Protein AF-A0A5Q3L413-F1 (afdb_monomer)

Nearest PDB structures (foldseek):
  3wkh-assembly1_A  TM=5.257E-01  e=2.176E-03  Rhodothermus marinus
  5zig-assembly3_C  TM=5.148E-01  e=3.058E-03  Spirochaeta thermophila DSM 6192
  8gaa-assembly1_K  TM=2.705E-01  e=1.818E-01  synthetic construct
  7kzv-assembly1_G  TM=2.400E-01  e=2.770E+00  Homo sapiens
  7kzv-assembly1_H  TM=2.045E-01  e=4.063E+00  Homo sapiens

Structure (mmCIF, N/CA/C/O backbone):
data_AF-A0A5Q3L413-F1
#
_entry.id   AF-A0A5Q3L413-F1
#
loop_
_atom_site.group_PDB
_atom_site.id
_atom_site.type_symbol
_atom_site.label_atom_id
_atom_site.label_alt_id
_atom_site.label_comp_id
_atom_site.label_asym_id
_atom_site.label_entity_id
_atom_site.label_seq_id
_atom_site.pdbx_PDB_ins_code
_atom_site.Cartn_x
_atom_site.Cartn_y
_atom_site.Cartn_z
_atom_site.occupancy
_atom_site.B_iso_or_equiv
_atom_site.auth_seq_id
_atom_site.auth_comp_id
_atom_site.auth_asym_id
_atom_site.auth_atom_id
_atom_site.pdbx_PDB_model_num
ATOM 1 N N . MET A 1 1 ? -37.726 24.535 -28.058 1.00 36.91 1 MET A N 1
ATOM 2 C CA . MET A 1 1 ? -38.047 23.137 -28.418 1.00 36.91 1 MET A CA 1
ATOM 3 C C . MET A 1 1 ? -36.815 22.294 -28.132 1.00 36.91 1 MET A C 1
ATOM 5 O O . MET A 1 1 ? -35.758 22.598 -28.663 1.00 36.91 1 MET A O 1
ATOM 9 N N . LYS A 1 2 ? -36.923 21.343 -27.199 1.00 27.05 2 LYS A N 1
ATOM 10 C CA . LYS A 1 2 ? -35.846 20.424 -26.794 1.00 27.05 2 LYS A CA 1
ATOM 11 C C . LYS A 1 2 ? -35.882 19.188 -27.702 1.00 27.05 2 LYS A C 1
ATOM 13 O O . LYS A 1 2 ? -36.988 18.687 -27.900 1.00 27.05 2 LYS A O 1
ATOM 18 N N . PRO A 1 3 ? -34.752 18.653 -28.193 1.00 37.41 3 PRO A N 1
ATOM 19 C CA . PRO A 1 3 ? -34.723 17.297 -28.705 1.00 37.41 3 PRO A CA 1
ATOM 20 C C . PRO A 1 3 ? -34.337 16.322 -27.587 1.00 37.41 3 PRO A C 1
ATOM 22 O O . PRO A 1 3 ? -33.332 16.477 -26.894 1.00 37.41 3 PRO A O 1
ATOM 25 N N . THR A 1 4 ? -35.197 15.330 -27.415 1.00 36.59 4 THR A N 1
ATOM 26 C CA . THR A 1 4 ? -35.059 14.159 -26.553 1.00 36.59 4 THR A CA 1
ATOM 27 C C . THR A 1 4 ? -34.124 13.163 -27.243 1.00 36.59 4 THR A C 1
ATOM 29 O O . THR A 1 4 ? -34.443 12.705 -28.337 1.00 36.59 4 THR A O 1
ATOM 32 N N . ILE A 1 5 ? -32.984 12.816 -26.637 1.00 39.38 5 ILE A N 1
ATOM 33 C CA . ILE A 1 5 ? -32.147 11.698 -27.104 1.00 39.38 5 ILE A CA 1
ATOM 34 C C . ILE A 1 5 ? -32.465 10.485 -26.237 1.00 39.38 5 ILE A C 1
ATOM 36 O O . ILE A 1 5 ? -32.221 10.469 -25.032 1.00 39.38 5 ILE A O 1
ATOM 40 N N . ALA A 1 6 ? -33.073 9.501 -26.888 1.00 33.66 6 ALA A N 1
ATOM 41 C CA . ALA A 1 6 ? -33.419 8.205 -26.348 1.00 33.66 6 ALA A CA 1
ATOM 42 C C . ALA A 1 6 ? -32.203 7.259 -26.357 1.00 33.66 6 ALA A C 1
ATOM 44 O O . ALA A 1 6 ? -31.480 7.167 -27.343 1.00 33.66 6 ALA A O 1
ATOM 45 N N . SER A 1 7 ? -32.039 6.557 -25.236 1.00 32.97 7 SER A N 1
ATOM 46 C CA . SER A 1 7 ? -31.717 5.131 -25.104 1.00 32.97 7 SER A CA 1
ATOM 47 C C . SER A 1 7 ? -30.744 4.478 -26.099 1.00 32.97 7 SER A C 1
ATOM 49 O O . SER A 1 7 ? -31.133 4.065 -27.187 1.00 32.97 7 SER A O 1
ATOM 51 N N . LEU A 1 8 ? -29.529 4.189 -25.624 1.00 29.80 8 LEU A N 1
ATOM 52 C CA . LEU A 1 8 ? -28.678 3.109 -26.140 1.00 29.80 8 LEU A CA 1
ATOM 53 C C . LEU A 1 8 ? -28.092 2.324 -24.953 1.00 29.80 8 LEU A C 1
ATOM 55 O O . LEU A 1 8 ? -26.978 2.549 -24.492 1.00 29.80 8 LEU A O 1
ATOM 59 N N . LEU A 1 9 ? -28.921 1.423 -24.420 1.00 32.25 9 LEU A N 1
ATOM 60 C CA . LEU A 1 9 ? -28.550 0.366 -23.480 1.00 32.25 9 LEU A CA 1
ATOM 61 C C . LEU A 1 9 ? -28.015 -0.814 -24.302 1.00 32.25 9 LEU A C 1
ATOM 63 O O . LEU A 1 9 ? -28.786 -1.622 -24.814 1.00 32.25 9 LEU A O 1
ATOM 67 N N . LEU A 1 10 ? -26.694 -0.901 -24.454 1.00 31.11 10 LEU A N 1
ATOM 68 C CA . LEU A 1 10 ? -26.030 -2.090 -24.986 1.00 31.11 10 LEU A CA 1
ATOM 69 C C . LEU A 1 10 ? -25.735 -3.051 -23.830 1.00 31.11 10 LEU A C 1
ATOM 71 O O . LEU A 1 10 ? -24.814 -2.859 -23.038 1.00 31.11 10 LEU A O 1
ATOM 75 N N . LEU A 1 11 ? -26.574 -4.082 -23.748 1.00 32.03 11 LEU A N 1
ATOM 76 C CA . LEU A 1 11 ? -26.388 -5.293 -22.958 1.00 32.03 11 LEU A CA 1
ATOM 77 C C . LEU A 1 11 ? -25.150 -6.054 -23.455 1.00 32.03 11 LEU A C 1
ATOM 79 O O . LEU A 1 11 ? -25.199 -6.708 -24.493 1.00 32.03 11 LEU A O 1
ATOM 83 N N . SER A 1 12 ? -24.063 -6.034 -22.688 1.00 30.75 12 SER A N 1
ATOM 84 C CA . SER A 1 12 ? -22.992 -7.031 -22.781 1.00 30.75 12 SER A CA 1
ATOM 85 C C . SER A 1 12 ? -23.221 -8.124 -21.733 1.00 30.75 12 SER A C 1
ATOM 87 O O . SER A 1 12 ? -22.588 -8.177 -20.681 1.00 30.75 12 SER A O 1
ATOM 89 N N . VAL A 1 13 ? -24.163 -9.024 -22.023 1.00 34.75 13 VAL A N 1
ATOM 90 C CA . VAL A 1 13 ? -24.269 -10.314 -21.326 1.00 34.75 13 VAL A CA 1
ATOM 91 C C . VAL A 1 13 ? -23.187 -11.223 -21.909 1.00 34.75 13 VAL A C 1
ATOM 93 O O . VAL A 1 13 ? -23.394 -11.924 -22.895 1.00 34.75 13 VAL A O 1
ATOM 96 N N . GLY A 1 14 ? -21.987 -11.133 -21.337 1.00 33.28 14 GLY A N 1
ATOM 97 C CA . GLY A 1 14 ? -20.874 -12.027 -21.633 1.00 33.28 14 GLY A CA 1
ATOM 98 C C . GLY A 1 14 ? -21.068 -13.378 -20.946 1.00 33.28 14 GLY A C 1
ATOM 99 O O . GLY A 1 14 ? -21.185 -13.454 -19.724 1.00 33.28 14 GLY A O 1
ATOM 100 N N . PHE A 1 15 ? -21.108 -14.426 -21.762 1.00 35.09 15 PHE A N 1
ATOM 101 C CA . PHE A 1 15 ? -21.127 -15.843 -21.418 1.00 35.09 15 PHE A CA 1
ATOM 102 C C . PHE A 1 15 ? -20.131 -16.216 -20.297 1.00 35.09 15 PHE A C 1
ATOM 104 O O . PHE A 1 15 ? -18.923 -16.205 -20.506 1.00 35.09 15 PHE A O 1
ATOM 111 N N . PHE A 1 16 ? -20.640 -16.657 -19.143 1.00 38.53 16 PHE A N 1
ATOM 112 C CA . PHE A 1 16 ? -19.920 -17.522 -18.196 1.00 38.53 16 PHE A CA 1
ATOM 113 C C . PHE A 1 16 ? -20.631 -18.882 -18.149 1.00 38.53 16 PHE A C 1
ATOM 115 O O . PHE A 1 16 ? -21.295 -19.231 -17.176 1.00 38.53 16 PHE A O 1
ATOM 122 N N . SER A 1 17 ? -20.537 -19.653 -19.231 1.00 38.06 17 SER A N 1
ATOM 123 C CA . SER A 1 17 ? -21.002 -21.044 -19.281 1.00 38.06 17 SER A CA 1
ATOM 124 C C . SER A 1 17 ? -19.813 -21.946 -19.592 1.00 38.06 17 SER A C 1
ATOM 126 O O . SER A 1 17 ? -19.481 -22.169 -20.753 1.00 38.06 17 SER A O 1
ATOM 128 N N . GLY A 1 18 ? -19.133 -22.420 -18.548 1.00 41.44 18 GLY A N 1
ATOM 129 C CA . GLY A 1 18 ? -17.987 -23.310 -18.727 1.00 41.44 18 GLY A CA 1
ATOM 130 C C . GLY A 1 18 ? -17.118 -23.494 -17.490 1.00 41.44 18 GLY A C 1
ATOM 131 O O . GLY A 1 18 ? -15.906 -23.366 -17.585 1.00 41.44 18 GLY A O 1
ATOM 132 N N . LEU A 1 19 ? -17.698 -23.784 -16.322 1.00 38.06 19 LEU A N 1
ATOM 133 C CA . LEU A 1 19 ? -16.926 -24.325 -15.199 1.00 38.06 19 LEU A CA 1
ATOM 134 C C . LEU A 1 19 ? -17.667 -25.532 -14.628 1.00 38.06 19 LEU A C 1
ATOM 136 O O . LEU A 1 19 ? -18.773 -25.401 -14.106 1.00 38.06 19 LEU A O 1
ATOM 140 N N . SER A 1 20 ? -17.051 -26.704 -14.777 1.00 40.62 20 SER A N 1
ATOM 141 C CA . SER A 1 20 ? -17.576 -27.990 -14.327 1.00 40.62 20 SER A CA 1
ATOM 142 C C . SER A 1 20 ? -17.831 -28.009 -12.806 1.00 40.62 20 SER A C 1
ATOM 144 O O . SER A 1 20 ? -17.069 -27.390 -12.051 1.00 40.62 20 SER A O 1
ATOM 146 N N . PRO A 1 21 ? -18.867 -28.723 -12.318 1.00 44.06 21 PRO A N 1
ATOM 147 C CA . PRO A 1 21 ? -19.195 -28.811 -10.889 1.00 44.06 21 PRO A CA 1
ATOM 148 C C . PRO A 1 21 ? -18.262 -29.730 -10.080 1.00 44.06 21 PRO A C 1
ATOM 150 O O . PRO A 1 21 ? -18.447 -29.893 -8.878 1.00 44.06 21 PRO A O 1
ATOM 153 N N . GLU A 1 22 ? -17.250 -30.337 -10.699 1.00 42.22 22 GLU A N 1
ATOM 154 C CA . GLU A 1 22 ? -16.439 -31.401 -10.090 1.00 42.22 22 GLU A CA 1
ATOM 155 C C . GLU A 1 22 ? -15.237 -30.890 -9.283 1.00 42.22 22 GLU A C 1
ATOM 157 O O . GLU A 1 22 ? -14.183 -31.517 -9.225 1.00 42.22 22 GLU A O 1
ATOM 162 N N . PHE A 1 23 ? -15.383 -29.756 -8.594 1.00 43.56 23 PHE A N 1
ATOM 163 C CA . PHE A 1 23 ? -14.503 -29.458 -7.463 1.00 43.56 23 PHE A CA 1
ATOM 164 C C . PHE A 1 23 ? -15.098 -30.133 -6.223 1.00 43.56 23 PHE A C 1
ATOM 166 O O . PHE A 1 23 ? -15.801 -29.532 -5.416 1.00 43.56 23 PHE A O 1
ATOM 173 N N . THR A 1 24 ? -14.881 -31.446 -6.147 1.00 44.38 24 THR A N 1
ATOM 174 C CA . THR A 1 24 ? -15.431 -32.361 -5.143 1.00 44.38 24 THR A CA 1
ATOM 175 C C . THR A 1 24 ? -15.193 -31.896 -3.703 1.00 44.38 24 THR A C 1
ATOM 177 O O . THR A 1 24 ? -14.063 -31.613 -3.296 1.00 44.38 24 THR A O 1
ATOM 180 N N . PHE A 1 25 ? -16.269 -31.940 -2.909 1.00 41.94 25 PHE A N 1
ATOM 181 C CA . PHE A 1 25 ? -16.368 -31.712 -1.457 1.00 41.94 25 PHE A CA 1
ATOM 182 C C . PHE A 1 25 ? -15.240 -32.340 -0.606 1.00 41.94 25 PHE A C 1
ATOM 184 O O . PHE A 1 25 ? -14.957 -31.865 0.492 1.00 41.94 25 PHE A O 1
ATOM 191 N N . ALA A 1 26 ? -14.565 -33.384 -1.096 1.00 42.62 26 ALA A N 1
ATOM 192 C CA . ALA A 1 26 ? -13.470 -34.056 -0.398 1.00 42.62 26 ALA A CA 1
ATOM 193 C C . ALA A 1 26 ? -12.226 -33.165 -0.192 1.00 42.62 26 ALA A C 1
ATOM 195 O O . ALA A 1 26 ? -11.569 -33.276 0.841 1.00 42.62 26 ALA A O 1
ATOM 196 N N . GLN A 1 27 ? -11.937 -32.221 -1.097 1.00 45.34 27 GLN A N 1
ATOM 197 C CA . GLN A 1 27 ? -10.838 -31.265 -0.895 1.00 45.34 27 GLN A CA 1
ATOM 198 C C . GLN A 1 27 ? -11.188 -30.124 0.073 1.00 45.34 27 GLN A C 1
ATOM 200 O O . GLN A 1 27 ? -10.285 -29.427 0.527 1.00 45.34 27 GLN A O 1
ATOM 205 N N . ALA A 1 28 ? -12.463 -29.926 0.425 1.00 48.91 28 ALA A N 1
ATOM 206 C CA . ALA A 1 28 ? -12.862 -28.888 1.377 1.00 48.91 28 ALA A CA 1
ATOM 207 C C . ALA A 1 28 ? -12.452 -29.221 2.827 1.00 48.91 28 ALA A C 1
ATOM 209 O O . ALA A 1 28 ? -12.282 -28.314 3.633 1.00 48.91 28 ALA A O 1
ATOM 210 N N . LYS A 1 29 ? -12.239 -30.504 3.159 1.00 43.94 29 LYS A N 1
ATOM 211 C CA . LYS A 1 29 ? -11.882 -30.955 4.520 1.00 43.94 29 LYS A CA 1
ATOM 212 C C . LYS A 1 29 ? -10.408 -30.771 4.904 1.00 43.94 29 LYS A C 1
ATOM 214 O O . LYS A 1 29 ? -10.096 -30.859 6.084 1.00 43.94 29 LYS A O 1
ATOM 219 N N . LEU A 1 30 ? -9.519 -30.528 3.939 1.00 48.03 30 LEU A N 1
ATOM 220 C CA . LEU A 1 30 ? -8.072 -30.369 4.167 1.00 48.03 30 LEU A CA 1
ATOM 221 C C . LEU A 1 30 ? -7.567 -28.948 3.887 1.00 48.03 30 LEU A C 1
ATOM 223 O O . LEU A 1 30 ? -6.372 -28.689 4.003 1.00 48.03 30 LEU A O 1
ATOM 227 N N . ARG A 1 31 ? -8.455 -28.023 3.507 1.00 57.28 31 ARG A N 1
ATOM 228 C CA . ARG A 1 31 ? -8.068 -26.629 3.292 1.00 57.28 31 ARG A CA 1
ATOM 229 C C . ARG A 1 31 ? -7.921 -25.942 4.644 1.00 57.28 31 ARG A C 1
ATOM 231 O O . ARG A 1 31 ? -8.873 -25.982 5.428 1.00 57.28 31 ARG A O 1
ATOM 238 N N . PRO A 1 32 ? -6.770 -25.307 4.925 1.00 60.72 32 PRO A N 1
ATOM 239 C CA . PRO A 1 32 ? -6.703 -24.352 6.014 1.00 60.72 32 PRO A CA 1
ATOM 240 C C . PRO A 1 32 ? -7.826 -23.336 5.803 1.00 60.72 32 PRO A C 1
ATOM 242 O O . PRO A 1 32 ? -7.956 -22.776 4.718 1.00 60.72 32 PRO A O 1
ATOM 245 N N . GLN A 1 33 ? -8.672 -23.151 6.812 1.00 82.56 33 GLN A N 1
ATOM 246 C CA . GLN A 1 33 ? -9.689 -22.105 6.791 1.00 82.56 33 GLN A CA 1
ATOM 247 C C . GLN A 1 33 ? -8.955 -20.784 7.016 1.00 82.56 33 GLN A C 1
ATOM 249 O O . GLN A 1 33 ? -8.754 -20.376 8.16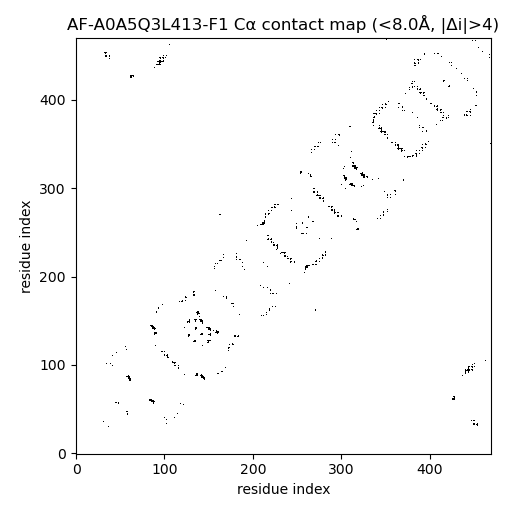0 1.00 82.56 33 GLN A O 1
ATOM 254 N N . TYR A 1 34 ? -8.470 -20.147 5.950 1.00 88.00 34 TYR A N 1
ATOM 255 C CA . TYR A 1 34 ? -7.580 -18.992 6.078 1.00 88.00 34 TYR A CA 1
ATOM 256 C C . TYR A 1 34 ? -8.293 -17.800 6.736 1.00 88.00 34 TYR A C 1
ATOM 258 O O . TYR A 1 34 ? -7.672 -17.081 7.520 1.00 88.00 34 TYR A O 1
ATOM 266 N N . LEU A 1 35 ? -9.615 -17.660 6.544 1.00 87.94 35 LEU A N 1
ATOM 267 C CA . LEU A 1 35 ? -10.441 -16.723 7.321 1.00 87.94 35 LEU A CA 1
ATOM 268 C C . LEU A 1 35 ? -10.415 -17.023 8.822 1.00 87.94 35 LEU A C 1
ATOM 270 O O . LEU A 1 35 ? -10.375 -16.094 9.625 1.00 87.94 35 LEU A O 1
ATOM 274 N N . LYS A 1 36 ? -10.425 -18.303 9.215 1.00 88.62 36 LYS A N 1
ATOM 275 C CA . LYS A 1 36 ? -10.335 -18.703 10.626 1.00 88.62 36 LYS A CA 1
ATOM 276 C C . LYS A 1 36 ? -8.977 -18.328 11.205 1.00 88.62 36 LYS A C 1
ATOM 278 O O . LYS A 1 36 ? -8.946 -17.763 12.287 1.00 88.62 36 LYS A O 1
ATOM 283 N N . VAL A 1 37 ? -7.886 -18.567 10.473 1.00 88.50 37 VAL A N 1
ATOM 284 C CA . VAL A 1 37 ? -6.527 -18.181 10.899 1.00 88.50 37 VAL A CA 1
ATOM 285 C C . VAL A 1 37 ? -6.428 -16.666 11.101 1.00 88.50 37 VAL A C 1
ATOM 287 O O . VAL A 1 37 ? -5.934 -16.214 12.132 1.00 88.50 37 VAL A O 1
ATOM 290 N N . ALA A 1 38 ? -6.944 -15.873 10.157 1.00 89.81 38 ALA A N 1
ATOM 291 C CA . ALA A 1 38 ? -6.972 -14.419 10.301 1.00 89.81 38 ALA A CA 1
ATOM 292 C C . ALA A 1 38 ? -7.853 -13.971 11.483 1.00 89.81 38 ALA A C 1
ATOM 294 O O . ALA A 1 38 ? -7.454 -13.104 12.258 1.00 89.81 38 ALA A O 1
ATOM 295 N N . GLY A 1 39 ? -9.022 -14.593 11.662 1.00 89.81 39 GLY A N 1
ATOM 296 C CA . GLY A 1 39 ? -9.913 -14.339 12.794 1.00 89.81 39 GLY A CA 1
ATOM 297 C C . GLY A 1 39 ? -9.273 -14.662 14.144 1.00 89.81 39 GLY A C 1
ATOM 298 O O . GLY A 1 39 ? -9.310 -13.825 15.036 1.00 89.81 39 GLY A O 1
ATOM 299 N N . GLU A 1 40 ? -8.619 -15.818 14.276 1.00 89.31 40 GLU A N 1
ATOM 300 C CA . GLU A 1 40 ? -7.884 -16.221 15.483 1.00 89.31 40 GLU A CA 1
ATOM 301 C C . GLU A 1 40 ? -6.752 -15.241 15.809 1.00 89.31 40 GLU A C 1
ATOM 303 O O . GLU A 1 40 ? -6.561 -14.894 16.975 1.00 89.31 40 GLU A O 1
ATOM 308 N N . TYR A 1 41 ? -6.040 -14.744 14.791 1.00 88.31 41 TYR A N 1
ATOM 309 C CA . TYR A 1 41 ? -5.029 -13.706 14.977 1.00 88.31 41 TYR A CA 1
ATOM 310 C C . TYR A 1 41 ? -5.646 -12.417 15.535 1.00 88.31 41 TYR A C 1
ATOM 312 O O . TYR A 1 41 ? -5.155 -11.879 16.527 1.00 88.31 41 TYR A O 1
ATOM 320 N N . TYR A 1 42 ? -6.735 -11.920 14.941 1.00 89.00 42 TYR A N 1
ATOM 321 C CA . TYR A 1 42 ? -7.382 -10.696 15.421 1.00 89.00 42 TYR A CA 1
ATOM 322 C C . TYR A 1 42 ? -8.047 -10.867 16.786 1.00 89.00 42 TYR A C 1
ATOM 324 O O . TYR A 1 42 ? -7.970 -9.954 17.604 1.00 89.00 42 TYR A O 1
ATOM 332 N N . ASP A 1 43 ? -8.653 -12.021 17.064 1.00 88.19 43 ASP A N 1
ATOM 333 C CA . ASP A 1 43 ? -9.212 -12.354 18.375 1.00 88.19 43 ASP A CA 1
ATOM 334 C C . ASP A 1 43 ? -8.105 -12.377 19.438 1.00 88.19 43 ASP A C 1
ATOM 336 O O . ASP A 1 43 ? -8.257 -11.776 20.505 1.00 88.19 43 ASP A O 1
ATOM 340 N N . HIS A 1 44 ? -6.955 -12.990 19.130 1.00 83.94 44 HIS A N 1
ATOM 341 C CA . HIS A 1 44 ? -5.784 -12.950 20.000 1.00 83.94 44 HIS A CA 1
ATOM 342 C C . HIS A 1 44 ? -5.320 -11.510 20.234 1.00 83.94 44 HIS A C 1
ATOM 344 O O . HIS A 1 44 ? -5.207 -11.089 21.387 1.00 83.94 44 HIS A O 1
ATOM 350 N N . LEU A 1 45 ? -5.131 -10.734 19.165 1.00 81.31 45 LEU A N 1
ATOM 351 C CA . LEU A 1 45 ? -4.696 -9.342 19.245 1.00 81.31 45 LEU A CA 1
ATOM 352 C C . LEU A 1 45 ? -5.662 -8.499 20.104 1.00 81.31 45 LEU A C 1
ATOM 354 O O . LEU A 1 45 ? -5.219 -7.756 20.977 1.00 81.31 45 LEU A O 1
ATOM 358 N N . LEU A 1 46 ? -6.979 -8.665 19.928 1.00 82.69 46 LEU A N 1
ATOM 359 C CA . LEU A 1 46 ? -8.010 -8.005 20.737 1.00 82.69 46 LEU A CA 1
ATOM 360 C C . LEU A 1 46 ? -7.980 -8.440 22.204 1.00 82.69 46 LEU A C 1
ATOM 362 O O . LEU A 1 46 ? -8.127 -7.596 23.089 1.00 82.69 46 LEU A O 1
ATOM 366 N N . SER A 1 47 ? -7.779 -9.727 22.486 1.00 80.62 47 SER A N 1
ATOM 367 C CA . SER A 1 47 ? -7.747 -10.242 23.861 1.00 80.62 47 SER A CA 1
ATOM 368 C C . SER A 1 47 ? -6.598 -9.651 24.689 1.00 80.62 47 SER A C 1
ATOM 370 O O . SER A 1 47 ? -6.776 -9.368 25.873 1.00 80.62 47 SER A O 1
ATOM 372 N N . GLN A 1 48 ? -5.455 -9.361 24.053 1.00 73.56 48 GLN A N 1
ATOM 373 C CA . GLN A 1 48 ? -4.321 -8.692 24.701 1.00 73.56 48 GLN A CA 1
ATOM 374 C C . GLN A 1 48 ? -4.638 -7.239 25.087 1.00 73.56 48 GLN A C 1
ATOM 376 O O . GLN A 1 48 ? -4.076 -6.714 26.048 1.00 73.56 48 GLN A O 1
ATOM 381 N N . THR A 1 49 ? -5.562 -6.588 24.372 1.00 66.06 49 THR A N 1
ATOM 382 C CA . THR A 1 49 ? -5.942 -5.194 24.649 1.00 66.06 49 THR A CA 1
ATOM 383 C C . THR A 1 49 ? -6.873 -5.060 25.856 1.00 66.06 49 THR A C 1
ATOM 385 O O . THR A 1 49 ? -6.811 -4.060 26.566 1.00 66.06 49 THR A O 1
ATOM 388 N N . GLN A 1 50 ? -7.706 -6.071 26.131 1.00 62.31 50 GLN A N 1
ATOM 389 C CA . GLN A 1 50 ? -8.721 -6.029 27.195 1.00 62.31 50 GLN A CA 1
ATOM 390 C C . GLN A 1 50 ? -8.151 -6.251 28.603 1.00 62.31 50 GLN A C 1
ATOM 392 O O . GLN A 1 50 ? -8.780 -5.872 29.587 1.00 62.31 50 GLN A O 1
ATOM 397 N N . SER A 1 51 ? -6.966 -6.856 28.715 1.00 52.50 51 SER A N 1
ATOM 398 C CA . SER A 1 51 ? -6.331 -7.182 30.000 1.00 52.50 51 SER A CA 1
ATOM 399 C C . SER A 1 51 ? -5.730 -5.973 30.726 1.00 52.50 51 SER A C 1
ATOM 401 O O . SER A 1 51 ? -5.343 -6.081 31.888 1.00 52.50 51 SER A O 1
ATOM 403 N N . HIS A 1 52 ? -5.663 -4.814 30.069 1.00 54.44 52 HIS A N 1
ATOM 404 C CA . HIS A 1 52 ? -5.105 -3.593 30.633 1.00 54.44 52 HIS A CA 1
ATOM 405 C C . HIS A 1 52 ? -6.239 -2.621 30.984 1.00 54.44 52 HIS A C 1
ATOM 407 O O . HIS A 1 52 ? -7.033 -2.243 30.131 1.00 54.44 52 HIS A O 1
ATOM 413 N N . SER A 1 53 ? -6.309 -2.195 32.248 1.00 44.91 53 SER A N 1
ATOM 414 C CA . SER A 1 53 ? -7.384 -1.358 32.818 1.00 44.91 53 SER A CA 1
ATOM 415 C C . SER A 1 53 ? -7.520 0.050 32.214 1.00 44.91 53 SER A C 1
ATOM 417 O O . SER A 1 53 ? -8.438 0.790 32.566 1.00 44.91 53 SER A O 1
ATOM 419 N N . SER A 1 54 ? -6.631 0.440 31.302 1.00 52.12 54 SER A N 1
ATOM 420 C CA . SER A 1 54 ? -6.741 1.664 30.516 1.00 52.12 54 SER A CA 1
ATOM 421 C C . SER A 1 54 ? -7.656 1.436 29.312 1.00 52.12 54 SER A C 1
ATOM 423 O O . SER A 1 54 ? -7.364 0.589 28.476 1.00 52.12 54 SER A O 1
ATOM 425 N N . ALA A 1 55 ? -8.707 2.248 29.163 1.00 53.38 55 ALA A N 1
ATOM 426 C CA . ALA A 1 55 ? -9.655 2.254 28.036 1.00 53.38 55 ALA A CA 1
ATOM 427 C C . ALA A 1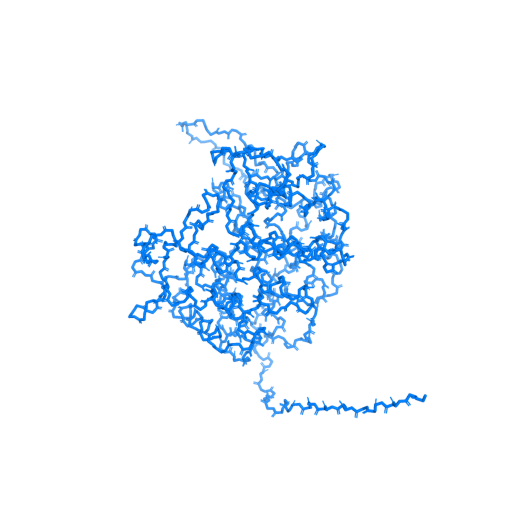 55 ? -9.038 2.593 26.652 1.00 53.38 55 ALA A C 1
ATOM 429 O O . ALA A 1 55 ? -9.748 2.989 25.727 1.00 53.38 55 ALA A O 1
ATOM 430 N N . ILE A 1 56 ? -7.719 2.478 26.512 1.00 54.94 56 ILE A N 1
ATOM 431 C CA . ILE A 1 56 ? -6.960 2.787 25.310 1.00 54.94 56 ILE A CA 1
ATOM 432 C C . ILE A 1 56 ? -6.831 1.493 24.494 1.00 54.94 56 ILE A C 1
ATOM 434 O O . ILE A 1 56 ? -6.223 0.535 24.976 1.00 54.94 56 ILE A O 1
ATOM 438 N N . PRO A 1 57 ? -7.383 1.425 23.269 1.00 56.12 57 PRO A N 1
ATOM 439 C CA . PRO A 1 57 ? -7.132 0.301 22.382 1.00 56.12 57 PRO A CA 1
ATOM 440 C C . PRO A 1 57 ? -5.649 0.339 22.001 1.00 56.12 57 PRO A C 1
ATOM 442 O O . PRO A 1 57 ? -5.220 1.205 21.246 1.00 56.12 57 PRO A O 1
ATOM 445 N N . TRP A 1 58 ? -4.842 -0.554 22.563 1.00 61.31 58 TRP A N 1
ATOM 446 C CA . TRP A 1 58 ? -3.418 -0.652 22.252 1.00 61.31 58 TRP A CA 1
ATOM 447 C C . TRP A 1 58 ? -3.022 -2.094 21.977 1.00 61.31 58 TRP A C 1
ATOM 449 O O . TRP A 1 58 ? -3.240 -2.988 22.786 1.00 61.31 58 TRP A O 1
ATOM 459 N N . TRP A 1 59 ? -2.413 -2.306 20.820 1.00 61.59 59 TRP A N 1
ATOM 460 C CA . TRP A 1 59 ? -1.907 -3.603 20.366 1.00 61.59 59 TRP A CA 1
ATOM 461 C C . TRP A 1 59 ? -0.377 -3.568 20.214 1.00 61.59 59 TRP A C 1
ATOM 463 O O . TRP A 1 59 ? 0.254 -4.596 20.000 1.00 61.59 59 TRP A O 1
ATOM 473 N N . GLY A 1 60 ? 0.231 -2.383 20.373 1.00 46.56 60 GLY A N 1
ATOM 474 C CA . GLY A 1 60 ? 1.666 -2.127 20.220 1.00 46.56 60 GLY A CA 1
ATOM 475 C C . GLY A 1 60 ? 2.547 -2.628 21.369 1.00 46.56 60 GLY A C 1
ATOM 476 O O . GLY A 1 60 ? 3.755 -2.382 21.376 1.00 46.56 60 GLY A O 1
ATOM 477 N N . VAL A 1 61 ? 1.988 -3.347 22.343 1.00 41.66 61 VAL A N 1
ATOM 478 C CA . VAL A 1 61 ? 2.780 -3.948 23.416 1.00 41.66 61 VAL A CA 1
ATOM 479 C C . VAL A 1 61 ? 3.581 -5.105 22.819 1.00 41.66 61 VAL A C 1
ATOM 481 O O . VAL A 1 61 ? 3.008 -6.069 22.320 1.00 41.66 61 VAL A O 1
ATOM 484 N N . LYS A 1 62 ? 4.920 -5.014 22.877 1.00 46.47 62 LYS A N 1
ATOM 485 C CA . LYS A 1 62 ? 5.778 -6.206 22.919 1.00 46.47 62 LYS A CA 1
ATOM 486 C C . LYS A 1 62 ? 5.187 -7.096 24.008 1.00 46.47 62 LYS A C 1
ATOM 488 O O . LYS A 1 62 ? 5.333 -6.779 25.184 1.00 46.47 62 LYS A O 1
ATOM 493 N N . SER A 1 63 ? 4.444 -8.129 23.630 1.00 35.00 63 SER A N 1
ATOM 494 C CA . SER A 1 63 ? 3.926 -9.091 24.589 1.00 35.00 63 SER A CA 1
ATOM 495 C C . SER A 1 63 ? 5.123 -9.654 25.345 1.00 35.00 63 SER A C 1
ATOM 497 O O . SER A 1 63 ? 6.018 -10.227 24.720 1.00 35.00 63 SER A O 1
ATOM 499 N N . ASP A 1 64 ? 5.164 -9.445 26.659 1.00 36.19 64 ASP A N 1
ATOM 500 C CA . ASP A 1 64 ? 6.128 -10.067 27.561 1.00 36.19 64 ASP A CA 1
ATOM 501 C C . ASP A 1 64 ? 5.912 -11.587 27.535 1.00 36.19 64 ASP A C 1
ATOM 503 O O . ASP A 1 64 ? 5.253 -12.161 28.393 1.00 36.19 64 ASP A O 1
ATOM 507 N N . PHE A 1 65 ? 6.465 -12.262 26.529 1.00 33.06 65 PHE A N 1
ATOM 508 C CA . PHE A 1 65 ? 6.512 -13.724 26.467 1.00 33.06 65 PHE A CA 1
ATOM 509 C C . PHE A 1 65 ? 7.694 -14.306 27.267 1.00 33.06 65 PHE A C 1
ATOM 511 O O . PHE A 1 65 ? 7.939 -15.505 27.199 1.00 33.06 65 PHE A O 1
ATOM 518 N N . LEU A 1 66 ? 8.426 -13.487 28.038 1.00 29.67 66 LEU A N 1
ATOM 519 C CA . LEU A 1 66 ? 9.643 -13.907 28.754 1.00 29.67 66 LEU A CA 1
ATOM 520 C C . LEU A 1 66 ? 9.665 -13.627 30.266 1.00 29.67 66 LEU A C 1
ATOM 522 O O . LEU A 1 66 ? 10.696 -13.835 30.901 1.00 29.67 66 LEU A O 1
ATOM 526 N N . THR A 1 67 ? 8.557 -13.243 30.904 1.00 32.66 67 THR A N 1
ATOM 527 C CA . THR A 1 67 ? 8.539 -13.076 32.376 1.00 32.66 67 THR A CA 1
ATOM 528 C C . THR A 1 67 ? 8.320 -14.372 33.162 1.00 32.66 67 THR A C 1
ATOM 530 O O . THR A 1 67 ? 8.096 -14.331 34.369 1.00 32.66 67 THR A O 1
ATOM 533 N N . THR A 1 68 ? 8.496 -15.538 32.537 1.00 30.80 68 THR A N 1
ATOM 534 C CA . THR A 1 68 ? 8.762 -16.787 33.266 1.00 30.80 68 THR A CA 1
ATOM 535 C C . THR A 1 68 ? 10.192 -17.268 33.006 1.00 30.80 68 THR A C 1
ATOM 537 O O . THR A 1 68 ? 10.478 -18.043 32.103 1.00 30.80 68 THR A O 1
ATOM 540 N N . THR A 1 69 ? 11.079 -16.803 33.892 1.00 31.05 69 THR A N 1
ATOM 541 C CA . THR A 1 69 ? 12.253 -17.543 34.381 1.00 31.05 69 THR A CA 1
ATOM 542 C C . THR A 1 69 ? 13.466 -17.662 33.449 1.00 31.05 69 THR A C 1
ATOM 544 O O . THR A 1 69 ? 13.787 -18.747 32.981 1.00 31.05 69 THR A O 1
ATOM 547 N N . ILE A 1 70 ? 14.263 -16.594 33.320 1.00 25.84 70 ILE A N 1
ATOM 548 C CA . ILE A 1 70 ? 15.724 -16.740 33.158 1.00 25.84 70 ILE A CA 1
ATOM 549 C C . ILE A 1 70 ? 16.419 -15.757 34.105 1.00 25.84 70 ILE A C 1
ATOM 551 O O . ILE A 1 70 ? 16.585 -14.574 33.813 1.00 25.84 70 ILE A O 1
ATOM 555 N N . GLN A 1 71 ? 16.805 -16.256 35.280 1.00 28.30 71 GLN A N 1
ATOM 556 C CA . GLN A 1 71 ? 17.760 -15.575 36.148 1.00 28.30 71 GLN A CA 1
ATOM 557 C C . GLN A 1 71 ? 19.166 -15.669 35.535 1.00 28.30 71 GLN A C 1
ATOM 559 O O . GLN A 1 71 ? 19.675 -16.759 35.303 1.00 28.30 71 GLN A O 1
ATOM 564 N N . ALA A 1 72 ? 19.751 -14.493 35.304 1.00 31.11 72 ALA A N 1
ATOM 565 C CA . ALA A 1 72 ? 21.167 -14.122 35.370 1.00 31.11 72 ALA A CA 1
ATOM 566 C C . ALA A 1 72 ? 22.262 -15.165 35.047 1.00 31.11 72 ALA A C 1
ATOM 568 O O . ALA A 1 72 ? 22.473 -16.114 35.796 1.00 31.11 72 ALA A O 1
ATOM 569 N N . LYS A 1 73 ? 23.135 -14.811 34.090 1.00 26.97 73 LYS A N 1
ATOM 570 C CA . LYS A 1 73 ? 24.569 -14.517 34.334 1.00 26.97 73 LYS A CA 1
ATOM 571 C C . LYS A 1 73 ? 25.286 -14.182 33.020 1.00 26.97 73 LYS A C 1
ATOM 573 O O . LYS A 1 73 ? 25.478 -15.065 32.202 1.00 26.97 73 LYS A O 1
ATOM 578 N N . SER A 1 74 ? 25.744 -12.940 32.872 1.00 27.83 74 SER A N 1
ATOM 579 C CA . SER A 1 74 ? 27.174 -12.598 32.744 1.00 27.83 74 SER A CA 1
ATOM 580 C C . SER A 1 74 ? 27.347 -11.189 32.179 1.00 27.83 74 SER A C 1
ATOM 582 O O . SER A 1 74 ? 26.772 -10.824 31.159 1.00 27.83 74 SER A O 1
ATOM 584 N N . SER A 1 75 ? 28.170 -10.429 32.885 1.00 37.62 75 SER A N 1
ATOM 585 C CA . SER A 1 75 ? 28.680 -9.094 32.611 1.00 37.62 75 SER A CA 1
ATOM 586 C C . SER A 1 75 ? 29.453 -8.983 31.296 1.00 37.62 75 SER A C 1
ATOM 588 O O . SER A 1 75 ? 30.389 -9.754 31.095 1.00 37.62 75 SER A O 1
ATOM 590 N N . LEU A 1 76 ? 29.110 -7.976 30.487 1.00 28.56 76 LEU A N 1
ATOM 591 C CA . LEU A 1 76 ? 29.971 -7.014 29.773 1.00 28.56 76 LEU A CA 1
ATOM 592 C C . LEU A 1 76 ? 29.079 -6.323 28.722 1.00 28.56 76 LEU A C 1
ATOM 594 O O . LEU A 1 76 ? 28.418 -7.016 27.960 1.00 28.56 76 LEU A O 1
ATOM 598 N N . TRP A 1 77 ? 29.092 -4.984 28.698 1.00 25.20 77 TRP A N 1
ATOM 599 C CA . TRP A 1 77 ? 28.209 -4.032 27.983 1.00 25.20 77 TRP A CA 1
ATOM 600 C C . TRP A 1 77 ? 26.969 -3.560 28.767 1.00 25.20 77 TRP A C 1
ATOM 602 O O . TRP A 1 77 ? 26.155 -4.383 29.188 1.00 25.20 77 TRP A O 1
ATOM 612 N N . PRO A 1 78 ? 26.780 -2.237 28.966 1.00 26.94 78 PRO A N 1
ATOM 613 C CA . PRO A 1 78 ? 25.528 -1.720 29.489 1.00 26.94 78 PRO A CA 1
ATOM 614 C C . PRO A 1 78 ? 24.470 -1.854 28.389 1.00 26.94 78 PRO A C 1
ATOM 616 O O . PRO A 1 78 ? 24.378 -1.024 27.488 1.00 26.94 78 PRO A O 1
ATOM 619 N N . LEU A 1 79 ? 23.670 -2.918 28.444 1.00 28.66 79 LEU A N 1
ATOM 620 C CA . LEU A 1 79 ? 22.374 -2.919 27.774 1.00 28.66 79 LEU A CA 1
ATOM 621 C C . LEU A 1 79 ? 21.564 -1.754 28.362 1.00 28.66 79 LEU A C 1
ATOM 623 O O . LEU A 1 79 ? 21.482 -1.653 29.592 1.00 28.66 79 LEU A O 1
ATOM 627 N N . PRO A 1 80 ? 20.962 -0.872 27.544 1.00 31.55 80 PRO A N 1
ATOM 628 C CA . PRO A 1 80 ? 20.010 0.080 28.080 1.00 31.55 80 PRO A CA 1
ATOM 629 C C . PRO A 1 80 ? 18.897 -0.731 28.744 1.00 31.55 80 PRO A C 1
ATOM 631 O O . PRO A 1 80 ? 18.341 -1.652 28.144 1.00 31.55 80 PRO A O 1
ATOM 634 N N . THR A 1 81 ? 18.589 -0.397 29.994 1.00 29.97 81 THR A N 1
ATOM 635 C CA . THR A 1 81 ? 17.559 -0.982 30.873 1.00 29.97 81 THR A CA 1
ATOM 636 C C . THR A 1 81 ? 16.128 -0.734 30.372 1.00 29.97 81 THR A C 1
ATOM 638 O O . THR A 1 81 ? 15.182 -0.609 31.147 1.00 29.97 81 THR A O 1
ATOM 641 N N . ASN A 1 82 ? 15.955 -0.661 29.054 1.00 38.78 82 ASN A N 1
ATOM 642 C CA . ASN A 1 82 ? 14.704 -0.407 28.379 1.00 38.78 82 ASN A CA 1
ATOM 643 C C . ASN A 1 82 ? 13.786 -1.609 28.581 1.00 38.78 82 ASN A C 1
ATOM 645 O O . ASN A 1 82 ? 13.838 -2.589 27.834 1.00 38.78 82 ASN A O 1
ATOM 649 N N . ALA A 1 83 ? 12.878 -1.477 29.549 1.00 39.88 83 ALA A N 1
ATOM 650 C CA . ALA A 1 83 ? 11.581 -2.121 29.459 1.00 39.88 83 ALA A CA 1
ATOM 651 C C . ALA A 1 83 ? 11.077 -1.994 28.008 1.00 39.88 83 ALA A C 1
ATOM 653 O O . ALA A 1 83 ? 11.316 -0.955 27.375 1.00 39.88 83 ALA A O 1
ATOM 654 N N . PRO A 1 84 ? 10.424 -3.025 27.453 1.00 50.81 84 PRO A N 1
ATOM 655 C CA . PRO A 1 84 ? 9.820 -2.928 26.136 1.00 50.81 84 PRO A CA 1
ATOM 656 C C . PRO A 1 84 ? 8.986 -1.642 26.047 1.00 50.81 84 PRO A C 1
ATOM 658 O O . PRO A 1 84 ? 7.935 -1.542 26.678 1.00 50.81 84 PRO A O 1
ATOM 661 N N . GLN A 1 85 ? 9.473 -0.629 25.319 1.00 55.31 85 GLN A N 1
ATOM 662 C CA . GLN A 1 85 ? 8.725 0.614 25.172 1.00 55.31 85 GLN A CA 1
ATOM 663 C C . GLN A 1 85 ? 7.407 0.257 24.485 1.00 55.31 85 GLN A C 1
ATOM 665 O O . GLN A 1 85 ? 7.395 -0.342 23.407 1.00 55.31 85 GLN A O 1
ATOM 670 N N . LYS A 1 86 ? 6.296 0.558 25.160 1.00 71.50 86 LYS A N 1
ATOM 671 C CA . LYS A 1 86 ? 4.943 0.339 24.653 1.00 71.50 86 LYS A CA 1
ATOM 672 C C . LYS A 1 86 ? 4.675 1.419 23.608 1.00 71.50 86 LYS A C 1
ATOM 674 O O . LYS A 1 86 ? 4.131 2.467 23.932 1.00 71.50 86 LYS A O 1
ATOM 679 N N . GLN A 1 87 ? 5.140 1.188 22.386 1.00 79.56 87 GLN A N 1
ATOM 680 C CA . GLN A 1 87 ? 5.012 2.119 21.269 1.00 79.56 87 GLN A CA 1
ATOM 681 C C . GLN A 1 87 ? 3.940 1.620 20.297 1.00 79.56 87 GLN A C 1
ATOM 683 O O . GLN A 1 87 ? 3.925 0.438 19.945 1.00 79.56 87 GLN A O 1
ATOM 688 N N . ALA A 1 88 ? 3.074 2.519 19.839 1.00 83.94 88 ALA A N 1
ATOM 689 C CA . ALA A 1 88 ? 2.256 2.306 18.648 1.00 83.94 88 ALA A CA 1
ATOM 690 C C . ALA A 1 88 ? 2.738 3.200 17.522 1.00 83.94 88 ALA A C 1
ATOM 692 O O . ALA A 1 88 ? 3.151 4.332 17.757 1.00 83.94 88 ALA A O 1
ATOM 693 N N . ASN A 1 89 ? 2.632 2.708 16.299 1.00 86.25 89 ASN A N 1
ATOM 694 C CA . ASN A 1 89 ? 2.988 3.486 15.131 1.00 86.25 89 ASN A CA 1
ATOM 695 C C . ASN A 1 89 ? 2.001 3.184 14.021 1.00 86.25 89 ASN A C 1
ATOM 697 O O . ASN A 1 89 ? 2.083 2.144 13.362 1.00 86.25 89 ASN A O 1
ATOM 701 N N . LEU A 1 90 ? 1.083 4.130 13.822 1.00 88.81 90 LEU A N 1
ATOM 702 C CA . LEU A 1 90 ? -0.046 3.938 12.930 1.00 88.81 90 LEU A CA 1
ATOM 703 C C . LEU A 1 90 ? 0.400 3.536 11.522 1.00 88.81 90 LEU A C 1
ATOM 705 O O . LEU A 1 90 ? -0.217 2.652 10.943 1.00 88.81 90 LEU A O 1
ATOM 709 N N . ALA A 1 91 ? 1.494 4.101 10.999 1.00 84.94 91 ALA A N 1
ATOM 710 C CA . ALA A 1 91 ? 1.987 3.789 9.656 1.00 84.94 91 ALA A CA 1
ATOM 711 C C . ALA A 1 91 ? 2.278 2.288 9.453 1.00 84.94 91 ALA A C 1
ATOM 713 O O . ALA A 1 91 ? 2.061 1.769 8.360 1.00 84.94 91 ALA A O 1
ATOM 714 N N . TYR A 1 92 ? 2.706 1.577 10.503 1.00 83.12 92 TYR A N 1
ATOM 715 C CA . TYR A 1 92 ? 2.963 0.133 10.453 1.00 83.12 92 TYR A CA 1
ATOM 716 C C . TYR A 1 92 ? 1.722 -0.729 10.707 1.00 83.12 92 TYR A C 1
ATOM 718 O O . TYR A 1 92 ? 1.764 -1.941 10.529 1.00 83.12 92 TYR A O 1
ATOM 726 N N . GLU A 1 93 ? 0.618 -0.130 11.140 1.00 88.00 93 GLU A N 1
ATOM 727 C CA . GLU A 1 93 ? -0.569 -0.847 11.612 1.00 88.00 93 GLU A CA 1
ATOM 728 C C . GLU A 1 93 ? -1.755 -0.708 10.648 1.00 88.00 93 GLU A C 1
ATOM 730 O O . GLU A 1 93 ? -2.735 -1.441 10.776 1.00 88.00 93 GLU A O 1
ATOM 735 N N . LEU A 1 94 ? -1.679 0.183 9.651 1.00 89.69 94 LEU A N 1
ATOM 736 C CA . LEU A 1 94 ? -2.769 0.432 8.697 1.00 89.69 94 LEU A CA 1
ATOM 737 C C . LEU A 1 94 ? -3.227 -0.836 7.965 1.00 89.69 94 LEU A C 1
ATOM 739 O O . LEU A 1 94 ? -4.432 -1.037 7.834 1.00 89.69 94 LEU A O 1
ATOM 743 N N . SER A 1 95 ? -2.312 -1.715 7.545 1.00 88.38 95 SER A N 1
ATOM 744 C CA . SER A 1 95 ? -2.656 -2.978 6.871 1.00 88.38 95 SER A CA 1
ATOM 745 C C . SER A 1 95 ? -3.390 -3.954 7.803 1.00 88.38 95 SER A C 1
ATOM 747 O O . SER A 1 95 ? -4.368 -4.587 7.406 1.00 88.38 95 SER A O 1
ATOM 749 N N . ILE A 1 96 ? -3.001 -4.019 9.082 1.00 90.50 96 ILE A N 1
ATOM 750 C CA . ILE A 1 96 ? -3.689 -4.817 10.112 1.00 90.50 96 ILE A CA 1
ATOM 751 C C . ILE A 1 96 ? -5.117 -4.293 10.315 1.00 90.50 96 ILE A C 1
ATOM 753 O O . ILE A 1 96 ? -6.075 -5.071 10.309 1.00 90.50 96 ILE A O 1
ATOM 757 N N . LEU A 1 97 ? -5.266 -2.974 10.469 1.00 92.19 97 LEU A N 1
ATOM 758 C CA . LEU A 1 97 ? -6.555 -2.301 10.673 1.00 92.19 97 LEU A CA 1
ATOM 759 C C . LEU A 1 97 ? -7.472 -2.428 9.454 1.00 92.19 97 LEU A C 1
ATOM 761 O O . LEU A 1 97 ? -8.693 -2.552 9.610 1.00 92.19 97 LEU A O 1
ATOM 765 N N . HIS A 1 98 ? -6.887 -2.425 8.257 1.00 92.06 98 HIS A N 1
ATOM 766 C CA . HIS A 1 98 ? -7.585 -2.677 7.009 1.00 92.06 98 HIS A CA 1
ATOM 767 C C . HIS A 1 98 ? -8.092 -4.122 6.954 1.00 92.06 98 HIS A C 1
ATOM 769 O O . HIS A 1 98 ? -9.289 -4.335 6.758 1.00 92.06 98 HIS A O 1
ATOM 775 N N . GLY A 1 99 ? -7.244 -5.112 7.245 1.00 91.75 99 GLY A N 1
ATOM 776 C CA . GLY A 1 99 ? -7.659 -6.515 7.276 1.00 91.75 99 GLY A CA 1
ATOM 777 C C . GLY A 1 99 ? -8.770 -6.809 8.291 1.00 91.75 99 GLY A C 1
ATOM 778 O O . GLY A 1 99 ? -9.685 -7.569 7.981 1.00 91.75 99 GLY A O 1
ATOM 779 N N . MET A 1 100 ? -8.802 -6.119 9.438 1.00 92.69 100 MET A N 1
ATOM 780 C CA . MET A 1 100 ? -9.942 -6.178 10.368 1.00 92.69 100 MET A CA 1
ATOM 781 C C . MET A 1 100 ? -11.251 -5.687 9.744 1.00 92.69 100 MET A C 1
ATOM 783 O O . MET A 1 100 ? -12.302 -6.301 9.943 1.00 92.69 100 MET A O 1
ATOM 787 N N . ARG A 1 101 ? -11.213 -4.571 9.004 1.00 92.56 101 ARG A N 1
ATOM 788 C CA . ARG A 1 101 ? -12.396 -4.021 8.323 1.00 92.56 101 ARG A CA 1
ATOM 789 C C . ARG A 1 101 ? -12.901 -4.973 7.241 1.00 92.56 101 ARG A C 1
ATOM 791 O O . ARG A 1 101 ? -14.107 -5.219 7.186 1.00 92.56 101 ARG A O 1
ATOM 798 N N . VAL A 1 102 ? -11.990 -5.537 6.448 1.00 91.44 102 VAL A N 1
ATOM 799 C CA . VAL A 1 102 ? -12.312 -6.515 5.399 1.00 91.44 102 VAL A CA 1
ATOM 800 C C . VAL A 1 102 ? -12.890 -7.791 6.006 1.00 91.44 102 VAL A C 1
ATOM 802 O O . VAL A 1 102 ? -13.942 -8.260 5.578 1.00 91.44 102 VAL A O 1
ATOM 805 N N . LEU A 1 103 ? -12.265 -8.331 7.055 1.00 91.06 103 LEU A N 1
ATOM 806 C CA . LEU A 1 103 ? -12.775 -9.520 7.731 1.00 91.06 103 LEU A CA 1
ATOM 807 C C . LEU A 1 103 ? -14.169 -9.280 8.322 1.00 91.06 103 LEU A C 1
ATOM 809 O O . LEU A 1 103 ? -15.039 -10.142 8.197 1.00 91.06 103 LEU A O 1
ATOM 813 N N . ALA A 1 104 ? -14.405 -8.113 8.931 1.00 92.25 104 ALA A N 1
ATOM 814 C CA . ALA A 1 104 ? -15.723 -7.739 9.443 1.00 92.25 104 ALA A CA 1
ATOM 815 C C . ALA A 1 104 ? -16.789 -7.724 8.340 1.00 92.25 104 ALA A C 1
ATOM 817 O O . ALA A 1 104 ? -17.899 -8.192 8.562 1.00 92.25 104 ALA A O 1
ATOM 818 N N . GLU A 1 105 ? -16.454 -7.191 7.161 1.00 89.25 105 GLU A N 1
ATOM 819 C CA . GLU A 1 105 ? -17.356 -7.155 6.006 1.00 89.25 105 GLU A CA 1
ATOM 820 C C . GLU A 1 105 ? -17.684 -8.556 5.477 1.00 89.25 105 GLU A C 1
ATOM 822 O O . GLU A 1 105 ? -18.825 -8.825 5.113 1.00 89.25 105 GLU A O 1
ATOM 827 N N . LEU A 1 106 ? -16.707 -9.466 5.479 1.00 88.06 106 LEU A N 1
ATOM 828 C CA . LEU A 1 106 ? -16.879 -10.826 4.966 1.00 88.06 106 LEU A CA 1
ATOM 829 C C . LEU A 1 106 ? -17.562 -11.790 5.939 1.00 88.06 106 LEU A C 1
ATOM 831 O O . LEU A 1 106 ? -18.158 -12.770 5.499 1.00 88.06 106 LEU A O 1
ATOM 835 N N . THR A 1 107 ? -17.449 -11.551 7.246 1.00 86.31 107 THR A N 1
ATOM 836 C CA . THR A 1 107 ? -17.924 -12.483 8.287 1.00 86.31 107 THR A CA 1
ATOM 837 C C . THR A 1 107 ? -19.103 -11.956 9.102 1.00 86.31 107 THR A C 1
ATOM 839 O O . THR A 1 107 ? -19.543 -12.641 10.022 1.00 86.31 107 THR A O 1
ATOM 842 N N . ASP A 1 108 ? -19.583 -10.744 8.806 1.00 83.06 108 ASP A N 1
ATOM 843 C CA . ASP A 1 108 ? -20.587 -10.005 9.592 1.00 83.06 108 ASP A CA 1
ATOM 844 C C . ASP A 1 108 ? -20.195 -9.816 11.077 1.00 83.06 108 ASP A C 1
ATOM 846 O O . ASP A 1 108 ? -21.005 -9.534 11.961 1.00 83.06 108 ASP A O 1
ATOM 850 N N . ARG A 1 109 ? -18.897 -9.947 11.386 1.00 86.88 109 ARG A N 1
ATOM 851 C CA . ARG A 1 109 ? -18.339 -9.707 12.721 1.00 86.88 109 ARG A CA 1
ATOM 852 C C . ARG A 1 109 ? -18.016 -8.227 12.889 1.00 86.88 109 ARG A C 1
ATOM 854 O O . ARG A 1 109 ? -16.866 -7.799 12.772 1.00 86.88 109 ARG A O 1
ATOM 861 N N . GLY A 1 110 ? -19.039 -7.433 13.204 1.00 90.25 110 GLY A N 1
ATOM 862 C CA . GLY A 1 110 ? -18.914 -5.981 13.396 1.00 90.25 110 GLY A CA 1
ATOM 863 C C . GLY A 1 110 ? -17.899 -5.543 14.469 1.00 90.25 110 GLY A C 1
ATOM 864 O O . GLY A 1 110 ? -17.427 -4.405 14.435 1.00 90.25 110 GLY A O 1
ATOM 865 N N . SER A 1 111 ? -17.506 -6.435 15.386 1.00 90.94 111 SER A N 1
ATOM 866 C CA . SER A 1 111 ? -16.515 -6.168 16.438 1.00 90.94 111 SER A CA 1
ATOM 867 C C . SER A 1 111 ? -15.137 -5.774 15.894 1.00 90.94 111 SER A C 1
ATOM 869 O O . SER A 1 111 ? -14.533 -4.845 16.430 1.00 90.94 111 SER A O 1
ATOM 871 N N . TYR A 1 112 ? -14.651 -6.400 14.813 1.00 91.00 112 TYR A N 1
ATOM 872 C CA . TYR A 1 112 ? -13.344 -6.056 14.231 1.00 91.00 112 TYR A CA 1
ATOM 873 C C . TYR A 1 112 ? -13.349 -4.650 13.621 1.00 91.00 112 TYR A C 1
ATOM 875 O O . TYR A 1 112 ? -12.427 -3.865 13.845 1.00 91.00 112 TYR A O 1
ATOM 883 N N . ARG A 1 113 ? -14.430 -4.282 12.919 1.00 91.94 113 ARG A N 1
ATOM 884 C CA . ARG A 1 113 ? -14.618 -2.923 12.383 1.00 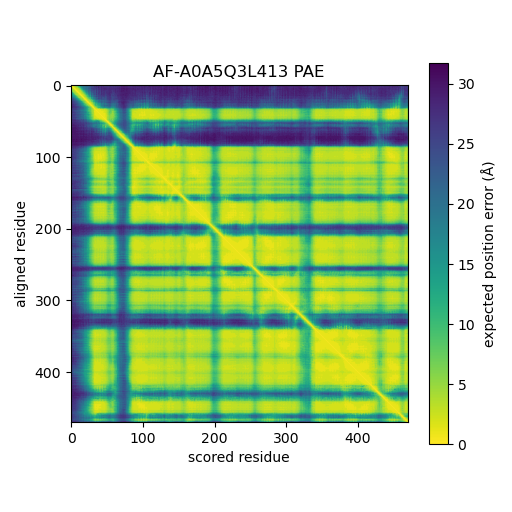91.94 113 ARG A CA 1
ATOM 885 C C . ARG A 1 113 ? -14.676 -1.889 13.505 1.00 91.94 113 ARG A C 1
ATOM 887 O O . ARG A 1 113 ? -14.041 -0.842 13.403 1.00 91.94 113 ARG A O 1
ATOM 894 N N . LEU A 1 114 ? -15.406 -2.188 14.582 1.00 89.50 114 LEU A N 1
ATOM 895 C CA . LEU A 1 114 ? -15.493 -1.315 15.751 1.00 89.50 114 LEU A CA 1
ATOM 896 C C . LEU A 1 114 ? -14.121 -1.109 16.407 1.00 89.50 114 LEU A C 1
ATOM 898 O O . LEU A 1 114 ? -13.777 0.022 16.744 1.00 89.50 114 LEU A O 1
ATOM 902 N N . ALA A 1 115 ? -13.333 -2.172 16.572 1.00 89.38 115 ALA A N 1
ATOM 903 C CA . ALA A 1 115 ? -11.999 -2.081 17.153 1.00 89.38 115 ALA A CA 1
ATOM 904 C C . ALA A 1 115 ? -11.033 -1.269 16.277 1.00 89.38 115 ALA A C 1
ATOM 906 O O . ALA A 1 115 ? -10.353 -0.380 16.787 1.00 89.38 115 ALA A O 1
ATOM 907 N N . SER A 1 116 ? -11.043 -1.511 14.962 1.00 91.75 116 SER A N 1
ATOM 908 C CA . SER A 1 116 ? -10.271 -0.736 13.984 1.00 91.75 116 SER A CA 1
ATOM 909 C C . SER A 1 116 ? -10.614 0.760 14.056 1.00 91.75 116 SER A C 1
ATOM 911 O O . SER A 1 116 ? -9.734 1.596 14.260 1.00 91.75 116 SER A O 1
ATOM 913 N N . ASN A 1 117 ? -11.906 1.110 14.033 1.00 91.69 117 ASN A N 1
ATOM 914 C CA . ASN A 1 117 ? -12.354 2.502 14.134 1.00 91.69 117 ASN A CA 1
ATOM 915 C C . ASN A 1 117 ? -11.987 3.151 15.481 1.00 91.69 117 ASN A C 1
ATOM 917 O O . ASN A 1 117 ? -11.582 4.311 15.507 1.00 91.69 117 ASN A O 1
ATOM 921 N N . ARG A 1 118 ? -12.102 2.423 16.602 1.00 90.31 118 ARG A N 1
ATOM 922 C CA . ARG A 1 118 ? -11.696 2.928 17.927 1.00 90.31 118 ARG A CA 1
ATOM 923 C C . ARG A 1 118 ? -10.203 3.223 17.982 1.00 90.31 118 ARG A C 1
ATOM 925 O O . ARG A 1 118 ? -9.815 4.254 18.524 1.00 90.31 118 ARG A O 1
ATOM 932 N N . TYR A 1 119 ? -9.387 2.344 17.407 1.00 91.06 119 TYR A N 1
ATOM 933 C CA . TYR A 1 119 ? -7.947 2.537 17.345 1.00 91.06 119 TYR A CA 1
ATOM 934 C C . TYR A 1 119 ? -7.566 3.773 16.533 1.00 91.06 119 TYR A C 1
ATOM 936 O O . TYR A 1 119 ? -6.859 4.650 17.024 1.00 91.06 119 TYR A O 1
ATOM 944 N N . LEU A 1 120 ? -8.104 3.878 15.317 1.00 93.00 120 LEU A N 1
ATOM 945 C CA . LEU A 1 120 ? -7.891 5.033 14.449 1.00 93.00 120 LEU A CA 1
ATOM 946 C C . LEU A 1 120 ? -8.364 6.328 15.105 1.00 93.00 120 LEU A C 1
ATOM 948 O O . LEU A 1 120 ? -7.647 7.322 15.078 1.00 93.00 120 LEU A O 1
ATOM 952 N N . SER A 1 121 ? -9.535 6.310 15.746 1.00 92.81 121 SER A N 1
ATOM 953 C CA . SER A 1 121 ? -10.074 7.477 16.444 1.00 92.81 121 SER A CA 1
ATOM 954 C C . SER A 1 121 ? -9.161 7.908 17.585 1.00 92.81 121 SER A C 1
ATOM 956 O O . SER A 1 121 ? -8.902 9.098 17.729 1.00 92.81 121 SER A O 1
ATOM 958 N N . PHE A 1 122 ? -8.661 6.963 18.386 1.00 91.88 122 PHE A N 1
ATOM 959 C CA . PHE A 1 122 ? -7.701 7.259 19.445 1.00 91.88 122 PHE A CA 1
ATOM 960 C C . PHE A 1 122 ? -6.431 7.891 18.865 1.00 91.88 122 PHE A C 1
ATOM 962 O O . PHE A 1 122 ? -6.035 8.978 19.287 1.00 91.88 122 PHE A O 1
ATOM 969 N N . TYR A 1 123 ? -5.828 7.254 17.859 1.00 92.00 123 TYR A N 1
ATOM 970 C CA . TYR A 1 123 ? -4.558 7.700 17.292 1.00 92.00 123 TYR A CA 1
ATOM 971 C C . TYR A 1 123 ? -4.681 9.066 16.603 1.00 92.00 123 TYR A C 1
ATOM 973 O O . TYR A 1 123 ? -3.835 9.932 16.791 1.00 92.00 123 TYR A O 1
ATOM 981 N N . LEU A 1 124 ? -5.767 9.319 15.868 1.00 93.88 124 LEU A N 1
ATOM 982 C CA . LEU A 1 124 ? -6.026 10.619 15.239 1.00 93.88 124 LEU A CA 1
ATOM 983 C C . LEU A 1 124 ? -6.377 11.722 16.254 1.00 93.88 124 LEU A C 1
ATOM 985 O O . LEU A 1 124 ? -6.267 12.904 15.941 1.00 93.88 124 LEU A O 1
ATOM 989 N N . GLN A 1 125 ? -6.800 11.377 17.470 1.00 92.62 125 GLN A N 1
ATOM 990 C CA . GLN A 1 125 ? -7.065 12.363 18.521 1.00 92.62 125 GLN A CA 1
ATOM 991 C C . GLN A 1 125 ? -5.828 12.664 19.370 1.00 92.62 125 GLN A C 1
ATOM 993 O O . GLN A 1 125 ? -5.602 13.823 19.709 1.00 92.62 125 GLN A O 1
ATOM 998 N N . GLN A 1 126 ? -5.046 11.638 19.712 1.00 93.00 126 GLN A N 1
ATOM 999 C CA . GLN A 1 126 ? -3.942 11.727 20.676 1.00 93.00 126 GLN A CA 1
ATOM 1000 C C . GLN A 1 126 ? -2.556 11.722 20.018 1.00 93.00 126 GLN A C 1
ATOM 1002 O O . GLN A 1 126 ? -1.576 12.131 20.633 1.00 93.00 126 GLN A O 1
ATOM 1007 N N . GLY A 1 127 ? -2.456 11.292 18.761 1.00 92.88 127 GLY A N 1
ATOM 1008 C CA . GLY A 1 127 ? -1.197 11.141 18.032 1.00 92.88 127 GLY A CA 1
ATOM 1009 C C . GLY A 1 127 ? -0.558 12.448 17.563 1.00 92.88 127 GLY A C 1
ATOM 1010 O O . GLY A 1 127 ? 0.507 12.400 16.961 1.00 92.88 127 GLY A O 1
ATOM 1011 N N . PHE A 1 128 ? -1.172 13.604 17.814 1.00 92.62 128 PHE A N 1
ATOM 1012 C CA . PHE A 1 128 ? -0.623 14.911 17.445 1.00 92.62 128 PHE A CA 1
ATOM 1013 C C . PHE A 1 128 ? 0.039 15.568 18.663 1.00 92.62 128 PHE A C 1
ATOM 1015 O O . PHE A 1 128 ? -0.654 15.818 19.657 1.00 92.62 128 PHE A O 1
ATOM 1022 N N . PRO A 1 129 ? 1.348 15.888 18.628 1.00 90.94 129 PRO A N 1
ATOM 1023 C CA . PRO A 1 129 ? 1.973 16.688 19.673 1.00 90.94 129 PRO A CA 1
ATOM 1024 C C . PRO A 1 129 ? 1.256 18.024 19.854 1.00 90.94 129 PRO A C 1
ATOM 1026 O O . PRO A 1 129 ? 0.758 18.623 18.900 1.00 90.94 129 PRO A O 1
ATOM 1029 N N . LYS A 1 130 ? 1.213 18.517 21.094 1.00 89.31 130 LYS A N 1
ATOM 1030 C CA . LYS A 1 130 ? 0.541 19.780 21.414 1.00 89.31 130 LYS A CA 1
ATOM 1031 C C . LYS A 1 130 ? 1.125 20.921 20.572 1.00 89.31 130 LYS A C 1
ATOM 1033 O O . LYS A 1 130 ? 2.319 21.188 20.639 1.00 89.31 130 LYS A O 1
ATOM 1038 N N . GLY A 1 131 ? 0.263 21.610 19.823 1.00 85.62 131 GLY A N 1
ATOM 1039 C CA . GLY A 1 131 ? 0.659 22.725 18.953 1.00 85.62 131 GLY A CA 1
ATOM 1040 C C . GLY A 1 131 ? 1.255 22.309 17.605 1.00 85.62 131 GLY A C 1
ATOM 1041 O O . GLY A 1 131 ? 1.711 23.176 16.869 1.00 85.62 131 GLY A O 1
ATOM 1042 N N . SER A 1 132 ? 1.240 21.016 17.270 1.00 85.62 132 SER A N 1
ATOM 1043 C CA . SER A 1 132 ? 1.714 20.493 15.991 1.00 85.62 132 SER A CA 1
ATOM 1044 C C . SER A 1 132 ? 0.568 19.897 15.174 1.00 85.62 132 SER A C 1
ATOM 1046 O O . SER A 1 132 ? -0.323 19.245 15.718 1.00 85.62 132 SER A O 1
ATOM 1048 N N . ASN A 1 133 ? 0.626 20.078 13.853 1.00 84.44 133 ASN A N 1
ATOM 1049 C CA . ASN A 1 133 ? -0.229 19.367 12.895 1.00 84.44 133 ASN A CA 1
ATOM 1050 C C . ASN A 1 133 ? 0.408 18.054 12.413 1.00 84.44 133 ASN A C 1
ATOM 1052 O O . ASN A 1 133 ? -0.189 17.350 11.605 1.00 84.44 133 ASN A O 1
ATOM 1056 N N . ARG A 1 134 ? 1.597 17.702 12.915 1.00 88.25 134 ARG A N 1
ATOM 1057 C CA . ARG A 1 134 ? 2.293 16.467 12.557 1.00 88.25 134 ARG A CA 1
ATOM 1058 C C . ARG A 1 134 ? 1.760 15.302 13.372 1.00 88.25 134 ARG A C 1
ATOM 1060 O O . ARG A 1 134 ? 1.862 15.299 14.598 1.00 88.25 134 ARG A O 1
ATOM 1067 N N . LEU A 1 135 ? 1.239 14.293 12.687 1.00 91.19 135 LEU A N 1
ATOM 1068 C CA . LEU A 1 135 ? 0.898 13.026 13.318 1.00 91.19 135 LEU A CA 1
ATOM 1069 C C . LEU A 1 135 ? 2.183 12.269 13.676 1.00 91.19 135 LEU A C 1
ATOM 1071 O O . LEU A 1 135 ? 3.097 12.173 12.858 1.00 91.19 135 LEU A O 1
ATOM 1075 N N . ALA A 1 136 ? 2.251 11.700 14.876 1.00 90.44 136 ALA A N 1
ATOM 1076 C CA . ALA A 1 136 ? 3.366 10.873 15.316 1.00 90.44 136 ALA A CA 1
ATOM 1077 C C . ALA A 1 136 ? 3.317 9.487 14.659 1.00 90.44 136 ALA A C 1
ATOM 1079 O O . ALA A 1 136 ? 2.929 8.506 15.284 1.00 90.44 136 ALA A O 1
ATOM 1080 N N . TRP A 1 137 ? 3.654 9.415 13.375 1.00 88.12 137 TRP A N 1
ATOM 1081 C CA . TRP A 1 137 ? 3.728 8.191 12.573 1.00 88.12 137 TRP A CA 1
ATOM 1082 C C . TRP A 1 137 ? 4.923 8.215 11.598 1.00 88.12 137 TRP A C 1
ATOM 1084 O O . TRP A 1 137 ? 5.507 9.273 11.339 1.00 88.12 137 TRP A O 1
ATOM 1094 N N . GLY A 1 138 ? 5.278 7.061 11.032 1.00 82.56 138 GLY A N 1
ATOM 1095 C CA . GLY A 1 138 ? 6.419 6.923 10.112 1.00 82.56 138 GLY A CA 1
ATOM 1096 C C . GLY A 1 138 ? 7.655 6.335 10.795 1.00 82.56 138 GLY A C 1
ATOM 1097 O O . GLY A 1 138 ? 7.559 5.823 11.902 1.00 82.56 138 GLY A O 1
ATOM 1098 N N . LYS A 1 139 ? 8.825 6.362 10.157 1.00 75.75 139 LYS A N 1
ATOM 1099 C CA . LYS A 1 139 ? 10.011 5.600 10.595 1.00 75.75 139 LYS A CA 1
ATOM 1100 C C . LYS A 1 139 ? 10.514 5.996 11.990 1.00 75.75 139 LYS A C 1
ATOM 1102 O O . LYS A 1 139 ? 10.923 5.115 12.738 1.00 75.75 139 LYS A O 1
ATOM 1107 N N . ALA A 1 140 ? 10.450 7.282 12.343 1.00 79.12 140 ALA A N 1
ATOM 1108 C CA . ALA A 1 140 ? 10.960 7.801 13.620 1.00 79.12 140 ALA A CA 1
ATOM 1109 C C . ALA A 1 140 ? 9.900 8.415 14.548 1.00 79.12 140 ALA A C 1
ATOM 1111 O O . ALA A 1 140 ? 10.235 8.852 15.647 1.00 79.12 140 ALA A O 1
ATOM 1112 N N . ASN A 1 141 ? 8.622 8.437 14.154 1.00 85.62 141 ASN A N 1
ATOM 1113 C CA . ASN A 1 141 ? 7.560 9.019 14.979 1.00 85.62 141 ASN A CA 1
ATOM 1114 C C . ASN A 1 141 ? 6.541 7.954 15.388 1.00 85.62 141 ASN A C 1
ATOM 1116 O O . ASN A 1 141 ? 6.141 7.118 14.578 1.00 85.62 141 ASN A O 1
ATOM 1120 N N . TYR A 1 142 ? 6.110 7.993 16.644 1.00 87.56 142 TYR A N 1
ATOM 1121 C CA . TYR A 1 142 ? 5.243 6.979 17.243 1.00 87.56 142 TYR A CA 1
ATOM 1122 C C . TYR A 1 142 ? 4.493 7.543 18.455 1.00 87.56 142 TYR A C 1
ATOM 1124 O O . TYR A 1 142 ? 4.861 8.575 19.011 1.00 87.56 142 TYR A O 1
ATOM 1132 N N . PHE A 1 143 ? 3.450 6.859 18.913 1.00 87.69 143 PHE A N 1
ATOM 1133 C CA . PHE A 1 143 ? 2.801 7.146 20.189 1.00 87.69 143 PHE A CA 1
ATOM 1134 C C . PHE A 1 143 ? 3.427 6.302 21.308 1.00 87.69 143 PHE A C 1
ATOM 1136 O O . PHE A 1 143 ? 3.420 5.072 21.240 1.00 87.69 143 PHE A O 1
ATOM 1143 N N . ASP A 1 144 ? 3.970 6.947 22.341 1.00 87.06 144 ASP A N 1
ATOM 1144 C CA . ASP A 1 144 ? 4.506 6.292 23.537 1.00 87.06 144 ASP A CA 1
ATOM 1145 C C . ASP A 1 144 ? 3.381 6.128 24.564 1.00 87.06 144 ASP A C 1
ATOM 1147 O O . ASP A 1 144 ? 2.973 7.084 25.227 1.00 87.06 144 ASP A O 1
ATOM 1151 N N . PHE A 1 145 ? 2.869 4.909 24.721 1.00 79.56 145 PHE A N 1
ATOM 1152 C CA . PHE A 1 145 ? 1.796 4.643 25.675 1.00 79.56 145 PHE A CA 1
ATOM 1153 C C . PHE A 1 145 ? 2.257 4.649 27.131 1.00 79.56 145 PHE A C 1
ATOM 1155 O O . PHE A 1 145 ? 1.432 4.859 28.015 1.00 79.56 145 PHE A O 1
ATOM 1162 N N . ALA A 1 146 ? 3.544 4.418 27.409 1.00 80.31 146 ALA A N 1
ATOM 1163 C CA . ALA A 1 146 ? 4.046 4.492 28.779 1.00 80.31 146 ALA A CA 1
ATOM 1164 C C . ALA A 1 146 ? 4.028 5.942 29.280 1.00 80.31 146 ALA A C 1
ATOM 1166 O O . ALA A 1 146 ? 3.714 6.195 30.441 1.00 80.31 146 ALA A O 1
ATOM 1167 N N . LYS A 1 147 ? 4.319 6.891 28.386 1.00 84.06 147 LYS A N 1
ATOM 1168 C CA . LYS A 1 147 ? 4.240 8.334 28.660 1.00 84.06 147 LYS A CA 1
ATOM 1169 C C . LYS A 1 147 ? 2.883 8.946 28.313 1.00 84.06 147 LYS A C 1
ATOM 1171 O O . LYS A 1 147 ? 2.640 10.102 28.651 1.00 84.06 147 LYS A O 1
ATOM 1176 N N . ASN A 1 148 ? 2.020 8.179 27.648 1.00 86.00 148 ASN A N 1
ATOM 1177 C CA . ASN A 1 148 ? 0.755 8.626 27.076 1.00 86.00 148 ASN A CA 1
ATOM 1178 C C . ASN A 1 148 ? 0.920 9.908 26.240 1.00 86.00 148 ASN A C 1
ATOM 1180 O O . ASN A 1 148 ? 0.190 10.885 26.423 1.00 86.00 148 ASN A O 1
ATOM 1184 N N . CYS A 1 149 ? 1.923 9.931 25.360 1.00 91.25 149 CYS A N 1
ATOM 1185 C CA . CYS A 1 149 ? 2.196 11.088 24.520 1.00 91.25 149 CYS A CA 1
ATOM 1186 C C . CYS A 1 149 ? 2.731 10.703 23.132 1.00 91.25 149 CYS A C 1
ATOM 1188 O O . CYS A 1 149 ? 3.400 9.679 22.971 1.00 91.25 149 CYS A O 1
ATOM 1190 N N . PRO A 1 150 ? 2.460 11.531 22.114 1.00 91.44 150 PRO A N 1
ATOM 1191 C CA . PRO A 1 150 ? 3.089 11.396 20.811 1.00 91.44 150 PRO A CA 1
ATOM 1192 C C . PRO A 1 150 ? 4.565 11.805 20.879 1.00 91.44 150 PRO A C 1
ATOM 1194 O O . PRO A 1 150 ? 4.915 12.838 21.454 1.00 91.44 150 PRO A O 1
ATOM 1197 N N . VAL A 1 151 ? 5.420 11.004 20.253 1.00 89.06 151 VAL A N 1
ATOM 1198 C CA . VAL A 1 151 ? 6.848 11.259 20.072 1.00 89.06 151 VAL A CA 1
ATOM 1199 C C . VAL A 1 151 ? 7.079 11.563 18.598 1.00 89.06 151 VAL A C 1
ATOM 1201 O O . VAL A 1 151 ? 6.879 10.701 17.742 1.00 89.06 151 VAL A O 1
ATOM 1204 N N . CYS A 1 152 ? 7.490 12.797 18.315 1.00 84.88 152 CYS A N 1
ATOM 1205 C CA . CYS A 1 152 ? 7.918 13.216 16.987 1.00 84.88 152 CYS A CA 1
ATOM 1206 C C . CYS A 1 152 ? 9.360 13.699 17.059 1.00 84.88 152 CYS A C 1
ATOM 1208 O O . CYS A 1 152 ? 9.656 14.616 17.829 1.00 84.88 152 CYS A O 1
ATOM 1210 N N . ASP A 1 153 ? 10.231 13.116 16.245 1.00 78.06 153 ASP A N 1
ATOM 1211 C CA . ASP A 1 153 ? 11.561 13.664 16.033 1.00 78.06 153 ASP A CA 1
ATOM 1212 C C . ASP A 1 153 ? 11.445 14.856 15.073 1.00 78.06 153 ASP A C 1
ATOM 1214 O O . ASP A 1 153 ? 10.948 14.740 13.950 1.00 78.06 153 ASP A O 1
ATOM 1218 N N . SER A 1 154 ? 11.845 16.041 15.532 1.00 65.56 154 SER A N 1
ATOM 1219 C CA . SER A 1 154 ? 11.831 17.249 14.706 1.00 65.56 154 SER A CA 1
ATOM 1220 C C . SER A 1 154 ? 12.960 17.275 13.674 1.00 65.56 154 SER A C 1
ATOM 1222 O O . SER A 1 154 ? 12.879 18.058 12.731 1.00 65.56 154 SER A O 1
ATOM 1224 N N . SER A 1 155 ? 14.012 16.472 13.871 1.00 63.12 155 SER A N 1
ATOM 1225 C CA . SER A 1 155 ? 15.201 16.437 13.012 1.00 63.12 155 SER A CA 1
ATOM 1226 C C . SER A 1 155 ? 15.029 15.545 11.782 1.00 63.12 155 SER A C 1
ATOM 1228 O O . SER A 1 155 ? 15.635 15.814 10.745 1.00 63.12 155 SER A O 1
ATOM 1230 N N . GLU A 1 156 ? 14.150 14.544 11.846 1.00 60.38 156 GLU A N 1
ATOM 1231 C CA . GLU A 1 156 ? 13.784 13.750 10.679 1.00 60.38 156 GLU A CA 1
ATOM 1232 C C . GLU A 1 156 ? 12.622 14.411 9.923 1.00 60.38 156 GLU A C 1
ATOM 1234 O O . GLU A 1 156 ? 11.462 14.403 10.347 1.00 60.38 156 GLU A O 1
ATOM 1239 N N . SER A 1 157 ? 12.930 14.996 8.762 1.00 54.50 157 SER A N 1
ATOM 1240 C CA . SER A 1 157 ? 11.924 15.387 7.773 1.00 54.50 157 SER A CA 1
ATOM 1241 C C . SER A 1 157 ? 11.128 14.154 7.345 1.00 54.50 157 SER A C 1
ATOM 1243 O O . SER A 1 157 ? 11.732 13.170 6.927 1.00 54.50 157 SER A O 1
ATOM 1245 N N . LEU A 1 158 ? 9.797 14.218 7.461 1.00 55.12 158 LEU A N 1
ATOM 1246 C CA . LEU A 1 158 ? 8.810 13.222 7.042 1.00 55.12 158 LEU A CA 1
ATOM 1247 C C . LEU A 1 158 ? 9.362 11.833 6.679 1.00 55.12 158 LEU A C 1
ATOM 1249 O O . LEU A 1 158 ? 9.310 11.443 5.519 1.00 55.12 158 LEU A O 1
ATOM 1253 N N . SER A 1 159 ? 9.803 11.006 7.620 1.00 56.81 159 SER A N 1
ATOM 1254 C CA . SER A 1 159 ? 10.040 9.597 7.293 1.00 56.81 159 SER A CA 1
ATOM 1255 C C . SER A 1 159 ? 8.704 8.842 7.172 1.00 56.81 159 SER A C 1
ATOM 1257 O O . SER A 1 159 ? 8.498 7.805 7.800 1.00 56.81 159 SER A O 1
ATOM 1259 N N . ILE A 1 160 ? 7.749 9.371 6.385 1.00 60.41 160 ILE A N 1
ATOM 1260 C CA . ILE A 1 160 ? 6.600 8.589 5.945 1.00 60.41 160 ILE A CA 1
ATOM 1261 C C . ILE A 1 160 ? 7.162 7.374 5.244 1.00 60.41 160 ILE A C 1
ATOM 1263 O O . ILE A 1 160 ? 8.029 7.453 4.375 1.00 60.41 160 ILE A O 1
ATOM 1267 N N . PHE A 1 161 ? 6.688 6.243 5.732 1.00 65.81 161 PHE A N 1
ATOM 1268 C CA . PHE A 1 161 ? 7.070 4.952 5.237 1.00 65.81 161 PHE A CA 1
ATOM 1269 C C . PHE A 1 161 ? 6.790 4.897 3.730 1.00 65.81 161 PHE A C 1
ATOM 1271 O O . PHE A 1 161 ? 5.789 5.463 3.298 1.00 65.81 161 PHE A O 1
ATOM 1278 N N . ASN A 1 162 ? 7.655 4.244 2.946 1.00 70.81 162 ASN A N 1
ATOM 1279 C CA . ASN A 1 162 ? 7.539 4.133 1.483 1.00 70.81 162 ASN A CA 1
ATOM 1280 C C . ASN A 1 162 ? 6.355 3.235 1.081 1.00 70.81 162 ASN A C 1
ATOM 1282 O O . ASN A 1 162 ? 6.517 2.223 0.408 1.00 70.81 162 ASN A O 1
ATOM 1286 N N . ARG A 1 163 ? 5.157 3.558 1.569 1.00 75.94 163 ARG A N 1
ATOM 1287 C CA . ARG A 1 163 ? 3.928 2.826 1.346 1.00 75.94 163 ARG A CA 1
ATOM 1288 C C . ARG A 1 163 ? 2.753 3.769 1.153 1.00 75.94 163 ARG A C 1
ATOM 1290 O O . ARG A 1 163 ? 2.635 4.770 1.861 1.00 75.94 163 ARG A O 1
ATOM 1297 N N . PRO A 1 164 ? 1.846 3.412 0.243 1.00 77.75 164 PRO A N 1
ATOM 1298 C CA . PRO A 1 164 ? 0.589 4.114 0.083 1.00 77.75 164 PRO A CA 1
ATOM 1299 C C . PRO A 1 164 ? -0.247 4.083 1.361 1.00 77.75 164 PRO A C 1
ATOM 1301 O O . PRO A 1 164 ? -0.279 3.087 2.085 1.00 77.75 164 PRO A O 1
ATOM 1304 N N . VAL A 1 165 ? -0.972 5.169 1.607 1.00 87.38 165 VAL A N 1
ATOM 1305 C CA . VAL A 1 165 ? -1.848 5.304 2.773 1.00 87.38 165 VAL A CA 1
ATOM 1306 C C . VAL A 1 165 ? -3.300 5.071 2.331 1.00 87.38 165 VAL A C 1
ATOM 1308 O O . VAL A 1 165 ? -3.738 5.689 1.356 1.00 87.38 165 VAL A O 1
ATOM 1311 N N . PRO A 1 166 ? -4.082 4.221 3.025 1.00 90.19 166 PRO A N 1
ATOM 1312 C CA . PRO A 1 166 ? -5.523 4.092 2.806 1.00 90.19 166 PRO A CA 1
ATOM 1313 C C . PRO A 1 166 ? -6.264 5.315 3.376 1.00 90.19 166 PRO A C 1
ATOM 1315 O O . PRO A 1 166 ? -6.850 5.259 4.460 1.00 90.19 166 PRO A O 1
ATOM 1318 N N . TRP A 1 167 ? -6.210 6.445 2.666 1.00 93.44 167 TRP A N 1
ATOM 1319 C CA . TRP A 1 167 ? -6.757 7.730 3.118 1.00 93.44 167 TRP A CA 1
ATOM 1320 C C . TRP A 1 167 ? -8.253 7.675 3.446 1.00 93.44 167 TRP A C 1
ATOM 1322 O O . TRP A 1 167 ? -8.668 8.267 4.442 1.00 93.44 167 TRP A O 1
ATOM 1332 N N . GLU A 1 168 ? -9.050 6.907 2.695 1.00 93.81 168 GLU A N 1
ATOM 1333 C CA . GLU A 1 168 ? -10.465 6.645 2.988 1.00 93.81 168 GLU A CA 1
ATOM 1334 C C . GLU A 1 168 ? -10.662 6.118 4.408 1.00 93.81 168 GLU A C 1
ATOM 1336 O O . GLU A 1 168 ? -11.557 6.566 5.118 1.00 93.81 168 GLU A O 1
ATOM 1341 N N . MET A 1 169 ? -9.799 5.200 4.850 1.00 92.94 169 MET A N 1
ATOM 1342 C CA . MET A 1 169 ? -9.923 4.577 6.163 1.00 92.94 169 MET A CA 1
ATOM 1343 C C . MET A 1 169 ? -9.723 5.588 7.297 1.00 92.94 169 MET A C 1
ATOM 1345 O O . MET A 1 169 ? -10.432 5.523 8.302 1.00 92.94 169 MET A O 1
ATOM 1349 N N . LEU A 1 170 ? -8.783 6.525 7.137 1.00 95.12 170 LEU A N 1
ATOM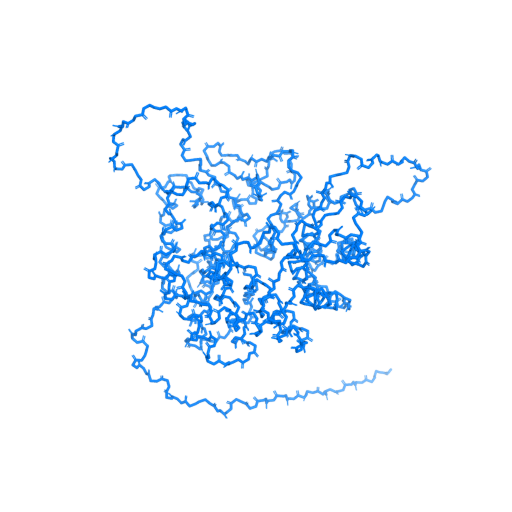 1350 C CA . LEU A 1 170 ? -8.568 7.618 8.089 1.00 95.12 170 LEU A CA 1
ATOM 1351 C C . LEU A 1 170 ? -9.726 8.624 8.038 1.00 95.12 170 LEU A C 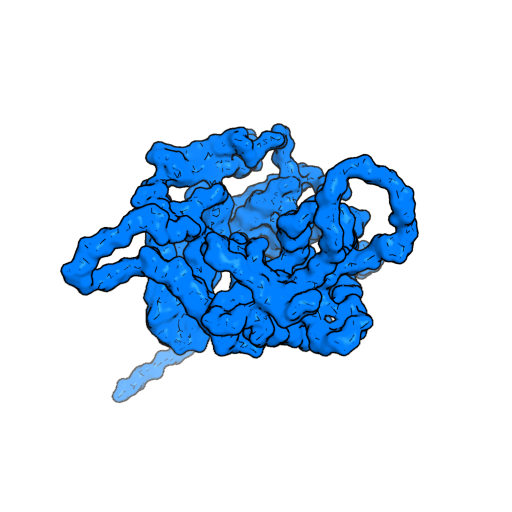1
ATOM 1353 O O . LEU A 1 170 ? -10.254 9.033 9.076 1.00 95.12 170 LEU A O 1
ATOM 1357 N N . TRP A 1 171 ? -10.157 8.973 6.824 1.00 97.12 171 TRP A N 1
ATOM 1358 C CA . TRP A 1 171 ? -11.213 9.948 6.574 1.00 97.12 171 TRP A CA 1
ATOM 1359 C C . TRP A 1 171 ? -12.569 9.512 7.122 1.00 97.12 171 TRP A C 1
ATOM 1361 O O . TRP A 1 171 ? -13.252 10.322 7.735 1.00 97.12 171 TRP A O 1
ATOM 1371 N N . ASP A 1 172 ? -12.938 8.239 6.975 1.00 95.31 172 ASP A N 1
ATOM 1372 C CA . ASP A 1 172 ? -14.183 7.686 7.525 1.00 95.31 172 ASP A CA 1
ATOM 1373 C C . ASP A 1 172 ? -14.286 7.850 9.050 1.00 95.31 172 ASP A C 1
ATOM 1375 O O . ASP A 1 172 ? -15.385 7.855 9.604 1.00 95.31 172 ASP A O 1
ATOM 1379 N N . VAL A 1 173 ? -13.144 7.921 9.742 1.00 96.56 173 VAL A N 1
ATOM 1380 C CA . VAL A 1 173 ? -13.077 8.017 11.205 1.00 96.56 173 VAL A CA 1
ATOM 1381 C C . VAL A 1 173 ? -13.002 9.469 11.665 1.00 96.56 173 VAL A C 1
ATOM 1383 O O . VAL A 1 173 ? -13.706 9.851 12.597 1.00 96.56 173 VAL A O 1
ATOM 1386 N N . SER A 1 174 ? -12.148 10.281 11.041 1.00 97.31 174 SER A N 1
ATOM 1387 C CA . SER A 1 174 ? -12.103 11.722 11.297 1.00 97.31 174 SER A CA 1
ATOM 1388 C C . SER A 1 174 ? -11.609 12.480 10.061 1.00 97.31 174 SER A C 1
ATOM 1390 O O . SER A 1 174 ? -10.392 12.578 9.843 1.00 97.31 174 SER A O 1
ATOM 1392 N N . PRO A 1 175 ? -12.528 13.063 9.272 1.00 97.62 175 PRO A N 1
ATOM 1393 C CA . PRO A 1 175 ? -12.187 13.917 8.138 1.00 97.62 175 PRO A CA 1
ATOM 1394 C C . PRO A 1 175 ? -11.291 15.094 8.534 1.00 97.62 175 PRO A C 1
ATOM 1396 O O . PRO A 1 175 ? -10.304 15.394 7.863 1.00 97.62 175 PRO A O 1
ATOM 1399 N N . GLU A 1 176 ? -11.588 15.738 9.665 1.00 96.94 176 GLU A N 1
ATOM 1400 C CA . GLU A 1 176 ? -10.890 16.933 10.139 1.00 96.94 176 GLU A CA 1
ATOM 1401 C C . GLU A 1 176 ? -9.438 16.617 10.498 1.00 96.94 176 GLU A C 1
ATOM 1403 O O . GLU A 1 176 ? -8.525 17.328 10.078 1.00 96.94 176 GLU A O 1
ATOM 1408 N N . ARG A 1 177 ? -9.203 15.525 11.238 1.00 96.44 177 ARG A N 1
ATOM 1409 C CA . ARG A 1 177 ? -7.845 15.104 11.611 1.00 96.44 177 ARG A CA 1
ATOM 1410 C C . ARG A 1 177 ? -7.072 14.580 10.413 1.00 96.44 177 ARG A C 1
ATOM 1412 O O . ARG A 1 177 ? -5.899 14.905 10.281 1.00 96.44 177 ARG A O 1
ATOM 1419 N N . THR A 1 178 ? -7.725 13.848 9.513 1.00 96.62 178 THR A N 1
ATOM 1420 C CA . THR A 1 178 ? -7.105 13.391 8.260 1.00 96.62 178 THR A CA 1
ATOM 1421 C C . THR A 1 178 ? -6.652 14.579 7.414 1.00 96.62 178 THR A C 1
ATOM 1423 O O . THR A 1 178 ? -5.518 14.599 6.945 1.00 96.62 178 THR A O 1
ATOM 1426 N N . LYS A 1 179 ? -7.477 15.628 7.299 1.00 97.00 179 LYS A N 1
ATOM 1427 C CA . LYS A 1 179 ? -7.096 16.874 6.623 1.00 97.00 179 LYS A CA 1
ATOM 1428 C C . LYS A 1 179 ? -5.861 17.528 7.256 1.00 97.00 179 LYS A C 1
ATOM 1430 O O . LYS A 1 179 ? -5.015 18.017 6.516 1.00 97.00 179 LYS A O 1
ATOM 1435 N N . LEU A 1 180 ? -5.722 17.518 8.587 1.00 94.94 180 LEU A N 1
ATOM 1436 C CA . LEU A 1 180 ? -4.516 18.036 9.256 1.00 94.94 180 LEU A CA 1
ATOM 1437 C C . LEU A 1 180 ? -3.256 17.243 8.890 1.00 94.94 180 LEU A C 1
ATOM 1439 O O . LEU A 1 180 ? -2.223 17.860 8.650 1.00 94.94 180 LEU A O 1
ATOM 1443 N N . VAL A 1 181 ? -3.347 15.912 8.781 1.00 93.19 181 VAL A N 1
ATOM 1444 C CA . VAL A 1 181 ? -2.224 15.083 8.302 1.00 93.19 181 VAL A CA 1
ATOM 1445 C C . VAL A 1 181 ? -1.819 15.495 6.886 1.00 93.19 181 VAL A C 1
ATOM 1447 O O . VAL A 1 181 ? -0.639 15.666 6.610 1.00 93.19 181 VAL A O 1
ATOM 1450 N N . ILE A 1 182 ? -2.787 15.709 5.992 1.00 94.75 182 ILE A N 1
ATOM 1451 C CA . ILE A 1 182 ? -2.517 16.110 4.602 1.00 94.75 182 ILE A CA 1
ATOM 1452 C C . ILE A 1 182 ? -1.937 17.535 4.530 1.00 94.75 182 ILE A C 1
ATOM 1454 O O . ILE A 1 182 ? -1.043 17.797 3.728 1.00 94.75 182 ILE A O 1
ATOM 1458 N N . LEU A 1 183 ? -2.380 18.448 5.399 1.00 93.31 183 LEU A N 1
ATOM 1459 C CA . LEU A 1 183 ? -1.798 19.790 5.528 1.00 93.31 183 LEU A CA 1
ATOM 1460 C C . LEU A 1 183 ? -0.342 19.747 6.019 1.00 93.31 183 LEU A C 1
ATOM 1462 O O . LEU A 1 183 ? 0.483 20.529 5.549 1.00 93.31 183 LEU A O 1
ATOM 1466 N N . ASP A 1 184 ? -0.005 18.828 6.928 1.00 90.19 184 ASP A N 1
ATOM 1467 C CA . ASP A 1 184 ? 1.384 18.598 7.340 1.00 90.19 184 ASP A CA 1
ATOM 1468 C C . ASP A 1 184 ? 2.251 18.164 6.143 1.00 90.19 184 ASP A C 1
ATOM 1470 O O . ASP A 1 184 ? 3.350 18.700 5.977 1.00 90.19 184 ASP A O 1
ATOM 1474 N N . LEU A 1 185 ? 1.744 17.302 5.247 1.00 90.50 185 LEU A N 1
ATOM 1475 C CA . LEU A 1 185 ? 2.437 16.950 3.992 1.00 90.50 185 LEU A CA 1
ATOM 1476 C C . LEU A 1 185 ? 2.679 18.175 3.107 1.00 90.50 185 LEU A C 1
ATOM 1478 O O . LEU A 1 185 ? 3.790 18.380 2.622 1.00 90.50 185 LEU A O 1
ATOM 1482 N N . GLU A 1 186 ? 1.656 19.014 2.918 1.00 91.62 186 GLU A N 1
ATOM 1483 C CA . GLU A 1 186 ? 1.783 20.244 2.126 1.00 91.62 186 GLU A CA 1
ATOM 1484 C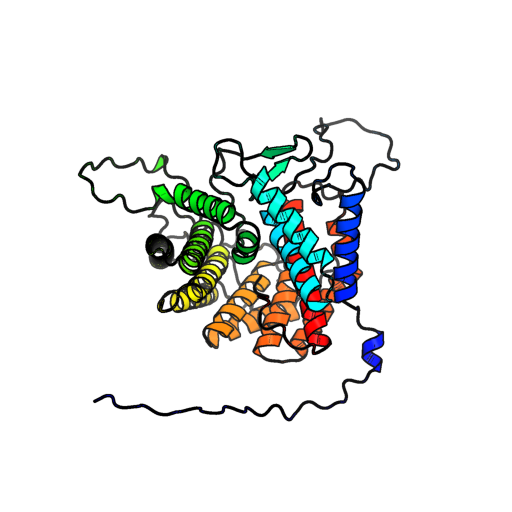 C . GLU A 1 186 ? 2.857 21.175 2.694 1.00 91.62 186 GLU A C 1
ATOM 1486 O O . GLU A 1 186 ? 3.672 21.701 1.932 1.00 91.62 186 GLU A O 1
ATOM 1491 N N . SER A 1 187 ? 2.886 21.353 4.020 1.00 87.75 187 SER A N 1
ATOM 1492 C CA . SER A 1 187 ? 3.876 22.206 4.685 1.00 87.75 187 SER A CA 1
ATOM 1493 C C . SER A 1 187 ? 5.312 21.717 4.475 1.00 87.75 187 SER A C 1
ATOM 1495 O O . SER A 1 187 ? 6.227 22.520 4.319 1.00 87.75 187 SER A O 1
ATOM 1497 N N . GLN A 1 188 ? 5.514 20.401 4.392 1.00 83.12 188 GLN A N 1
ATOM 1498 C CA . GLN A 1 188 ? 6.836 19.798 4.210 1.00 83.12 188 GLN A CA 1
ATOM 1499 C C . GLN A 1 188 ? 7.330 19.877 2.771 1.00 83.12 188 GLN A C 1
ATOM 1501 O O . GLN A 1 188 ? 8.530 19.995 2.539 1.00 83.12 188 GLN A O 1
ATOM 1506 N N . LEU A 1 189 ? 6.410 19.886 1.809 1.00 85.62 189 LEU A N 1
ATOM 1507 C CA . LEU A 1 189 ? 6.717 20.140 0.405 1.00 85.62 189 LEU A CA 1
ATOM 1508 C C . LEU A 1 189 ? 6.773 21.635 0.067 1.00 85.62 189 LEU A C 1
ATOM 1510 O O . LEU A 1 189 ? 7.093 21.982 -1.069 1.00 85.62 189 LEU A O 1
ATOM 1514 N N . GLN A 1 190 ? 6.509 22.527 1.032 1.00 84.75 190 GLN A N 1
ATOM 1515 C CA . GLN A 1 190 ? 6.509 23.973 0.807 1.00 84.75 190 GLN A CA 1
ATOM 1516 C C . GLN A 1 190 ? 7.762 24.516 0.107 1.00 84.75 190 GLN A C 1
ATOM 1518 O O . GLN A 1 190 ? 7.602 25.310 -0.824 1.00 84.75 190 GLN A O 1
ATOM 1523 N N . PRO A 1 191 ? 8.980 24.068 0.465 1.00 81.62 191 PRO A N 1
ATOM 1524 C CA . PRO A 1 191 ? 10.203 24.495 -0.212 1.00 81.62 191 PRO A CA 1
ATOM 1525 C C . PRO A 1 191 ? 10.283 24.116 -1.701 1.00 81.62 191 PRO A C 1
ATOM 1527 O O . PRO A 1 191 ? 11.087 24.694 -2.426 1.00 81.62 191 PRO A O 1
ATOM 1530 N N . LEU A 1 192 ? 9.481 23.149 -2.164 1.00 76.81 192 LEU A N 1
ATOM 1531 C CA . LEU A 1 192 ? 9.452 22.687 -3.558 1.00 76.81 192 LEU A CA 1
ATOM 1532 C C . LEU A 1 192 ? 8.380 23.383 -4.407 1.00 76.81 192 LEU A C 1
ATOM 1534 O O . LEU A 1 192 ? 8.318 23.170 -5.624 1.00 76.81 192 LEU A O 1
ATOM 1538 N N . TRP A 1 193 ? 7.512 24.194 -3.796 1.00 80.44 193 TRP A N 1
ATOM 1539 C CA . TRP A 1 193 ? 6.535 24.962 -4.554 1.00 80.44 193 TRP A CA 1
ATOM 1540 C C . TRP A 1 193 ? 7.232 26.129 -5.258 1.00 80.44 193 TRP A C 1
ATOM 1542 O O . TRP A 1 193 ? 8.078 26.790 -4.654 1.00 80.44 193 TRP A O 1
ATOM 1552 N N . PRO A 1 194 ? 6.879 26.427 -6.519 1.00 67.50 194 PRO A N 1
ATOM 1553 C CA . PRO A 1 194 ? 7.402 27.590 -7.205 1.00 67.50 194 PRO A CA 1
ATOM 1554 C C . PRO A 1 194 ? 7.021 28.808 -6.372 1.00 67.50 194 PRO A C 1
ATOM 1556 O O . PRO A 1 194 ? 5.837 29.075 -6.154 1.00 67.50 194 PRO A O 1
ATOM 1559 N N . VAL A 1 195 ? 8.032 29.519 -5.872 1.00 60.06 195 VAL A N 1
ATOM 1560 C CA . VAL A 1 195 ? 7.837 30.822 -5.245 1.00 60.06 195 VAL A CA 1
ATOM 1561 C C . VAL A 1 195 ? 7.145 31.665 -6.306 1.00 60.06 195 VAL A C 1
ATOM 1563 O O . VAL A 1 195 ? 7.736 31.938 -7.353 1.00 60.06 195 VAL A O 1
ATOM 1566 N N . GLN A 1 196 ? 5.868 32.007 -6.095 1.00 49.47 196 GLN A N 1
ATOM 1567 C CA . GLN A 1 196 ? 5.205 32.988 -6.947 1.00 49.47 196 GLN A CA 1
ATOM 1568 C C . GLN A 1 196 ? 6.133 34.193 -6.988 1.00 49.47 196 GLN A C 1
ATOM 1570 O O . GLN A 1 196 ? 6.542 34.673 -5.934 1.00 49.47 196 GLN A O 1
ATOM 1575 N N . ALA A 1 197 ? 6.544 34.593 -8.188 1.00 37.59 197 ALA A N 1
ATOM 1576 C CA . ALA A 1 197 ? 7.557 35.609 -8.411 1.00 37.59 197 ALA A CA 1
ATOM 1577 C C . ALA A 1 197 ? 7.110 36.969 -7.842 1.00 37.59 197 ALA A C 1
ATOM 1579 O O . ALA A 1 197 ? 6.667 37.842 -8.577 1.00 37.59 197 ALA A O 1
ATOM 1580 N N . SER A 1 198 ? 7.218 37.164 -6.529 1.00 39.75 198 SER A N 1
ATOM 1581 C CA . SER A 1 198 ? 7.106 38.458 -5.873 1.00 39.75 198 SER A CA 1
ATOM 1582 C C . SER A 1 198 ? 8.519 39.007 -5.711 1.00 39.75 198 SER A C 1
ATOM 1584 O O . SER A 1 198 ? 9.143 38.775 -4.680 1.00 39.75 198 SER A O 1
ATOM 1586 N N . GLU A 1 199 ? 9.027 39.626 -6.784 1.00 39.59 199 GLU A N 1
ATOM 1587 C CA . GLU A 1 199 ? 10.070 40.677 -6.914 1.00 39.59 199 GLU A CA 1
ATOM 1588 C C . GLU A 1 199 ? 11.347 40.671 -6.042 1.00 39.59 199 GLU A C 1
ATOM 1590 O O . GLU A 1 199 ? 12.243 41.484 -6.246 1.00 39.59 199 GLU A O 1
ATOM 1595 N N . SER A 1 200 ? 11.528 39.725 -5.137 1.00 42.00 200 SER A N 1
ATOM 1596 C CA . SER A 1 200 ? 12.695 39.584 -4.286 1.00 42.00 200 SER A CA 1
ATOM 1597 C C . SER A 1 200 ? 13.338 38.248 -4.620 1.00 42.00 200 SER A C 1
ATOM 1599 O O . SER A 1 200 ? 12.992 37.198 -4.088 1.00 42.00 200 SER A O 1
ATOM 1601 N N . LYS A 1 201 ? 14.290 38.297 -5.557 1.00 41.69 201 LYS A N 1
ATOM 1602 C CA . LYS A 1 201 ? 15.259 37.228 -5.828 1.00 41.69 201 LYS A CA 1
ATOM 1603 C C . LYS A 1 201 ? 16.158 37.011 -4.602 1.00 41.69 201 LYS A C 1
ATOM 1605 O O . LYS A 1 201 ? 17.358 37.256 -4.658 1.00 41.69 201 LYS A O 1
ATOM 1610 N N . LYS A 1 202 ? 15.599 36.608 -3.463 1.00 48.72 202 LYS A N 1
ATOM 1611 C CA . LYS A 1 202 ? 16.399 35.952 -2.436 1.00 48.72 202 LYS A CA 1
ATOM 1612 C C . LYS A 1 202 ? 16.476 34.494 -2.846 1.00 48.72 202 LYS A C 1
ATOM 1614 O O . LYS A 1 202 ? 15.532 33.739 -2.645 1.00 48.72 202 LYS A O 1
ATOM 1619 N N . GLU A 1 203 ? 17.581 34.147 -3.495 1.00 48.44 203 GLU A N 1
ATOM 1620 C CA . GLU A 1 203 ? 18.002 32.758 -3.631 1.00 48.44 203 GLU A CA 1
ATOM 1621 C C . GLU A 1 203 ? 17.992 32.150 -2.226 1.00 48.44 203 GLU A C 1
ATOM 1623 O O . GLU A 1 203 ? 18.730 32.589 -1.344 1.00 48.44 203 GLU A O 1
ATOM 1628 N N . ILE A 1 204 ? 17.082 31.207 -1.985 1.00 49.19 204 ILE A N 1
ATOM 1629 C CA . ILE A 1 204 ? 17.152 30.367 -0.793 1.00 49.19 204 ILE A CA 1
ATOM 1630 C C . ILE A 1 204 ? 18.436 29.544 -0.969 1.00 49.19 204 ILE A C 1
ATOM 1632 O O . ILE A 1 204 ? 18.567 28.892 -2.011 1.00 49.19 204 ILE A O 1
ATOM 1636 N N . PRO A 1 205 ? 19.397 29.586 -0.029 1.00 47.38 205 PRO A N 1
ATOM 1637 C CA . PRO A 1 205 ? 20.602 28.774 -0.124 1.00 47.38 205 PRO A CA 1
ATOM 1638 C C . PRO A 1 205 ? 20.224 27.304 -0.331 1.00 47.38 205 PRO A C 1
ATOM 1640 O O . PRO A 1 205 ? 19.418 26.751 0.416 1.00 47.38 205 PRO A O 1
ATOM 1643 N N . SER A 1 206 ? 20.802 26.655 -1.343 1.00 52.12 206 SER A N 1
ATOM 1644 C CA . SER A 1 206 ? 20.499 25.254 -1.679 1.00 52.12 206 SER A CA 1
ATOM 1645 C C . SER A 1 206 ? 20.793 24.273 -0.537 1.00 52.12 206 SER A C 1
ATOM 1647 O O . SER A 1 206 ? 20.230 23.185 -0.517 1.00 52.12 206 SER A O 1
ATOM 1649 N N . ALA A 1 207 ? 21.640 24.660 0.423 1.00 51.84 207 ALA A N 1
ATOM 1650 C CA . ALA A 1 207 ? 22.001 23.860 1.591 1.00 51.84 207 ALA A CA 1
ATOM 1651 C C . ALA A 1 207 ? 20.883 23.736 2.649 1.00 51.84 207 ALA A C 1
ATOM 1653 O O . ALA A 1 207 ? 20.960 22.838 3.483 1.00 51.84 207 ALA A O 1
ATOM 1654 N N . ASP A 1 208 ? 19.854 24.591 2.606 1.00 54.66 208 ASP A N 1
ATOM 1655 C CA . ASP A 1 208 ? 18.803 24.652 3.637 1.00 54.66 208 ASP A CA 1
ATOM 1656 C C . ASP A 1 208 ? 17.500 23.942 3.233 1.00 54.66 208 ASP A C 1
ATOM 1658 O O . ASP A 1 208 ? 16.540 23.903 4.007 1.00 54.66 208 ASP A O 1
ATOM 1662 N N . ILE A 1 209 ? 17.427 23.381 2.020 1.00 58.25 209 ILE A N 1
ATOM 1663 C CA . ILE A 1 209 ? 16.220 22.696 1.551 1.00 58.25 209 ILE A CA 1
ATOM 1664 C C . ILE A 1 209 ? 16.306 21.210 1.939 1.00 58.25 209 ILE A C 1
ATOM 1666 O O . ILE A 1 209 ? 17.260 20.530 1.553 1.00 58.25 209 ILE A O 1
ATOM 1670 N N . PRO A 1 210 ? 15.328 20.673 2.694 1.00 63.84 210 PRO A N 1
ATOM 1671 C CA . PRO A 1 210 ? 15.342 19.272 3.090 1.00 63.84 210 PRO A CA 1
ATOM 1672 C C . PRO A 1 210 ? 15.316 18.357 1.862 1.00 63.84 210 PRO A C 1
ATOM 1674 O O . PRO A 1 210 ? 14.584 18.595 0.899 1.00 63.84 210 PRO A O 1
ATOM 1677 N N . LYS A 1 211 ? 16.108 17.282 1.922 1.00 72.00 211 LYS A N 1
ATOM 1678 C CA . LYS A 1 211 ? 16.082 16.207 0.928 1.00 72.00 211 LYS A CA 1
ATOM 1679 C C . LYS A 1 211 ? 14.742 15.488 1.021 1.00 72.00 211 LYS A C 1
ATOM 1681 O O . LYS A 1 211 ? 14.444 14.870 2.041 1.00 72.00 211 LYS A O 1
ATOM 1686 N N . ILE A 1 212 ? 13.953 15.568 -0.042 1.00 78.56 212 ILE A N 1
ATOM 1687 C CA . ILE A 1 212 ? 12.638 14.936 -0.144 1.00 78.56 212 ILE A CA 1
ATOM 1688 C C . ILE A 1 212 ? 12.749 13.798 -1.160 1.00 78.56 212 ILE A C 1
ATOM 1690 O O . ILE A 1 212 ? 13.235 13.984 -2.279 1.00 78.56 212 ILE A O 1
ATOM 1694 N N . SER A 1 213 ? 12.326 12.596 -0.776 1.00 83.88 213 SER A N 1
ATOM 1695 C CA . SER A 1 213 ? 12.351 11.439 -1.669 1.00 83.88 213 SER A CA 1
ATOM 1696 C C . SER A 1 213 ? 11.226 11.514 -2.702 1.00 83.88 213 SER A C 1
ATOM 1698 O O . SER A 1 213 ? 10.145 12.053 -2.446 1.00 83.88 213 SER A O 1
ATOM 1700 N N . ALA A 1 214 ? 11.442 10.924 -3.878 1.00 86.31 214 ALA A N 1
ATOM 1701 C CA . ALA A 1 214 ? 10.397 10.824 -4.897 1.00 86.31 214 ALA A CA 1
ATOM 1702 C C . ALA A 1 214 ? 9.147 10.086 -4.379 1.00 86.31 214 ALA A C 1
ATOM 1704 O O . ALA A 1 214 ? 8.020 10.483 -4.676 1.00 86.31 214 ALA A O 1
ATOM 1705 N N . VAL A 1 215 ? 9.324 9.072 -3.526 1.00 86.81 215 VAL A N 1
ATOM 1706 C CA . VAL A 1 215 ? 8.209 8.348 -2.898 1.00 86.81 215 VAL A CA 1
ATOM 1707 C C . VAL A 1 215 ? 7.377 9.260 -1.995 1.00 86.81 215 VAL A C 1
ATOM 1709 O O . VAL A 1 215 ? 6.150 9.228 -2.078 1.00 86.81 215 VAL A O 1
ATOM 1712 N N . GLN A 1 216 ? 8.001 10.126 -1.188 1.00 87.94 216 GLN A N 1
ATOM 1713 C CA . GLN A 1 216 ? 7.272 11.097 -0.359 1.00 87.94 216 GLN A CA 1
ATOM 1714 C C . GLN A 1 216 ? 6.430 12.056 -1.212 1.00 87.94 216 GLN A C 1
ATOM 1716 O O . GLN A 1 216 ? 5.286 12.356 -0.856 1.00 87.94 216 GLN A O 1
ATOM 1721 N N . ILE A 1 217 ? 6.956 12.507 -2.357 1.00 91.19 217 ILE A N 1
ATOM 1722 C CA . ILE A 1 217 ? 6.186 13.325 -3.306 1.00 91.19 217 ILE A CA 1
ATOM 1723 C C . ILE A 1 217 ? 5.029 12.520 -3.904 1.00 91.19 217 ILE A C 1
ATOM 1725 O O . ILE A 1 217 ? 3.918 13.039 -3.986 1.00 91.19 217 ILE A O 1
ATOM 1729 N N . GLY A 1 218 ? 5.251 11.252 -4.262 1.00 93.00 218 GLY A N 1
ATOM 1730 C CA . GLY A 1 218 ? 4.203 10.349 -4.747 1.00 93.00 218 GLY A CA 1
ATOM 1731 C C . GLY A 1 218 ? 3.073 10.155 -3.732 1.00 93.00 218 GLY A C 1
ATOM 1732 O O . GLY A 1 218 ? 1.900 10.327 -4.066 1.00 93.00 218 GLY A O 1
ATOM 1733 N N . ILE A 1 219 ? 3.406 9.886 -2.469 1.00 92.31 219 ILE A N 1
ATOM 1734 C CA . ILE A 1 219 ? 2.417 9.731 -1.391 1.00 92.31 219 ILE A CA 1
ATOM 1735 C C . ILE A 1 219 ? 1.656 11.043 -1.159 1.00 92.31 219 ILE A C 1
ATOM 1737 O O . ILE A 1 219 ? 0.437 11.034 -0.980 1.00 92.31 219 ILE A O 1
ATOM 1741 N N . SER A 1 220 ? 2.346 12.183 -1.224 1.00 93.88 220 SER A N 1
ATOM 1742 C CA . SER A 1 220 ? 1.713 13.501 -1.099 1.00 93.88 220 SER A CA 1
ATOM 1743 C C . SER A 1 220 ? 0.789 13.810 -2.278 1.00 93.88 220 SER A C 1
ATOM 1745 O O . SER A 1 220 ? -0.313 14.310 -2.077 1.00 93.88 220 SER A O 1
ATOM 1747 N N . MET A 1 221 ? 1.183 13.452 -3.505 1.00 95.69 221 MET A N 1
ATOM 1748 C CA . MET A 1 221 ? 0.324 13.538 -4.690 1.00 95.69 221 MET A CA 1
ATOM 1749 C C . MET A 1 221 ? -0.978 12.760 -4.480 1.00 95.69 221 MET A C 1
ATOM 1751 O O . MET A 1 221 ? -2.055 13.314 -4.700 1.00 95.69 221 MET A O 1
ATOM 1755 N N . GLN A 1 222 ? -0.882 11.519 -3.990 1.00 95.81 222 GLN A N 1
ATOM 1756 C CA . GLN A 1 222 ? -2.045 10.691 -3.669 1.00 95.81 222 GLN A CA 1
ATOM 1757 C C . GLN A 1 222 ? -2.931 11.357 -2.610 1.00 95.81 222 GLN A C 1
ATOM 1759 O O . GLN A 1 222 ? -4.149 11.407 -2.773 1.00 95.81 222 GLN A O 1
ATOM 1764 N N . ALA A 1 223 ? -2.330 11.897 -1.548 1.00 96.06 223 ALA A N 1
ATOM 1765 C CA . ALA A 1 223 ? -3.046 12.579 -0.475 1.00 96.06 223 ALA A CA 1
ATOM 1766 C C . ALA A 1 223 ? -3.814 13.815 -0.975 1.00 96.06 223 ALA A C 1
ATOM 1768 O O . ALA A 1 223 ? -4.978 14.014 -0.626 1.00 96.06 223 ALA A O 1
ATOM 1769 N N . PHE A 1 224 ? -3.192 14.636 -1.825 1.00 97.69 224 PHE A N 1
ATOM 1770 C CA . PHE A 1 224 ? -3.826 15.828 -2.389 1.00 97.69 224 PHE A CA 1
ATOM 1771 C C . PHE A 1 224 ? -4.919 15.476 -3.402 1.00 97.69 224 PHE A C 1
ATOM 1773 O O . PHE A 1 224 ? -5.988 16.084 -3.378 1.00 97.69 224 PHE A O 1
ATOM 1780 N N . ALA A 1 225 ? -4.701 14.464 -4.246 1.00 97.81 225 ALA A N 1
ATOM 1781 C CA . ALA A 1 225 ? -5.718 13.959 -5.167 1.00 97.81 225 ALA A CA 1
ATOM 1782 C C . ALA A 1 225 ? -6.951 13.437 -4.408 1.00 97.81 225 ALA A C 1
ATOM 1784 O O . ALA A 1 225 ? -8.082 13.795 -4.740 1.00 97.81 225 ALA A O 1
ATOM 1785 N N . PHE A 1 226 ? -6.727 12.674 -3.336 1.00 97.44 226 PHE A N 1
ATOM 1786 C CA . PHE A 1 226 ? -7.775 12.223 -2.426 1.00 97.44 226 PHE A CA 1
ATOM 1787 C C . PHE A 1 226 ? -8.524 13.400 -1.778 1.00 97.44 226 PHE A C 1
ATOM 1789 O O . PHE A 1 226 ? -9.755 13.440 -1.771 1.00 97.44 226 PHE A O 1
ATOM 1796 N N . LEU A 1 227 ? -7.804 14.399 -1.256 1.00 97.50 227 LEU A N 1
ATOM 1797 C CA . LEU A 1 227 ? -8.438 15.542 -0.599 1.00 97.50 227 LEU A CA 1
ATOM 1798 C C . LEU A 1 227 ? -9.246 16.394 -1.588 1.00 97.50 227 LEU A C 1
ATOM 1800 O O . LEU A 1 227 ? -10.332 16.862 -1.237 1.00 97.50 227 LEU A O 1
ATOM 1804 N N . TYR A 1 228 ? -8.780 16.538 -2.832 1.00 97.94 228 TYR A N 1
ATOM 1805 C CA . TYR A 1 228 ? -9.570 17.114 -3.921 1.00 97.94 228 TYR A CA 1
ATOM 1806 C C . TYR A 1 228 ? -10.843 16.303 -4.174 1.00 97.94 228 TYR A C 1
ATOM 1808 O O . TYR A 1 228 ? -11.926 16.882 -4.190 1.00 97.94 228 TYR A O 1
ATOM 1816 N N . HIS A 1 229 ? -10.742 14.977 -4.296 1.00 97.19 229 HIS A N 1
ATOM 1817 C CA . HIS A 1 229 ? -11.901 14.108 -4.503 1.00 97.19 229 HIS A CA 1
ATOM 1818 C C . HIS A 1 229 ? -12.965 14.283 -3.405 1.00 97.19 229 HIS A C 1
ATOM 1820 O O . HIS A 1 229 ? -14.159 14.346 -3.698 1.00 97.19 229 HIS A O 1
ATOM 1826 N N . LYS A 1 230 ? -12.547 14.424 -2.139 1.00 97.44 230 LYS A N 1
ATOM 1827 C CA . LYS A 1 230 ? -13.470 14.620 -1.007 1.00 97.44 230 LYS A CA 1
ATOM 1828 C C . LYS A 1 230 ? -14.047 16.031 -0.893 1.00 97.44 230 LYS A C 1
ATOM 1830 O O . LYS A 1 230 ? -15.154 16.174 -0.383 1.00 97.44 230 LYS A O 1
ATOM 1835 N N . SER A 1 231 ? -13.307 17.063 -1.299 1.00 96.81 231 SER A N 1
ATOM 1836 C CA . SER A 1 231 ? -13.672 18.466 -1.031 1.00 96.81 231 SER A CA 1
ATOM 1837 C C . SER A 1 231 ? -14.121 19.265 -2.256 1.00 96.81 231 SER A C 1
ATOM 1839 O O . SER A 1 231 ? -14.800 20.276 -2.099 1.00 96.81 231 SER A O 1
ATOM 1841 N N . GLY A 1 232 ? -13.732 18.854 -3.464 1.00 96.50 232 GLY A N 1
ATOM 1842 C CA . GLY A 1 232 ? -13.892 19.626 -4.699 1.00 96.50 232 GLY A CA 1
ATOM 1843 C C . GLY A 1 232 ? -12.994 20.869 -4.801 1.00 96.50 232 GLY A C 1
ATOM 1844 O O . GLY A 1 232 ? -13.094 21.606 -5.781 1.00 96.50 232 GLY A O 1
ATOM 1845 N N . ASP A 1 233 ? -12.121 21.120 -3.821 1.00 97.25 233 ASP A N 1
ATOM 1846 C CA . ASP A 1 233 ? -11.289 22.323 -3.764 1.00 97.25 233 ASP A CA 1
ATOM 1847 C C . ASP A 1 233 ? -10.092 22.227 -4.727 1.00 97.25 233 ASP A C 1
ATOM 1849 O O . ASP A 1 233 ? -9.1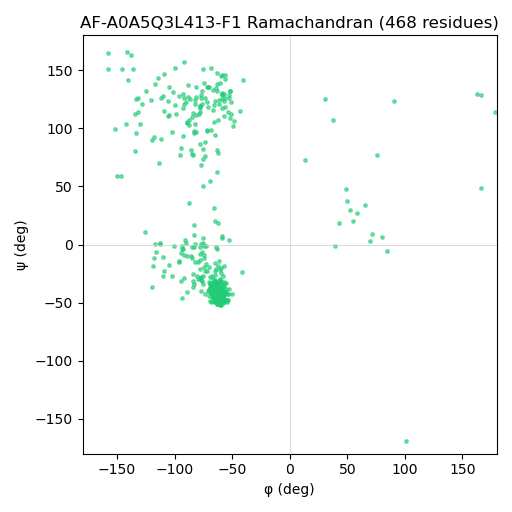84 21.405 -4.568 1.00 97.25 233 ASP A O 1
ATOM 1853 N N . LEU A 1 234 ? -10.105 23.100 -5.741 1.00 96.75 234 LEU A N 1
ATOM 1854 C CA . LEU A 1 234 ? -9.124 23.141 -6.826 1.00 96.75 234 LEU A CA 1
ATOM 1855 C C . LEU A 1 234 ? -7.689 23.384 -6.348 1.00 96.75 234 LEU A C 1
ATOM 1857 O O . LEU A 1 234 ? -6.765 23.002 -7.068 1.00 96.75 234 LEU A O 1
ATOM 1861 N N . HIS A 1 235 ? -7.487 23.960 -5.158 1.00 95.38 235 HIS A N 1
ATOM 1862 C CA . HIS A 1 235 ? -6.162 24.078 -4.543 1.00 95.38 235 HIS A CA 1
ATOM 1863 C C . HIS A 1 235 ? -5.474 22.712 -4.453 1.00 95.38 235 HIS A C 1
ATOM 1865 O O . HIS A 1 235 ? -4.343 22.542 -4.907 1.00 95.38 235 HIS A O 1
ATOM 1871 N N . TRP A 1 236 ? -6.184 21.693 -3.965 1.00 96.62 236 TRP A N 1
ATOM 1872 C CA . TRP A 1 236 ? -5.628 20.347 -3.805 1.00 96.62 236 TRP A CA 1
ATOM 1873 C C . TRP A 1 236 ? -5.346 19.665 -5.136 1.00 96.62 236 TRP A C 1
ATOM 1875 O O . TRP A 1 236 ? -4.332 18.981 -5.275 1.00 96.62 236 TRP A O 1
ATOM 1885 N N . LEU A 1 237 ? -6.180 19.909 -6.148 1.00 96.31 237 LEU A N 1
ATOM 1886 C CA . LEU A 1 237 ? -5.910 19.426 -7.500 1.00 96.31 237 LEU A CA 1
ATOM 1887 C C . LEU A 1 237 ? -4.630 20.052 -8.071 1.00 96.31 237 LEU A C 1
ATOM 1889 O O . LEU A 1 237 ? -3.820 19.352 -8.677 1.00 96.31 237 LEU A O 1
ATOM 1893 N N . GLN A 1 238 ? -4.426 21.355 -7.864 1.00 94.81 238 GLN A N 1
ATOM 1894 C CA . GLN A 1 238 ? -3.204 22.043 -8.287 1.00 94.81 238 GLN A CA 1
ATOM 1895 C C . GLN A 1 238 ? -1.972 21.485 -7.566 1.00 94.81 238 GLN A C 1
ATOM 1897 O O . GLN A 1 238 ? -0.962 21.223 -8.217 1.00 94.81 238 GLN A O 1
ATOM 1902 N N . ARG A 1 239 ? -2.061 21.226 -6.253 1.00 94.81 239 ARG A N 1
ATOM 1903 C CA . ARG A 1 239 ? -0.978 20.585 -5.487 1.00 94.81 239 ARG A CA 1
ATOM 1904 C C . ARG A 1 239 ? -0.657 19.181 -5.988 1.00 94.81 239 ARG A C 1
ATOM 1906 O O . ARG A 1 239 ? 0.512 18.876 -6.207 1.00 94.81 239 ARG A O 1
ATOM 1913 N N . ALA A 1 240 ? -1.673 18.352 -6.225 1.00 96.25 240 ALA A N 1
ATOM 1914 C CA . ALA A 1 240 ? -1.488 17.008 -6.769 1.00 96.25 240 ALA A CA 1
ATOM 1915 C C . ALA A 1 240 ? -0.805 17.045 -8.148 1.00 96.25 240 ALA A C 1
ATOM 1917 O O . ALA A 1 240 ? 0.168 16.330 -8.379 1.00 96.25 240 ALA A O 1
ATOM 1918 N N . ARG A 1 241 ? -1.258 17.930 -9.047 1.00 95.00 241 ARG A N 1
ATOM 1919 C CA . ARG A 1 241 ? -0.649 18.126 -10.375 1.00 95.00 241 ARG A CA 1
ATOM 1920 C C . ARG A 1 241 ? 0.791 18.589 -10.298 1.00 95.00 241 ARG A C 1
ATOM 1922 O O . ARG A 1 241 ? 1.626 18.007 -10.980 1.00 95.00 241 ARG A O 1
ATOM 1929 N N . HIS A 1 242 ? 1.097 19.539 -9.420 1.00 92.81 242 HIS A N 1
ATOM 1930 C CA . HIS A 1 242 ? 2.473 19.985 -9.226 1.00 92.81 242 HIS A CA 1
ATOM 1931 C C . HIS A 1 242 ? 3.386 18.843 -8.769 1.00 92.81 242 HIS A C 1
ATOM 1933 O O . HIS A 1 242 ? 4.476 18.684 -9.312 1.00 92.81 242 HIS A O 1
ATOM 1939 N N . CYS A 1 243 ? 2.943 18.007 -7.824 1.00 93.50 243 CYS A N 1
ATOM 1940 C CA . CYS A 1 243 ? 3.696 16.811 -7.439 1.00 93.50 243 CYS A CA 1
ATOM 1941 C C . CYS A 1 243 ? 3.925 15.870 -8.633 1.00 93.50 243 CYS A C 1
ATOM 1943 O O . CYS A 1 243 ? 5.049 15.419 -8.849 1.00 93.50 243 CYS A O 1
ATOM 1945 N N . GLY A 1 244 ? 2.888 15.606 -9.433 1.00 93.38 244 GLY A N 1
ATOM 1946 C CA . GLY A 1 244 ? 3.004 14.787 -10.641 1.00 93.38 244 GLY A CA 1
ATOM 1947 C C . GLY A 1 244 ? 3.981 15.370 -11.669 1.00 93.38 244 GLY A C 1
ATOM 1948 O O . GLY A 1 244 ? 4.773 14.636 -12.259 1.00 93.38 244 GLY A O 1
ATOM 1949 N N . ASP A 1 245 ? 3.984 16.690 -11.850 1.00 90.88 245 ASP A N 1
ATOM 1950 C CA . ASP A 1 245 ? 4.910 17.380 -12.747 1.00 90.88 245 ASP A CA 1
ATOM 1951 C C . ASP A 1 245 ? 6.355 17.299 -12.248 1.00 90.88 245 ASP A C 1
ATOM 1953 O O . ASP A 1 245 ? 7.249 17.027 -13.050 1.00 90.88 245 ASP A O 1
ATOM 1957 N N . LEU A 1 246 ? 6.594 17.468 -10.940 1.00 88.38 246 LEU A N 1
ATOM 1958 C CA . LEU A 1 246 ? 7.918 17.283 -10.332 1.00 88.38 246 LEU A CA 1
ATOM 1959 C C . LEU A 1 246 ? 8.451 15.864 -10.573 1.00 88.38 246 LEU A C 1
ATOM 1961 O O . LEU A 1 246 ? 9.595 15.700 -10.995 1.00 88.38 246 LEU A O 1
ATOM 1965 N N . LEU A 1 247 ? 7.613 14.846 -10.362 1.00 89.81 247 LEU A N 1
ATOM 1966 C CA . LEU A 1 247 ? 7.975 13.440 -10.565 1.00 89.81 247 LEU A CA 1
ATOM 1967 C C . LEU A 1 247 ? 8.249 13.110 -12.040 1.00 89.81 247 LEU A C 1
ATOM 1969 O O . LEU A 1 247 ? 9.215 12.422 -12.360 1.00 89.81 247 LEU A O 1
ATOM 1973 N N . ASN A 1 248 ? 7.439 13.633 -12.962 1.00 88.12 248 ASN A N 1
ATOM 1974 C CA . ASN A 1 248 ? 7.666 13.451 -14.398 1.00 88.12 248 ASN A CA 1
ATOM 1975 C C . ASN A 1 248 ? 8.940 14.173 -14.876 1.00 88.12 248 ASN A C 1
ATOM 1977 O O . ASN A 1 248 ? 9.651 13.678 -15.752 1.00 88.12 248 ASN A O 1
ATOM 1981 N N . GLN A 1 249 ? 9.227 15.364 -14.340 1.00 84.44 249 GLN A N 1
ATOM 1982 C CA . GLN A 1 249 ? 10.438 16.116 -14.675 1.00 84.44 249 GLN A CA 1
ATOM 1983 C C . GLN A 1 249 ? 11.696 15.414 -14.172 1.00 84.44 249 GLN A C 1
ATOM 1985 O O . GLN A 1 249 ? 12.681 15.352 -14.911 1.00 84.44 249 GLN A O 1
ATOM 1990 N N . SER A 1 250 ? 11.664 14.876 -12.951 1.00 78.00 250 SER A N 1
ATOM 1991 C CA . SER A 1 250 ? 12.809 14.169 -12.382 1.00 78.00 250 SER A CA 1
ATOM 1992 C C . SER A 1 250 ? 13.115 12.871 -13.117 1.00 78.00 250 SER A C 1
ATOM 1994 O O . SER A 1 250 ? 14.283 12.583 -13.356 1.00 78.00 250 SER A O 1
ATOM 1996 N N . GLN A 1 251 ? 12.086 12.145 -13.563 1.00 75.44 251 GLN A N 1
ATOM 1997 C CA . GLN A 1 251 ? 12.255 10.961 -14.402 1.00 75.44 251 GLN A CA 1
ATOM 1998 C C . GLN A 1 251 ? 12.909 11.305 -15.750 1.00 75.44 251 GLN A C 1
ATOM 2000 O O . GLN A 1 251 ? 13.809 10.607 -16.197 1.00 75.44 251 GLN A O 1
ATOM 2005 N N . LYS A 1 252 ? 12.478 12.387 -16.414 1.00 74.19 252 LYS A N 1
ATOM 2006 C CA . LYS A 1 252 ? 12.999 12.759 -17.744 1.00 74.19 252 LYS A CA 1
ATOM 2007 C C . LYS A 1 252 ? 14.436 13.256 -17.721 1.00 74.19 252 LYS A C 1
ATOM 2009 O O . LYS A 1 252 ? 15.132 13.131 -18.724 1.00 74.19 252 LYS A O 1
ATOM 2014 N N . LYS A 1 253 ? 14.844 13.918 -16.639 1.00 64.00 253 LYS A N 1
ATOM 2015 C CA . LYS A 1 253 ? 16.133 14.606 -16.611 1.00 64.00 253 LYS A CA 1
ATOM 2016 C C . LYS A 1 253 ? 17.306 13.688 -16.288 1.00 64.00 253 LYS A C 1
ATOM 2018 O O . LYS A 1 253 ? 18.413 14.144 -16.530 1.00 64.00 253 LYS A O 1
ATOM 2023 N N . ASN A 1 254 ? 17.107 12.464 -15.770 1.00 55.25 254 ASN A N 1
ATOM 2024 C CA . ASN A 1 254 ? 18.177 11.569 -15.267 1.00 55.25 254 ASN A CA 1
ATOM 2025 C C . ASN A 1 254 ? 19.246 12.291 -14.414 1.00 55.25 254 ASN A C 1
ATOM 2027 O O . ASN A 1 254 ? 20.363 11.817 -14.249 1.00 55.25 254 ASN A O 1
ATOM 2031 N N . GLN A 1 255 ? 18.928 13.480 -13.902 1.00 47.88 255 GLN A N 1
ATOM 2032 C CA . GLN A 1 255 ? 19.875 14.394 -13.297 1.00 47.88 255 GLN A CA 1
ATOM 2033 C C . GLN A 1 255 ? 19.335 14.775 -11.931 1.00 47.88 255 GLN A C 1
ATOM 2035 O O . GLN A 1 255 ? 18.278 15.396 -11.797 1.00 47.88 255 GLN A O 1
ATOM 2040 N N . SER A 1 256 ? 20.149 14.474 -10.931 1.00 45.59 256 SER A N 1
ATOM 2041 C CA . SER A 1 256 ? 20.089 14.949 -9.551 1.00 45.59 256 SER A CA 1
ATOM 2042 C C . SER A 1 256 ? 20.185 16.484 -9.407 1.00 45.59 256 SER A C 1
ATOM 2044 O O . SER A 1 256 ? 20.271 16.994 -8.293 1.00 45.59 256 SER A O 1
ATOM 2046 N N . THR A 1 257 ? 20.159 17.259 -10.502 1.00 42.38 257 THR A N 1
ATOM 2047 C CA . THR A 1 257 ? 20.415 18.712 -10.512 1.00 42.38 257 THR A CA 1
ATOM 2048 C C . THR A 1 257 ? 19.243 19.576 -10.040 1.00 42.38 257 THR A C 1
ATOM 2050 O O . THR A 1 257 ? 19.439 20.764 -9.785 1.00 42.38 257 THR A O 1
ATOM 2053 N N . GLN A 1 258 ? 18.048 19.021 -9.809 1.00 49.41 258 GLN A N 1
ATOM 2054 C CA . GLN A 1 258 ? 17.116 19.627 -8.847 1.00 49.41 258 GLN A CA 1
ATOM 2055 C C . GLN A 1 258 ? 17.498 19.121 -7.453 1.00 49.41 258 GLN A C 1
ATOM 2057 O O . GLN A 1 258 ? 16.857 18.211 -6.938 1.00 49.41 258 GLN A O 1
ATOM 2062 N N . GLY A 1 259 ? 18.569 19.696 -6.889 1.00 52.19 259 GLY A N 1
ATOM 2063 C CA . GLY A 1 259 ? 19.408 19.171 -5.791 1.00 52.19 259 GLY A CA 1
ATOM 2064 C C . GLY A 1 259 ? 18.749 18.714 -4.480 1.00 52.19 259 GLY A C 1
ATOM 2065 O O . GLY A 1 259 ? 19.463 18.313 -3.566 1.00 52.19 259 GLY A O 1
ATOM 2066 N N . ASN A 1 260 ? 17.420 18.722 -4.388 1.00 60.69 260 ASN A N 1
ATOM 2067 C CA . ASN A 1 260 ? 16.652 18.345 -3.203 1.00 60.69 260 ASN A CA 1
ATOM 2068 C C . ASN A 1 260 ? 15.728 17.137 -3.417 1.00 60.69 260 ASN A C 1
ATOM 2070 O O . ASN A 1 260 ? 15.224 16.603 -2.431 1.00 60.69 260 ASN A O 1
ATOM 2074 N N . LEU A 1 261 ? 15.507 16.691 -4.663 1.00 66.25 261 LEU A N 1
ATOM 2075 C CA . LEU A 1 261 ? 14.763 15.461 -4.942 1.00 66.25 261 LEU A CA 1
ATOM 2076 C C . LEU A 1 261 ? 15.722 14.276 -5.056 1.00 66.25 261 LEU A C 1
ATOM 2078 O O . LEU A 1 261 ? 16.677 14.331 -5.828 1.00 66.25 261 LEU A O 1
ATOM 2082 N N . GLN A 1 262 ? 15.440 13.190 -4.337 1.00 65.38 262 GLN A N 1
ATOM 2083 C CA . GLN A 1 262 ? 16.268 11.985 -4.383 1.00 65.38 262 GLN A CA 1
ATOM 2084 C C . GLN A 1 262 ? 15.461 10.735 -4.737 1.00 65.38 262 GLN A C 1
ATOM 2086 O O . GLN A 1 262 ? 14.425 10.454 -4.129 1.00 65.38 262 GLN A O 1
ATOM 2091 N N . TRP A 1 263 ? 15.983 9.966 -5.691 1.00 70.06 263 TRP A N 1
ATOM 2092 C CA . TRP A 1 263 ? 15.652 8.557 -5.873 1.00 70.06 263 TRP A CA 1
ATOM 2093 C C . TRP A 1 263 ? 16.637 7.768 -5.011 1.00 70.06 263 TRP A C 1
ATOM 2095 O O . TRP A 1 263 ? 17.832 7.737 -5.309 1.00 70.06 263 TRP A O 1
ATOM 2105 N N . GLN A 1 264 ? 16.164 7.241 -3.883 1.00 61.34 264 GLN A N 1
ATOM 2106 C CA . GLN A 1 264 ? 17.010 6.548 -2.907 1.00 61.34 264 GLN A CA 1
ATOM 2107 C C . GLN A 1 264 ? 17.230 5.094 -3.312 1.00 61.34 264 GLN A C 1
ATOM 2109 O O . GLN A 1 264 ? 18.307 4.543 -3.086 1.00 61.34 264 GLN A O 1
ATOM 2114 N N . HIS A 1 265 ? 16.216 4.489 -3.930 1.00 66.06 265 HIS A N 1
ATOM 2115 C CA . HIS A 1 265 ? 16.237 3.101 -4.358 1.00 66.06 265 HIS A CA 1
ATOM 2116 C C . HIS A 1 265 ? 15.663 2.951 -5.763 1.00 66.06 265 HIS A C 1
ATOM 2118 O O . HIS A 1 265 ? 14.765 3.685 -6.173 1.00 66.06 265 HIS A O 1
ATOM 2124 N N . SER A 1 266 ? 16.144 1.944 -6.490 1.00 66.75 266 SER A N 1
ATOM 2125 C CA . SER A 1 266 ? 15.631 1.574 -7.811 1.00 66.75 266 SER A CA 1
ATOM 2126 C C . SER A 1 266 ? 14.110 1.363 -7.809 1.00 66.75 266 SER A C 1
ATOM 2128 O O . SER A 1 266 ? 13.421 1.809 -8.726 1.00 66.75 266 SER A O 1
ATOM 2130 N N . PHE A 1 267 ? 13.586 0.777 -6.731 1.00 74.94 267 PHE A N 1
ATOM 2131 C CA . PHE A 1 267 ? 12.165 0.479 -6.537 1.00 74.94 267 PHE A CA 1
ATOM 2132 C C . PHE A 1 267 ? 11.277 1.684 -6.211 1.00 74.94 267 PHE A C 1
ATOM 2134 O O . PHE A 1 267 ? 10.055 1.572 -6.323 1.00 74.94 267 PHE A O 1
ATOM 2141 N N . ASP A 1 268 ? 11.846 2.851 -5.899 1.00 80.81 268 ASP A N 1
ATOM 2142 C CA . ASP A 1 268 ? 11.062 4.063 -5.640 1.00 80.81 268 ASP A CA 1
ATOM 2143 C C . ASP A 1 268 ? 10.169 4.417 -6.845 1.00 80.81 268 ASP A C 1
ATOM 2145 O O . ASP A 1 268 ? 9.039 4.874 -6.670 1.00 80.81 268 ASP A O 1
ATOM 2149 N N . GLN A 1 269 ? 10.631 4.155 -8.077 1.00 83.19 269 GLN A N 1
ATOM 2150 C CA . GLN A 1 269 ? 9.835 4.364 -9.295 1.00 83.19 269 GLN A CA 1
ATOM 2151 C C . GLN A 1 269 ? 8.567 3.514 -9.321 1.00 83.19 269 GLN A C 1
ATOM 2153 O O . GLN A 1 269 ? 7.523 3.975 -9.780 1.00 83.19 269 GLN A O 1
ATOM 2158 N N . VAL A 1 270 ? 8.641 2.289 -8.802 1.00 87.06 270 VAL A N 1
ATOM 2159 C CA . VAL A 1 270 ? 7.515 1.358 -8.781 1.00 87.06 270 VAL A CA 1
ATOM 2160 C C . VAL A 1 270 ? 6.458 1.886 -7.806 1.00 87.06 270 VAL A C 1
ATOM 2162 O O . VAL A 1 270 ? 5.297 2.069 -8.182 1.00 87.06 270 VAL A O 1
ATOM 2165 N N . THR A 1 271 ? 6.862 2.271 -6.592 1.00 88.31 271 THR A N 1
ATOM 2166 C CA . THR A 1 271 ? 5.962 2.899 -5.610 1.00 88.31 271 THR A CA 1
ATOM 2167 C C . THR A 1 271 ? 5.367 4.214 -6.127 1.00 88.31 271 THR A C 1
ATOM 2169 O O . THR A 1 271 ? 4.174 4.478 -5.946 1.00 88.31 271 THR A O 1
ATOM 2172 N N . VAL A 1 272 ? 6.157 5.041 -6.819 1.00 91.81 272 VAL A N 1
ATOM 2173 C CA . VAL A 1 272 ? 5.673 6.280 -7.446 1.00 91.81 272 VAL A CA 1
ATOM 2174 C C . VAL A 1 272 ? 4.656 5.987 -8.554 1.00 91.81 272 VAL A C 1
ATOM 2176 O O . VAL A 1 272 ? 3.614 6.645 -8.602 1.00 91.81 272 VAL A O 1
ATOM 2179 N N . ALA A 1 273 ? 4.886 4.976 -9.396 1.00 93.62 273 ALA A N 1
ATOM 2180 C CA . ALA A 1 273 ? 3.931 4.555 -10.421 1.00 93.62 273 ALA A CA 1
ATOM 2181 C C . ALA A 1 273 ? 2.587 4.143 -9.802 1.00 93.62 273 ALA A C 1
ATOM 2183 O O . ALA A 1 273 ? 1.521 4.531 -10.289 1.00 93.62 273 ALA A O 1
ATOM 2184 N N . TYR A 1 274 ? 2.619 3.431 -8.674 1.00 93.19 274 TYR A N 1
ATOM 2185 C CA . TYR A 1 274 ? 1.406 3.126 -7.923 1.00 93.19 274 TYR A CA 1
ATOM 2186 C C . TYR A 1 274 ? 0.690 4.396 -7.429 1.00 93.19 274 TYR A C 1
ATOM 2188 O O . TYR A 1 274 ? -0.528 4.525 -7.590 1.00 93.19 274 TYR A O 1
ATOM 2196 N N . CYS A 1 275 ? 1.433 5.369 -6.892 1.00 94.56 275 CYS A N 1
ATOM 2197 C CA . CYS A 1 275 ? 0.874 6.648 -6.451 1.00 94.56 275 CYS A CA 1
ATOM 2198 C C . CYS A 1 275 ? 0.220 7.428 -7.603 1.00 94.56 275 CYS A C 1
ATOM 2200 O O . CYS A 1 275 ? -0.861 7.991 -7.409 1.00 94.56 275 CYS A O 1
ATOM 2202 N N . PHE A 1 276 ? 0.807 7.414 -8.807 1.00 95.69 276 PHE A N 1
ATOM 2203 C CA . PHE A 1 276 ? 0.187 7.970 -10.018 1.00 95.69 276 PHE A CA 1
ATOM 2204 C C . PHE A 1 276 ? -1.136 7.280 -10.337 1.00 95.69 276 PHE A C 1
ATOM 2206 O O . PHE A 1 276 ? -2.144 7.960 -10.528 1.00 95.69 276 PHE A O 1
ATOM 2213 N N . MET A 1 277 ? -1.172 5.945 -10.332 1.00 94.94 277 MET A N 1
ATOM 2214 C CA . MET A 1 277 ? -2.401 5.203 -10.624 1.00 94.94 277 MET A CA 1
ATOM 2215 C C . MET A 1 277 ? -3.507 5.453 -9.605 1.00 94.94 277 MET A C 1
ATOM 2217 O O . MET A 1 277 ? -4.670 5.580 -9.985 1.00 94.94 277 MET A O 1
ATOM 2221 N N . LYS A 1 278 ? -3.176 5.514 -8.312 1.00 93.38 278 LYS A N 1
ATOM 2222 C CA . LYS A 1 278 ? -4.168 5.816 -7.273 1.00 93.38 278 LYS A CA 1
ATOM 2223 C C . LYS A 1 278 ? -4.692 7.237 -7.420 1.00 93.38 278 LYS A C 1
ATOM 2225 O O . LYS A 1 278 ? -5.899 7.410 -7.520 1.00 93.38 278 LYS A O 1
ATOM 2230 N N . SER A 1 279 ? -3.803 8.218 -7.562 1.00 95.50 279 SER A N 1
ATOM 2231 C CA . SER A 1 279 ? -4.185 9.617 -7.807 1.00 95.50 279 SER A CA 1
ATOM 2232 C C . SER A 1 279 ? -5.069 9.765 -9.048 1.00 95.50 279 SER A C 1
ATOM 2234 O O . SER A 1 279 ? -6.055 10.496 -9.026 1.00 95.50 279 SER A O 1
ATOM 2236 N N . TRP A 1 280 ? -4.760 9.031 -10.123 1.00 95.50 280 TRP A N 1
ATOM 2237 C CA . TRP A 1 280 ? -5.520 9.066 -11.374 1.00 95.50 280 TRP A CA 1
ATOM 2238 C C . TRP A 1 280 ? -6.967 8.597 -11.202 1.00 95.50 280 TRP A C 1
ATOM 2240 O O . TRP A 1 280 ? -7.868 9.132 -11.841 1.00 95.50 280 TRP A O 1
ATOM 2250 N N . ARG A 1 281 ? -7.209 7.635 -10.305 1.00 91.69 281 ARG A N 1
ATOM 2251 C CA . ARG A 1 281 ? -8.562 7.151 -9.998 1.00 91.69 281 ARG A CA 1
ATOM 2252 C C . ARG A 1 281 ? -9.370 8.119 -9.133 1.00 91.69 281 ARG A C 1
ATOM 2254 O O . ARG A 1 281 ? -10.592 8.111 -9.241 1.00 91.69 281 ARG A O 1
ATOM 2261 N N . GLU A 1 282 ? -8.709 8.944 -8.322 1.00 91.75 282 GLU A N 1
ATOM 2262 C CA . GLU A 1 282 ? -9.372 9.961 -7.491 1.00 91.75 282 GLU A CA 1
ATOM 2263 C C . GLU A 1 282 ? -9.845 11.171 -8.315 1.00 91.75 282 GLU A C 1
ATOM 2265 O O . GLU A 1 282 ? -10.887 11.770 -8.028 1.00 91.75 282 GLU A O 1
ATOM 2270 N N . VAL A 1 283 ? -9.097 11.533 -9.363 1.00 93.06 283 VAL A N 1
ATOM 2271 C CA . VAL A 1 283 ? -9.322 12.756 -10.146 1.00 93.06 283 VAL A CA 1
ATOM 2272 C C . VAL A 1 283 ? -10.019 12.449 -11.470 1.00 93.06 283 VAL A C 1
ATOM 2274 O O . VAL A 1 283 ? -9.391 12.132 -12.481 1.00 93.06 283 VAL A O 1
ATOM 2277 N N . ALA A 1 284 ? -11.342 12.611 -11.491 1.00 87.19 284 ALA A N 1
ATOM 2278 C CA . ALA A 1 284 ? -12.130 12.452 -12.708 1.00 87.19 284 ALA A CA 1
ATOM 2279 C C . ALA A 1 284 ? -11.647 13.394 -13.830 1.00 87.19 284 ALA A C 1
ATOM 2281 O O . ALA A 1 284 ? -11.521 14.603 -13.644 1.00 87.19 284 ALA A O 1
ATOM 2282 N N . GLY A 1 285 ? -11.410 12.832 -15.018 1.00 85.12 285 GLY A N 1
ATOM 2283 C CA . GLY A 1 285 ? -10.999 13.587 -16.205 1.00 85.12 285 GLY A CA 1
ATOM 2284 C C . GLY A 1 285 ? -9.498 13.865 -16.315 1.00 85.12 285 GLY A C 1
ATOM 2285 O O . GLY A 1 285 ? -9.078 14.346 -17.367 1.00 85.12 285 GLY A O 1
ATOM 2286 N N . GLU A 1 286 ? -8.683 13.528 -15.311 1.00 90.62 286 GLU A N 1
ATOM 2287 C CA . GLU A 1 286 ? -7.224 13.541 -15.454 1.00 90.62 286 GLU A CA 1
ATOM 2288 C C . GLU A 1 286 ? -6.800 12.518 -16.522 1.00 90.62 286 GLU A C 1
ATOM 2290 O O . GLU A 1 286 ? -7.298 11.395 -16.535 1.00 90.62 286 GLU A O 1
ATOM 2295 N N . GLN A 1 287 ? -5.931 12.905 -17.459 1.00 84.94 287 GLN A N 1
ATOM 2296 C CA . GLN A 1 287 ? -5.606 12.072 -18.632 1.00 84.94 287 GLN A CA 1
ATOM 2297 C C . GLN A 1 287 ? -4.185 11.513 -18.584 1.00 84.94 287 GLN A C 1
ATOM 2299 O O . GLN A 1 287 ? -3.916 10.455 -19.149 1.00 84.94 287 GLN A O 1
ATOM 2304 N N . ASN A 1 288 ? -3.265 12.206 -17.911 1.00 90.25 288 ASN A N 1
ATOM 2305 C CA . ASN A 1 288 ? -1.839 11.953 -18.111 1.00 90.25 288 ASN A CA 1
ATOM 2306 C C . ASN A 1 288 ? -1.253 10.974 -17.090 1.00 90.25 288 ASN A C 1
ATOM 2308 O O . ASN A 1 288 ? -0.344 10.216 -17.417 1.00 90.25 288 ASN A O 1
ATOM 2312 N N . TRP A 1 289 ? -1.781 10.946 -15.865 1.00 94.88 289 TRP A N 1
ATOM 2313 C CA . TRP A 1 289 ? -1.187 10.183 -14.762 1.00 94.88 289 TRP A CA 1
ATOM 2314 C C . TRP A 1 289 ? -1.191 8.667 -14.972 1.00 94.88 289 TRP A C 1
ATOM 2316 O O . TRP A 1 289 ? -0.196 8.016 -14.659 1.00 94.88 289 TRP A O 1
ATOM 2326 N N . GLY A 1 290 ? -2.250 8.102 -15.564 1.00 94.12 290 GLY A N 1
ATOM 2327 C CA . GLY A 1 290 ? -2.265 6.680 -15.930 1.00 94.12 290 GLY A CA 1
ATOM 2328 C C . GLY A 1 290 ? -1.196 6.326 -16.973 1.00 94.12 290 GLY A C 1
ATOM 2329 O O . GLY A 1 290 ? -0.570 5.269 -16.896 1.00 94.12 290 GLY A O 1
ATOM 2330 N N . GLY A 1 291 ? -0.935 7.241 -17.914 1.00 94.75 291 GLY A N 1
ATOM 2331 C CA . GLY A 1 291 ? 0.160 7.129 -18.876 1.00 94.75 291 GLY A CA 1
ATOM 2332 C C . GLY A 1 291 ? 1.530 7.178 -18.198 1.00 94.75 291 GLY A C 1
ATOM 2333 O O . GLY A 1 291 ? 2.338 6.286 -18.430 1.00 94.75 291 GLY A O 1
ATOM 2334 N N . SER A 1 292 ? 1.762 8.157 -17.316 1.00 94.44 292 SER A N 1
ATOM 2335 C CA . SER A 1 292 ? 3.011 8.285 -16.549 1.00 94.44 292 SER A CA 1
ATOM 2336 C C . SER A 1 292 ? 3.328 7.034 -15.729 1.00 94.44 292 SER A C 1
ATOM 2338 O O . SER A 1 292 ? 4.434 6.513 -15.828 1.00 94.44 292 SER A O 1
ATOM 2340 N N . ALA A 1 293 ? 2.358 6.505 -14.974 1.00 95.12 293 ALA A N 1
ATOM 2341 C CA . ALA A 1 293 ? 2.559 5.288 -14.186 1.00 95.12 293 ALA A CA 1
ATOM 2342 C C . ALA A 1 293 ? 2.992 4.098 -15.049 1.00 95.12 293 ALA A C 1
ATOM 2344 O O . ALA A 1 293 ? 3.919 3.365 -14.710 1.00 95.12 293 ALA A O 1
ATOM 2345 N N . LYS A 1 294 ? 2.318 3.916 -16.186 1.00 95.44 294 LYS A N 1
ATOM 2346 C CA . LYS A 1 294 ? 2.633 2.863 -17.146 1.00 95.44 294 LYS A CA 1
ATOM 2347 C C . LYS A 1 294 ? 4.045 3.018 -17.705 1.00 95.44 294 LYS A C 1
ATOM 2349 O O . LYS A 1 294 ? 4.808 2.059 -17.672 1.00 95.44 294 LYS A O 1
ATOM 2354 N N . GLU A 1 295 ? 4.403 4.204 -18.191 1.00 93.62 295 GLU A N 1
ATOM 2355 C CA . GLU A 1 295 ? 5.740 4.444 -18.747 1.00 93.62 295 GLU A CA 1
ATOM 2356 C C . GLU A 1 295 ? 6.841 4.290 -17.686 1.00 93.62 295 GLU A C 1
ATOM 2358 O O . GLU A 1 295 ? 7.911 3.792 -18.009 1.00 93.62 295 GLU A O 1
ATOM 2363 N N . MET A 1 296 ? 6.581 4.620 -16.414 1.00 91.62 296 MET A N 1
ATOM 2364 C CA . MET A 1 296 ? 7.511 4.335 -15.311 1.00 91.62 296 MET A CA 1
ATOM 2365 C C . MET A 1 296 ? 7.773 2.835 -15.140 1.00 91.62 296 MET A C 1
ATOM 2367 O O . MET A 1 296 ? 8.928 2.430 -15.069 1.00 91.62 296 MET A O 1
ATOM 2371 N N . ILE A 1 297 ? 6.730 1.997 -15.128 1.00 93.81 297 ILE A N 1
ATOM 2372 C CA . ILE A 1 297 ? 6.898 0.537 -15.007 1.00 93.81 297 ILE A CA 1
ATOM 2373 C C . ILE A 1 297 ? 7.635 -0.049 -16.214 1.00 93.81 297 ILE A C 1
ATOM 2375 O O . ILE A 1 297 ? 8.501 -0.904 -16.045 1.00 93.81 297 ILE A O 1
ATOM 2379 N N . LEU A 1 298 ? 7.317 0.411 -17.425 1.00 93.81 298 LEU A N 1
ATOM 2380 C CA . LEU A 1 298 ? 7.978 -0.064 -18.642 1.00 93.81 298 LEU A CA 1
ATOM 2381 C C . LEU A 1 298 ? 9.445 0.375 -18.708 1.00 93.81 298 LEU A C 1
ATOM 2383 O O . LEU A 1 298 ? 10.298 -0.428 -19.071 1.00 93.81 298 LEU A O 1
ATOM 2387 N N . ALA A 1 299 ? 9.744 1.620 -18.332 1.00 88.75 299 ALA A N 1
ATOM 2388 C CA . ALA A 1 299 ? 11.112 2.124 -18.278 1.00 88.75 299 ALA A CA 1
ATOM 2389 C C . ALA A 1 299 ? 11.941 1.399 -17.210 1.00 88.75 299 ALA A C 1
ATOM 2391 O O . ALA A 1 299 ? 13.104 1.077 -17.460 1.00 88.75 299 ALA A O 1
ATOM 2392 N N . PHE A 1 300 ? 11.340 1.107 -16.051 1.00 88.62 300 PHE A N 1
ATOM 2393 C CA . PHE A 1 300 ? 11.975 0.296 -15.019 1.00 88.62 300 PHE A CA 1
ATOM 2394 C C . PHE A 1 300 ? 12.299 -1.104 -15.550 1.00 88.62 300 PHE A C 1
ATOM 2396 O O . PHE A 1 300 ? 13.454 -1.506 -15.484 1.00 88.62 300 PHE A O 1
ATOM 2403 N N . ASP A 1 301 ? 11.326 -1.813 -16.139 1.00 90.88 301 ASP A N 1
ATOM 2404 C CA . ASP A 1 301 ? 11.553 -3.148 -16.715 1.00 90.88 301 ASP A CA 1
ATOM 2405 C C . ASP A 1 301 ? 12.665 -3.127 -17.764 1.00 90.88 301 ASP A C 1
ATOM 2407 O O . ASP A 1 301 ? 13.594 -3.916 -17.681 1.00 90.88 301 ASP A O 1
ATOM 2411 N N . GLN A 1 302 ? 12.629 -2.169 -18.692 1.00 89.44 302 GLN A N 1
ATOM 2412 C CA . GLN A 1 302 ? 13.638 -2.042 -19.742 1.00 89.44 302 GLN A CA 1
ATOM 2413 C C . GLN A 1 302 ? 15.054 -1.786 -19.200 1.00 89.44 302 GLN A C 1
ATOM 2415 O O . GLN A 1 302 ? 16.025 -2.189 -19.832 1.00 89.44 302 GLN A O 1
ATOM 2420 N N . SER A 1 303 ? 15.176 -1.080 -18.074 1.00 83.38 303 SER A N 1
ATOM 2421 C CA . SER A 1 303 ? 16.478 -0.682 -17.521 1.00 83.38 303 SER A CA 1
ATOM 2422 C C . SER A 1 303 ? 17.029 -1.690 -16.514 1.00 83.38 303 SER A C 1
ATOM 2424 O O . SER A 1 303 ? 18.239 -1.773 -16.336 1.00 83.38 303 SER A O 1
ATOM 2426 N N . ALA A 1 304 ? 16.143 -2.406 -15.823 1.00 85.19 304 ALA A N 1
ATOM 2427 C CA . ALA A 1 304 ? 16.492 -3.298 -14.727 1.00 85.19 304 ALA A CA 1
ATOM 2428 C C . ALA A 1 304 ? 16.481 -4.775 -15.133 1.00 85.19 304 ALA A C 1
ATOM 2430 O O . ALA A 1 304 ? 17.165 -5.565 -14.493 1.00 85.19 304 ALA A O 1
ATOM 2431 N N . PHE A 1 305 ? 15.693 -5.176 -16.134 1.0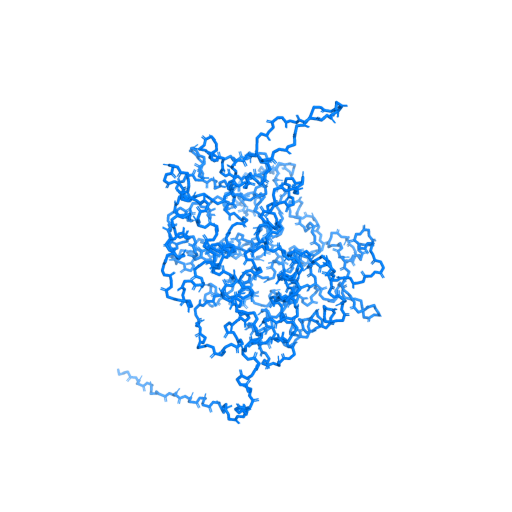0 87.19 305 PHE A N 1
ATOM 2432 C CA . PHE A 1 305 ? 15.557 -6.583 -16.498 1.00 87.19 305 PHE A CA 1
ATOM 2433 C C . PHE A 1 305 ? 16.713 -7.064 -17.379 1.00 87.19 305 PHE A C 1
ATOM 2435 O O . PHE A 1 305 ? 16.970 -6.500 -18.441 1.00 87.19 305 PHE A O 1
ATOM 2442 N N . GLU A 1 306 ? 17.360 -8.153 -16.969 1.00 86.25 306 GLU A N 1
ATOM 2443 C CA . GLU A 1 306 ? 18.394 -8.830 -17.748 1.00 86.25 306 GLU A CA 1
ATOM 2444 C C . GLU A 1 306 ? 17.851 -10.132 -18.337 1.00 86.25 306 GLU A C 1
ATOM 2446 O O . GLU A 1 306 ? 17.606 -11.105 -17.621 1.00 86.25 306 GLU A O 1
ATOM 2451 N N . ASP A 1 307 ? 17.680 -10.153 -19.663 1.00 84.88 307 ASP A N 1
ATOM 2452 C CA . ASP A 1 307 ? 17.110 -11.291 -20.396 1.00 84.88 307 ASP A CA 1
ATOM 2453 C C . ASP A 1 307 ? 17.920 -12.589 -20.211 1.00 84.88 307 ASP A C 1
ATOM 2455 O O . ASP A 1 307 ? 17.331 -13.667 -20.124 1.00 84.88 307 ASP A O 1
ATOM 2459 N N . GLU A 1 308 ? 19.255 -12.498 -20.143 1.00 83.25 308 GLU A N 1
ATOM 2460 C CA . GLU A 1 308 ? 20.148 -13.663 -20.031 1.00 83.25 308 GLU A CA 1
ATOM 2461 C C . GLU A 1 308 ? 19.975 -14.404 -18.701 1.00 83.25 308 GLU A C 1
ATOM 2463 O O . GLU A 1 308 ? 19.951 -15.635 -18.662 1.00 83.25 308 GLU A O 1
ATOM 2468 N N . GLU A 1 309 ? 19.823 -13.649 -17.614 1.00 78.00 309 GLU A N 1
ATOM 2469 C CA . GLU A 1 309 ? 19.714 -14.185 -16.257 1.00 78.00 309 GLU A CA 1
ATOM 2470 C C . GLU A 1 309 ? 18.253 -14.324 -15.803 1.00 78.00 309 GLU A C 1
ATOM 2472 O O . GLU A 1 309 ? 17.959 -15.013 -14.824 1.00 78.00 309 GLU A O 1
ATOM 2477 N N . GLY A 1 310 ? 17.318 -13.702 -16.525 1.00 82.19 310 GLY A N 1
ATOM 2478 C CA . GLY A 1 310 ? 15.890 -13.753 -16.239 1.00 82.19 310 GLY A CA 1
ATOM 2479 C C . GLY A 1 310 ? 15.511 -13.088 -14.915 1.00 82.19 310 GLY A C 1
ATOM 2480 O O . GLY A 1 310 ? 14.593 -13.571 -14.248 1.00 82.19 310 GLY A O 1
ATOM 2481 N N . ARG A 1 311 ? 16.211 -12.014 -14.524 1.00 81.88 311 ARG A N 1
ATOM 2482 C CA . ARG A 1 311 ? 16.016 -11.297 -13.251 1.00 81.88 311 ARG A CA 1
ATOM 2483 C C . ARG A 1 311 ? 16.064 -9.777 -13.418 1.00 81.88 311 ARG A C 1
ATOM 2485 O O . ARG A 1 311 ? 16.554 -9.275 -14.424 1.00 81.88 311 ARG A O 1
ATOM 2492 N N . TRP A 1 312 ? 15.554 -9.054 -12.419 1.00 81.69 312 TRP A N 1
ATOM 2493 C CA . TRP A 1 312 ? 15.694 -7.598 -12.320 1.00 81.69 312 TRP A CA 1
ATOM 2494 C C . TRP A 1 312 ? 16.866 -7.232 -11.413 1.00 81.69 312 TRP A C 1
ATOM 2496 O O . TRP A 1 312 ? 16.911 -7.662 -10.264 1.00 81.69 312 TRP A O 1
ATOM 2506 N N . ASN A 1 313 ? 17.763 -6.386 -11.903 1.00 74.62 313 ASN A N 1
ATOM 2507 C CA . ASN A 1 313 ? 18.855 -5.819 -11.129 1.00 74.62 313 ASN A CA 1
ATOM 2508 C C . ASN A 1 313 ? 18.472 -4.484 -10.497 1.00 74.62 313 ASN A C 1
ATOM 2510 O O . ASN A 1 313 ? 17.585 -3.763 -10.960 1.00 74.62 313 ASN A O 1
ATOM 2514 N N . SER A 1 314 ? 19.177 -4.127 -9.423 1.00 69.06 314 SER A N 1
ATOM 2515 C CA . SER A 1 314 ? 19.065 -2.779 -8.884 1.00 69.06 314 SER A CA 1
ATOM 2516 C C . SER A 1 314 ? 19.712 -1.782 -9.843 1.00 69.06 314 SER A C 1
ATOM 2518 O O . SER A 1 314 ? 20.814 -1.993 -10.345 1.00 69.06 314 SER A O 1
ATOM 2520 N N . VAL A 1 315 ? 19.014 -0.677 -10.067 1.00 67.94 315 VAL A N 1
ATOM 2521 C CA . VAL A 1 315 ? 19.413 0.393 -10.976 1.00 67.94 315 VAL A CA 1
ATOM 2522 C C . VAL A 1 315 ? 19.745 1.652 -10.183 1.00 67.94 315 VAL A C 1
ATOM 2524 O O . VAL A 1 315 ? 18.908 2.141 -9.420 1.00 67.94 315 VAL A O 1
ATOM 2527 N N . ASP A 1 316 ? 20.940 2.208 -10.385 1.00 69.44 316 ASP A N 1
ATOM 2528 C CA . ASP A 1 316 ? 21.228 3.562 -9.915 1.00 69.44 316 ASP A CA 1
ATOM 2529 C C . ASP A 1 316 ? 20.695 4.593 -10.917 1.00 69.44 316 ASP A C 1
ATOM 2531 O O . ASP A 1 316 ? 21.277 4.840 -11.974 1.00 69.44 316 ASP A O 1
ATOM 2535 N N . TRP A 1 317 ? 19.568 5.206 -10.561 1.00 65.19 317 TRP A N 1
ATOM 2536 C CA . TRP A 1 317 ? 18.923 6.255 -11.352 1.00 65.19 317 TRP A CA 1
ATOM 2537 C C . TRP A 1 317 ? 19.610 7.621 -11.244 1.00 65.19 317 TRP A C 1
ATOM 2539 O O . TRP A 1 317 ? 19.218 8.546 -11.955 1.00 65.19 317 TRP A O 1
ATOM 2549 N N . ASN A 1 318 ? 20.608 7.772 -10.368 1.00 64.69 318 ASN A N 1
ATOM 2550 C CA . ASN A 1 318 ? 21.359 9.018 -10.212 1.00 64.69 318 ASN A CA 1
ATOM 2551 C C . ASN A 1 318 ? 22.629 9.066 -11.082 1.00 64.69 318 ASN A C 1
ATOM 2553 O O . ASN A 1 318 ? 23.309 10.093 -11.095 1.00 64.69 318 ASN A O 1
ATOM 2557 N N . ALA A 1 319 ? 22.963 7.988 -11.800 1.00 57.38 319 ALA A N 1
ATOM 2558 C CA . ALA A 1 319 ? 24.141 7.930 -12.658 1.00 57.38 319 ALA A CA 1
ATOM 2559 C C . ALA A 1 319 ? 23.953 8.764 -13.946 1.00 57.38 319 ALA A C 1
ATOM 2561 O O . ALA A 1 319 ? 23.006 8.572 -14.706 1.00 57.38 319 ALA A O 1
ATOM 2562 N N . GLU A 1 320 ? 24.887 9.687 -14.206 1.00 55.03 320 GLU A N 1
ATOM 2563 C CA . GLU A 1 320 ? 24.745 10.793 -15.175 1.00 55.03 320 GLU A CA 1
ATOM 2564 C C . GLU A 1 320 ? 24.614 10.395 -16.654 1.00 55.03 320 GLU A C 1
ATOM 2566 O O . GLU A 1 320 ? 24.237 11.232 -17.475 1.00 55.03 320 GLU A O 1
ATOM 2571 N N . SER A 1 321 ? 24.950 9.161 -17.033 1.00 41.59 321 SER A N 1
ATOM 2572 C CA . SER A 1 321 ? 25.039 8.776 -18.451 1.00 41.59 321 SER A CA 1
ATOM 2573 C C . SER A 1 321 ? 24.096 7.650 -18.845 1.00 41.59 321 SER A C 1
ATOM 2575 O O . SER A 1 321 ? 23.514 7.734 -19.919 1.00 41.59 321 SER A O 1
ATOM 2577 N N . HIS A 1 322 ? 23.858 6.667 -17.980 1.00 50.91 322 HIS A N 1
ATOM 2578 C CA . HIS A 1 322 ? 22.847 5.624 -18.144 1.00 50.91 322 HIS A CA 1
ATOM 2579 C C . HIS A 1 322 ? 22.513 5.059 -16.760 1.00 50.91 322 HIS A C 1
ATOM 2581 O O . HIS A 1 322 ? 23.400 5.076 -15.909 1.00 50.91 322 HIS A O 1
ATOM 2587 N N . PRO A 1 323 ? 21.291 4.551 -16.517 1.00 53.06 323 PRO A N 1
ATOM 2588 C CA . PRO A 1 323 ? 21.031 3.730 -15.343 1.00 53.06 323 PRO A CA 1
ATOM 2589 C C . PRO A 1 323 ? 22.065 2.598 -15.298 1.00 53.06 323 PRO A C 1
ATOM 2591 O O . PRO A 1 323 ? 22.069 1.726 -16.164 1.00 53.06 323 PRO A O 1
ATOM 2594 N N . ILE A 1 324 ? 23.003 2.665 -14.351 1.00 49.44 324 ILE A N 1
ATOM 2595 C CA . ILE A 1 324 ? 24.044 1.646 -14.204 1.00 49.44 324 ILE A CA 1
ATOM 2596 C C . ILE A 1 324 ? 23.457 0.574 -13.286 1.00 49.44 324 ILE A C 1
ATOM 2598 O O . ILE A 1 324 ? 22.998 0.925 -12.191 1.00 49.44 324 ILE A O 1
ATOM 2602 N N . PRO A 1 325 ? 23.464 -0.713 -13.680 1.00 49.91 325 PRO A N 1
ATOM 2603 C CA . PRO A 1 325 ? 23.201 -1.795 -12.745 1.00 49.91 325 PRO A CA 1
ATOM 2604 C C . PRO A 1 325 ? 24.161 -1.633 -11.565 1.00 49.91 325 PRO A C 1
ATOM 2606 O O . PRO A 1 325 ? 25.380 -1.693 -11.738 1.00 49.91 325 PRO A O 1
ATOM 2609 N N . CYS A 1 326 ? 23.655 -1.339 -10.369 1.00 46.91 326 CYS A N 1
ATOM 2610 C CA . CYS A 1 326 ? 24.523 -1.211 -9.210 1.00 46.91 326 CYS A CA 1
ATOM 2611 C C . CYS A 1 326 ? 24.823 -2.619 -8.683 1.00 46.91 326 CYS A C 1
ATOM 2613 O O . CYS A 1 326 ? 24.060 -3.217 -7.930 1.00 46.91 326 CYS A O 1
ATOM 2615 N N . TRP A 1 327 ? 25.974 -3.158 -9.092 1.00 41.78 327 TRP A N 1
ATOM 2616 C CA . TRP A 1 327 ? 26.466 -4.490 -8.712 1.00 41.78 327 TRP A CA 1
ATOM 2617 C C . TRP A 1 327 ? 26.756 -4.642 -7.201 1.00 41.78 327 TRP A C 1
ATOM 2619 O O . TRP A 1 327 ? 27.144 -5.719 -6.746 1.00 41.78 327 TRP A O 1
ATOM 2629 N N . GLU A 1 328 ? 26.593 -3.583 -6.399 1.00 40.56 328 GLU A N 1
ATOM 2630 C CA . GLU A 1 328 ? 26.981 -3.566 -4.984 1.00 40.56 328 GLU A CA 1
ATOM 2631 C C . GLU A 1 328 ? 25.886 -3.935 -3.974 1.00 40.56 328 GLU A C 1
ATOM 2633 O O . GLU A 1 328 ? 26.211 -4.088 -2.798 1.00 40.56 328 GLU A O 1
ATOM 2638 N N . SER A 1 329 ? 24.637 -4.223 -4.364 1.00 38.47 329 SER A N 1
ATOM 2639 C CA . SER A 1 329 ? 23.691 -4.806 -3.394 1.00 38.47 329 SER A CA 1
ATOM 2640 C C . SER A 1 329 ? 22.615 -5.724 -3.976 1.00 38.47 329 SER A C 1
ATOM 2642 O O . SER A 1 329 ? 21.436 -5.488 -3.751 1.00 38.47 329 SER A O 1
ATOM 2644 N N . LEU A 1 330 ? 23.026 -6.802 -4.647 1.00 37.12 330 LEU A N 1
ATOM 2645 C CA . LEU A 1 330 ? 22.344 -8.110 -4.635 1.00 37.12 330 LEU A CA 1
ATOM 2646 C C . LEU A 1 330 ? 23.425 -9.205 -4.742 1.00 37.12 330 LEU A C 1
ATOM 2648 O O . LEU A 1 330 ? 23.497 -9.975 -5.695 1.00 37.12 330 LEU A O 1
ATOM 2652 N N . ARG A 1 331 ? 24.364 -9.232 -3.782 1.00 34.44 331 ARG A N 1
ATOM 2653 C CA . ARG A 1 331 ? 25.334 -10.333 -3.650 1.00 34.44 331 ARG A CA 1
ATOM 2654 C C . ARG A 1 331 ? 24.664 -11.553 -3.007 1.00 34.44 331 ARG A C 1
ATOM 2656 O O . ARG A 1 331 ? 25.021 -11.947 -1.902 1.00 34.44 331 ARG A O 1
ATOM 2663 N N . SER A 1 332 ? 23.744 -12.179 -3.721 1.00 36.34 332 SER A N 1
ATOM 2664 C CA . SER A 1 332 ? 23.607 -13.630 -3.679 1.00 36.34 332 SER A CA 1
ATOM 2665 C C . SER A 1 332 ? 23.493 -14.098 -5.118 1.00 36.34 332 SER A C 1
ATOM 2667 O O . SER A 1 332 ? 22.659 -13.644 -5.889 1.00 36.34 332 SER A O 1
ATOM 2669 N N . SER A 1 333 ? 24.368 -15.014 -5.505 1.00 33.34 333 SER A N 1
ATOM 2670 C CA . SER A 1 333 ? 24.330 -15.752 -6.770 1.00 33.34 333 SER A CA 1
ATOM 2671 C C . SER A 1 333 ? 23.101 -16.672 -6.900 1.00 33.34 333 SER A C 1
ATOM 2673 O O . SER A 1 333 ? 23.121 -17.622 -7.674 1.00 33.34 333 SER A O 1
ATOM 2675 N N . GLU A 1 334 ? 22.050 -16.418 -6.125 1.00 38.72 334 GLU A N 1
ATOM 2676 C CA . GLU A 1 334 ? 20.812 -17.177 -6.052 1.00 38.72 334 GLU A CA 1
ATOM 2677 C C . GLU A 1 334 ? 19.682 -16.149 -6.085 1.00 38.72 334 GLU A C 1
ATOM 2679 O O . GLU A 1 334 ? 19.549 -15.316 -5.187 1.00 38.72 334 GLU A O 1
ATOM 2684 N N . VAL A 1 335 ? 18.927 -16.158 -7.185 1.00 43.66 335 VAL A N 1
ATOM 2685 C CA . VAL A 1 335 ? 17.647 -15.460 -7.295 1.00 43.66 335 VAL A CA 1
ATOM 2686 C C . VAL A 1 335 ? 16.707 -16.129 -6.302 1.00 43.66 335 VAL A C 1
ATOM 2688 O O . VAL A 1 335 ? 16.106 -17.163 -6.595 1.00 43.66 335 VAL A O 1
ATOM 2691 N N . ASP A 1 336 ? 16.636 -15.568 -5.105 1.00 51.81 336 ASP A N 1
ATOM 2692 C CA . ASP A 1 336 ? 15.920 -16.165 -3.994 1.00 51.81 336 ASP A CA 1
ATOM 2693 C C . ASP A 1 336 ? 14.544 -15.526 -3.815 1.00 51.81 336 ASP A C 1
ATOM 2695 O O . ASP A 1 336 ? 14.322 -14.336 -4.038 1.00 51.81 336 ASP A O 1
ATOM 2699 N N . PHE A 1 337 ? 13.614 -16.312 -3.273 1.00 51.00 337 PHE A N 1
ATOM 2700 C CA . PHE A 1 337 ? 12.328 -15.850 -2.734 1.00 51.00 337 PHE A CA 1
ATOM 2701 C C . PHE A 1 337 ? 12.494 -14.807 -1.594 1.00 51.00 337 PHE A C 1
ATOM 2703 O O . PHE A 1 337 ? 11.528 -14.457 -0.928 1.00 51.00 337 PHE A O 1
ATOM 2710 N N . THR A 1 338 ? 13.718 -14.357 -1.310 1.00 50.22 338 THR A N 1
ATOM 2711 C CA . THR A 1 338 ? 14.104 -13.388 -0.280 1.00 50.22 338 THR A CA 1
ATOM 2712 C C . THR A 1 338 ? 14.185 -11.954 -0.807 1.00 50.22 338 THR A C 1
ATOM 2714 O O . THR A 1 338 ? 14.398 -11.044 -0.009 1.00 50.22 338 THR A O 1
ATOM 2717 N N . GLU A 1 339 ? 13.989 -11.732 -2.112 1.00 64.94 339 GLU A N 1
ATOM 2718 C CA . GLU A 1 339 ? 13.910 -10.398 -2.710 1.00 64.94 339 GLU A CA 1
ATOM 2719 C C . GLU A 1 339 ? 12.447 -9.923 -2.785 1.00 64.94 339 GLU A C 1
ATOM 2721 O O . GLU A 1 339 ? 11.736 -10.201 -3.758 1.00 64.94 339 GLU A O 1
ATOM 2726 N N . PRO A 1 340 ? 11.945 -9.177 -1.781 1.00 59.28 340 PRO A N 1
ATOM 2727 C CA . PRO A 1 340 ? 10.536 -8.779 -1.738 1.00 59.28 340 PRO A CA 1
ATOM 2728 C C . PRO A 1 340 ? 10.134 -7.853 -2.891 1.00 59.28 340 PRO A C 1
ATOM 2730 O O . PRO A 1 340 ? 8.953 -7.733 -3.230 1.00 59.28 340 PRO A O 1
ATOM 2733 N N . SER A 1 341 ? 11.129 -7.208 -3.488 1.00 77.88 341 SER A N 1
ATOM 2734 C CA . SER A 1 341 ? 11.000 -6.168 -4.487 1.00 77.88 341 SER A CA 1
ATOM 2735 C C . SER A 1 341 ? 10.473 -6.697 -5.830 1.00 77.88 341 SER A C 1
ATOM 2737 O O . SER A 1 341 ? 9.654 -6.033 -6.465 1.00 77.88 341 SER A O 1
ATOM 2739 N N . VAL A 1 342 ? 10.810 -7.936 -6.217 1.00 86.25 342 VAL A N 1
ATOM 2740 C CA . VAL A 1 342 ? 10.253 -8.597 -7.416 1.00 86.25 342 VAL A CA 1
ATOM 2741 C C . VAL A 1 342 ? 8.745 -8.809 -7.274 1.00 86.25 342 VAL A C 1
ATOM 2743 O O . VAL A 1 342 ? 7.975 -8.514 -8.191 1.00 86.25 342 VAL A O 1
ATOM 2746 N N . GLY A 1 343 ? 8.300 -9.278 -6.104 1.00 88.69 343 GLY A N 1
ATOM 2747 C CA . GLY A 1 343 ? 6.877 -9.439 -5.812 1.00 88.69 343 GLY A CA 1
ATOM 2748 C C . GLY A 1 343 ? 6.131 -8.104 -5.841 1.00 88.69 343 GLY A C 1
ATOM 2749 O O . GLY A 1 343 ? 5.042 -8.022 -6.409 1.00 88.69 343 GLY A O 1
ATOM 2750 N N . GLU A 1 344 ? 6.721 -7.046 -5.280 1.00 88.62 344 GLU A N 1
ATOM 2751 C CA . GLU A 1 344 ? 6.138 -5.700 -5.302 1.00 88.62 344 GLU A CA 1
ATOM 2752 C C . GLU A 1 344 ? 6.039 -5.120 -6.723 1.00 88.62 344 GLU A C 1
ATOM 2754 O O . GLU A 1 344 ? 4.966 -4.645 -7.108 1.00 88.62 344 GLU A O 1
ATOM 2759 N N . LEU A 1 345 ? 7.097 -5.238 -7.537 1.00 91.88 345 LEU A N 1
ATOM 2760 C CA . LEU A 1 345 ? 7.059 -4.876 -8.958 1.00 91.88 345 LEU A CA 1
ATOM 2761 C C . LEU A 1 345 ? 5.932 -5.604 -9.678 1.00 91.88 345 LEU A C 1
ATOM 2763 O O . LEU A 1 345 ? 5.134 -4.970 -10.368 1.00 91.88 345 LEU A O 1
ATOM 2767 N N . GLY A 1 346 ? 5.843 -6.922 -9.495 1.00 94.25 346 GLY A N 1
ATOM 2768 C CA . GLY A 1 346 ? 4.798 -7.723 -10.112 1.00 94.25 346 GLY A CA 1
ATOM 2769 C C . GLY A 1 346 ? 3.400 -7.247 -9.717 1.00 94.25 346 GLY A C 1
ATOM 2770 O O . GLY A 1 346 ? 2.542 -7.109 -10.589 1.00 94.25 346 GLY A O 1
ATOM 2771 N N . ARG A 1 347 ? 3.161 -6.954 -8.427 1.00 94.50 347 ARG A N 1
ATOM 2772 C CA . ARG A 1 347 ? 1.857 -6.463 -7.939 1.00 94.50 347 ARG A CA 1
ATOM 2773 C C . ARG A 1 347 ? 1.491 -5.125 -8.568 1.00 94.50 347 ARG A C 1
ATOM 2775 O O . ARG A 1 347 ? 0.376 -4.963 -9.066 1.00 94.50 347 ARG A O 1
ATOM 2782 N N . ILE A 1 348 ? 2.422 -4.170 -8.587 1.00 93.88 348 ILE A N 1
ATOM 2783 C CA . ILE A 1 348 ? 2.161 -2.851 -9.171 1.00 93.88 348 ILE A CA 1
ATOM 2784 C C . ILE A 1 348 ? 1.980 -2.960 -10.687 1.00 93.88 348 ILE A C 1
ATOM 2786 O O . ILE A 1 348 ? 1.057 -2.352 -11.227 1.00 93.88 348 ILE A O 1
ATOM 2790 N N . ALA A 1 349 ? 2.778 -3.774 -11.377 1.00 96.19 349 ALA A N 1
ATOM 2791 C CA . ALA A 1 349 ? 2.621 -4.023 -12.806 1.00 96.19 349 ALA A CA 1
ATOM 2792 C C . ALA A 1 349 ? 1.268 -4.687 -13.129 1.00 96.19 349 ALA A C 1
ATOM 2794 O O . ALA A 1 349 ? 0.605 -4.286 -14.088 1.00 96.19 349 ALA A O 1
ATOM 2795 N N . ALA A 1 350 ? 0.811 -5.636 -12.301 1.00 96.69 350 ALA A N 1
ATOM 2796 C CA . ALA A 1 350 ? -0.512 -6.248 -12.421 1.00 96.69 350 ALA A CA 1
ATOM 2797 C C . ALA A 1 350 ? -1.617 -5.204 -12.234 1.00 96.69 350 ALA A C 1
ATOM 2799 O O . ALA A 1 350 ? -2.549 -5.136 -13.036 1.00 96.69 350 ALA A O 1
ATOM 2800 N N . TYR A 1 351 ? -1.491 -4.344 -11.221 1.00 94.94 351 TYR A N 1
ATOM 2801 C CA . TYR A 1 351 ? -2.445 -3.270 -10.966 1.00 94.94 351 TYR A CA 1
ATOM 2802 C C . TYR A 1 351 ? -2.506 -2.259 -12.120 1.00 94.94 351 TYR A C 1
ATOM 2804 O O . TYR A 1 351 ? -3.586 -1.990 -12.651 1.00 94.94 351 TYR A O 1
ATOM 2812 N N . VAL A 1 352 ? -1.355 -1.739 -12.558 1.00 95.12 352 VAL A N 1
ATOM 2813 C CA . VAL A 1 352 ? -1.247 -0.804 -13.689 1.00 95.12 352 VAL A CA 1
ATOM 2814 C C . VAL A 1 352 ? -1.822 -1.441 -14.952 1.00 95.12 352 VAL A C 1
ATOM 2816 O O . VAL A 1 352 ? -2.686 -0.843 -15.594 1.00 95.12 352 VAL A O 1
ATOM 2819 N N . GLY A 1 353 ? -1.404 -2.663 -15.288 1.00 96.06 353 GLY A N 1
ATOM 2820 C CA . GLY A 1 353 ? -1.871 -3.394 -16.465 1.00 96.06 353 GLY A CA 1
ATOM 2821 C C . GLY A 1 353 ? -3.365 -3.710 -16.418 1.00 96.06 353 GLY A C 1
ATOM 2822 O O . GLY A 1 353 ? -4.048 -3.572 -17.426 1.00 96.06 353 GLY A O 1
ATOM 2823 N N . GLY A 1 354 ? -3.912 -4.049 -15.250 1.00 94.62 354 GLY A N 1
ATOM 2824 C CA . GLY A 1 354 ? -5.339 -4.313 -15.073 1.00 94.62 354 GLY A CA 1
ATOM 2825 C C . GLY A 1 354 ? -6.207 -3.066 -15.249 1.00 94.62 354 GLY A C 1
ATOM 2826 O O . GLY A 1 354 ? -7.220 -3.107 -15.948 1.00 94.62 354 GLY A O 1
ATOM 2827 N N . VAL A 1 355 ? -5.802 -1.939 -14.655 1.00 92.19 355 VAL A N 1
ATOM 2828 C CA . VAL A 1 355 ? -6.560 -0.680 -14.734 1.00 92.19 355 VAL A CA 1
ATOM 2829 C C . VAL A 1 355 ? -6.429 -0.033 -16.118 1.00 92.19 355 VAL A C 1
ATOM 2831 O O . VAL A 1 355 ? -7.425 0.426 -16.674 1.00 92.19 355 VAL A O 1
ATOM 2834 N N . THR A 1 356 ? -5.225 -0.009 -16.697 1.00 93.31 356 THR A N 1
ATOM 2835 C CA . THR A 1 356 ? -4.970 0.599 -18.021 1.00 93.31 356 THR A CA 1
ATOM 2836 C C . THR A 1 356 ? -5.258 -0.337 -19.194 1.00 93.31 356 THR A C 1
ATOM 2838 O O . THR A 1 356 ? -5.315 0.118 -20.335 1.00 93.31 356 THR A O 1
ATOM 2841 N N . ARG A 1 357 ? -5.458 -1.635 -18.926 1.00 94.75 357 ARG A N 1
ATOM 2842 C CA . ARG A 1 357 ? -5.536 -2.715 -19.924 1.00 94.75 357 ARG A CA 1
ATOM 2843 C C . ARG A 1 357 ? -4.278 -2.833 -20.797 1.00 94.75 357 ARG A C 1
ATOM 2845 O O . ARG A 1 357 ? -4.366 -3.295 -21.932 1.00 94.75 357 ARG A O 1
ATOM 2852 N N . ASP A 1 358 ? -3.112 -2.419 -20.293 1.00 97.06 358 ASP A N 1
ATOM 2853 C CA . ASP A 1 358 ? -1.845 -2.564 -21.015 1.00 97.06 358 ASP A CA 1
ATOM 2854 C C . ASP A 1 358 ? -1.243 -3.962 -20.802 1.00 97.06 358 ASP A C 1
ATOM 2856 O O . ASP A 1 358 ? -0.801 -4.328 -19.708 1.00 97.06 358 ASP A O 1
ATOM 2860 N N . GLN A 1 359 ? -1.201 -4.743 -21.883 1.00 97.88 359 GLN A N 1
ATOM 2861 C CA . GLN A 1 359 ? -0.699 -6.116 -21.867 1.00 97.88 359 GLN A CA 1
ATOM 2862 C C . GLN A 1 359 ? 0.799 -6.205 -21.546 1.00 97.88 359 GLN A C 1
ATOM 2864 O O . GLN A 1 359 ? 1.243 -7.215 -21.009 1.00 97.88 359 GLN A O 1
ATOM 2869 N N . ARG A 1 360 ? 1.594 -5.169 -21.834 1.00 98.06 360 ARG A N 1
ATOM 2870 C CA . ARG A 1 360 ? 3.036 -5.176 -21.547 1.00 98.06 360 ARG A CA 1
ATOM 2871 C C . ARG A 1 360 ? 3.276 -5.149 -20.040 1.00 98.06 360 ARG A C 1
ATOM 2873 O O . ARG A 1 360 ? 4.070 -5.942 -19.548 1.00 98.06 360 ARG A O 1
ATOM 2880 N N . CYS A 1 361 ? 2.517 -4.344 -19.295 1.00 97.81 361 CYS A N 1
ATOM 2881 C CA . CYS A 1 361 ? 2.551 -4.362 -17.828 1.00 97.81 361 CYS A CA 1
ATOM 2882 C C . CYS A 1 361 ? 2.093 -5.715 -17.258 1.00 97.81 361 CYS A C 1
ATOM 2884 O O . CYS A 1 361 ? 2.716 -6.240 -16.338 1.00 97.81 361 CYS A O 1
ATOM 2886 N N . LEU A 1 362 ? 1.056 -6.332 -17.838 1.00 97.81 362 LEU A N 1
ATOM 2887 C CA . LEU A 1 362 ? 0.643 -7.683 -17.436 1.00 97.81 362 LEU A CA 1
ATOM 2888 C C . LEU A 1 362 ? 1.720 -8.736 -17.732 1.00 97.81 362 LEU A C 1
ATOM 2890 O O . LEU A 1 362 ? 1.888 -9.673 -16.955 1.00 97.81 362 LEU A O 1
ATOM 2894 N N . ASN A 1 363 ? 2.480 -8.586 -18.818 1.00 97.69 363 ASN A N 1
ATOM 2895 C CA . ASN A 1 363 ? 3.599 -9.474 -19.126 1.00 97.69 363 ASN A CA 1
ATOM 2896 C C . ASN A 1 363 ? 4.725 -9.346 -18.089 1.00 97.69 363 ASN A C 1
ATOM 2898 O O . ASN A 1 363 ? 5.265 -10.372 -17.683 1.00 97.69 363 ASN A O 1
ATOM 2902 N N . ILE A 1 364 ? 5.022 -8.132 -17.610 1.00 97.06 364 ILE A N 1
ATOM 2903 C CA . ILE A 1 364 ? 5.970 -7.899 -16.504 1.00 97.06 364 ILE A CA 1
ATOM 2904 C C . ILE A 1 364 ? 5.484 -8.608 -15.234 1.00 97.06 364 ILE A C 1
ATOM 2906 O O . ILE A 1 364 ? 6.232 -9.368 -14.625 1.00 97.06 364 ILE A O 1
ATOM 2910 N N . ALA A 1 365 ? 4.206 -8.447 -14.877 1.00 97.19 365 ALA A N 1
ATOM 2911 C CA . ALA A 1 365 ? 3.623 -9.118 -13.715 1.00 97.19 365 ALA A CA 1
ATOM 2912 C C . ALA A 1 365 ? 3.686 -10.652 -13.811 1.00 97.19 365 ALA A C 1
ATOM 2914 O O . ALA A 1 365 ? 4.066 -11.326 -12.854 1.00 97.19 365 ALA A O 1
ATOM 2915 N N . ASN A 1 366 ? 3.364 -11.209 -14.982 1.00 97.50 366 ASN A N 1
ATOM 2916 C CA . ASN A 1 366 ? 3.480 -12.643 -15.245 1.00 97.50 366 ASN A CA 1
ATOM 2917 C C . ASN A 1 366 ? 4.930 -13.129 -15.156 1.00 97.50 366 ASN A C 1
ATOM 2919 O O . ASN A 1 366 ? 5.174 -14.221 -14.649 1.00 97.50 366 ASN A O 1
ATOM 2923 N N . ARG A 1 367 ? 5.893 -12.335 -15.634 1.00 95.56 367 ARG A N 1
ATOM 2924 C CA . ARG A 1 367 ? 7.319 -12.658 -15.549 1.00 95.56 367 ARG A CA 1
ATOM 2925 C C . ARG A 1 367 ? 7.795 -12.672 -14.094 1.00 95.56 367 ARG A C 1
ATOM 2927 O O . ARG A 1 367 ? 8.438 -13.633 -13.683 1.00 95.56 367 ARG A O 1
ATOM 2934 N N . ALA A 1 368 ? 7.386 -11.682 -13.297 1.00 94.06 368 ALA A N 1
ATOM 2935 C CA . ALA A 1 368 ? 7.685 -11.628 -11.867 1.00 94.06 368 ALA A CA 1
ATOM 2936 C C . ALA A 1 368 ? 7.095 -12.840 -11.131 1.00 94.06 368 ALA A C 1
ATOM 2938 O O . ALA A 1 368 ? 7.773 -13.483 -10.333 1.00 94.06 368 ALA A O 1
ATOM 2939 N N . PHE A 1 369 ? 5.858 -13.223 -11.464 1.00 95.31 369 PHE A N 1
ATOM 2940 C CA . PHE A 1 369 ? 5.248 -14.440 -10.933 1.00 95.31 369 PHE A CA 1
ATOM 2941 C C . PHE A 1 369 ? 6.024 -15.703 -11.325 1.00 95.31 369 PHE A C 1
ATOM 2943 O O . PHE A 1 369 ? 6.273 -16.539 -10.466 1.00 95.31 369 PHE A O 1
ATOM 2950 N N . GLN A 1 370 ? 6.439 -15.847 -12.588 1.00 94.00 370 GLN A N 1
ATOM 2951 C CA . GLN A 1 370 ? 7.218 -17.007 -13.039 1.00 94.00 370 GLN A CA 1
ATOM 2952 C C . GLN A 1 370 ? 8.557 -17.129 -12.304 1.00 94.00 370 GLN A C 1
ATOM 2954 O O . GLN A 1 370 ? 8.988 -18.243 -12.010 1.00 94.00 370 GLN A O 1
ATOM 2959 N N . GLN A 1 371 ? 9.204 -16.004 -11.994 1.00 90.19 371 GLN A N 1
ATOM 2960 C CA . GLN A 1 371 ? 10.426 -15.988 -11.194 1.00 90.19 371 GLN A CA 1
ATOM 2961 C C . GLN A 1 371 ? 10.155 -16.502 -9.771 1.00 90.19 371 GLN A C 1
ATOM 2963 O O . GLN A 1 371 ? 10.827 -17.429 -9.320 1.00 90.19 371 GLN A O 1
ATOM 2968 N N . LEU A 1 372 ? 9.114 -15.989 -9.103 1.00 90.56 372 LEU A N 1
ATOM 2969 C CA . LEU A 1 372 ? 8.709 -16.468 -7.775 1.00 90.56 372 LEU A CA 1
ATOM 2970 C C . LEU A 1 372 ? 8.249 -17.935 -7.781 1.00 90.56 372 LEU A C 1
ATOM 2972 O O . LEU A 1 372 ? 8.481 -18.650 -6.812 1.00 90.56 372 LEU A O 1
ATOM 2976 N N . GLU A 1 373 ? 7.599 -18.391 -8.854 1.00 92.88 373 GLU A N 1
ATOM 2977 C CA . GLU A 1 373 ? 7.102 -19.764 -8.998 1.00 92.88 373 GLU A CA 1
ATOM 2978 C C . GLU A 1 373 ? 8.235 -20.790 -9.120 1.00 92.88 373 GLU A C 1
ATOM 2980 O O . GLU A 1 373 ? 8.103 -21.917 -8.636 1.00 92.88 373 GLU A O 1
ATOM 2985 N N . ARG A 1 374 ? 9.349 -20.400 -9.749 1.00 90.00 374 ARG A N 1
ATOM 2986 C CA . ARG A 1 374 ? 10.549 -21.238 -9.893 1.00 90.00 374 ARG A CA 1
ATOM 2987 C C . ARG A 1 374 ? 11.409 -21.251 -8.633 1.00 90.00 374 ARG A C 1
ATOM 2989 O O . ARG A 1 374 ? 12.089 -22.248 -8.392 1.00 90.00 374 ARG A O 1
ATOM 2996 N N . ALA A 1 375 ? 11.387 -20.171 -7.855 1.00 86.50 375 ALA A N 1
ATOM 2997 C CA . ALA A 1 375 ? 12.168 -20.068 -6.633 1.00 86.50 375 ALA A CA 1
ATOM 2998 C C . ALA A 1 375 ? 11.661 -21.068 -5.572 1.00 86.50 375 ALA A C 1
ATOM 3000 O O . ALA A 1 375 ? 10.451 -21.173 -5.332 1.00 86.50 375 ALA A O 1
ATOM 3001 N N . PRO A 1 376 ? 12.556 -21.822 -4.910 1.00 87.38 376 PRO A N 1
ATOM 3002 C CA . PRO A 1 376 ? 12.151 -22.704 -3.829 1.00 87.38 376 PRO A CA 1
ATOM 3003 C C . PRO A 1 376 ? 11.595 -21.876 -2.666 1.00 87.38 376 PRO A C 1
ATOM 3005 O O . PRO A 1 376 ? 12.188 -20.886 -2.243 1.00 87.38 376 PRO A O 1
ATOM 3008 N N . ILE A 1 377 ? 10.460 -22.305 -2.108 1.00 86.94 377 ILE A N 1
ATOM 3009 C CA . ILE A 1 377 ? 9.908 -21.666 -0.912 1.00 86.94 377 ILE A CA 1
ATOM 3010 C C . ILE A 1 377 ? 10.880 -21.897 0.261 1.00 86.94 377 ILE A C 1
ATOM 3012 O O . ILE A 1 377 ? 11.117 -23.056 0.622 1.00 86.94 377 ILE A O 1
ATOM 3016 N N . PRO A 1 378 ? 11.420 -20.836 0.890 1.00 83.38 378 PRO A N 1
ATOM 3017 C CA . PRO A 1 378 ? 12.419 -20.973 1.937 1.00 83.38 378 PRO A CA 1
ATOM 3018 C C . PRO A 1 378 ? 11.813 -21.605 3.190 1.00 83.38 378 PRO A C 1
ATOM 3020 O O . PRO A 1 378 ? 10.631 -21.434 3.496 1.00 83.38 378 PRO A O 1
ATOM 3023 N N . THR A 1 379 ? 12.646 -22.302 3.965 1.00 79.50 379 THR A N 1
ATOM 3024 C CA . THR A 1 379 ? 12.246 -22.912 5.248 1.00 79.50 379 THR A CA 1
ATOM 3025 C C . THR A 1 379 ? 11.861 -21.877 6.303 1.00 79.50 379 THR A C 1
ATOM 3027 O O . THR A 1 379 ? 11.106 -22.198 7.220 1.00 79.50 379 THR A O 1
ATOM 3030 N N . ARG A 1 380 ? 12.355 -20.642 6.161 1.00 80.69 380 ARG A N 1
ATOM 3031 C CA . ARG A 1 380 ? 11.948 -19.453 6.912 1.00 80.69 380 ARG A CA 1
ATOM 3032 C C . ARG A 1 380 ? 11.663 -18.336 5.918 1.00 80.69 380 ARG A C 1
ATOM 3034 O O . ARG A 1 380 ? 12.583 -17.768 5.343 1.00 80.69 380 ARG A O 1
ATOM 3041 N N . MET A 1 381 ? 10.387 -18.076 5.692 1.00 83.56 381 MET A N 1
ATOM 3042 C CA . MET A 1 381 ? 9.910 -17.055 4.779 1.00 83.56 381 MET A CA 1
ATOM 3043 C C . MET A 1 381 ? 9.840 -15.722 5.509 1.00 83.56 381 MET A C 1
ATOM 3045 O O . MET A 1 381 ? 9.190 -15.601 6.549 1.00 83.56 381 MET A O 1
ATOM 3049 N N . ASP A 1 382 ? 10.503 -14.722 4.942 1.00 83.62 382 ASP A N 1
ATOM 3050 C CA . ASP A 1 382 ? 10.301 -13.342 5.348 1.00 83.62 382 ASP A CA 1
ATOM 3051 C C . ASP A 1 382 ? 8.852 -12.908 5.046 1.00 83.62 382 ASP A C 1
ATOM 3053 O O . ASP A 1 382 ? 8.287 -13.236 3.999 1.00 83.62 382 ASP A O 1
ATOM 3057 N N . LEU A 1 383 ? 8.230 -12.182 5.980 1.00 86.00 383 LEU A N 1
ATOM 3058 C CA . LEU A 1 383 ? 6.819 -11.800 5.869 1.00 86.00 383 LEU A CA 1
ATOM 3059 C C . LEU A 1 383 ? 6.565 -10.859 4.692 1.00 86.00 383 LEU A C 1
ATOM 3061 O O . LEU A 1 383 ? 5.487 -10.932 4.105 1.00 86.00 383 LEU A O 1
ATOM 3065 N N . HIS A 1 384 ? 7.526 -9.999 4.341 1.00 85.38 384 HIS A N 1
ATOM 3066 C CA . HIS A 1 384 ? 7.400 -9.124 3.181 1.00 85.38 384 HIS A CA 1
ATOM 3067 C C . HIS A 1 384 ? 7.304 -9.959 1.910 1.00 85.38 384 HIS A C 1
ATOM 3069 O O . HIS A 1 384 ? 6.352 -9.811 1.147 1.00 85.38 384 HIS A O 1
ATOM 3075 N N . CYS A 1 385 ? 8.243 -10.886 1.735 1.00 85.69 385 CYS A N 1
ATOM 3076 C CA . CYS A 1 385 ? 8.294 -11.767 0.572 1.00 85.69 385 CYS A CA 1
ATOM 3077 C C . CYS A 1 385 ? 7.044 -12.651 0.475 1.00 85.69 385 CYS A C 1
ATOM 3079 O O . CYS A 1 385 ? 6.448 -12.804 -0.593 1.00 85.69 385 CYS A O 1
ATOM 3081 N N . GLY A 1 386 ? 6.596 -13.195 1.612 1.00 90.56 386 GLY A N 1
ATOM 3082 C CA . GLY A 1 386 ? 5.356 -13.960 1.690 1.00 90.56 386 GLY A CA 1
ATOM 3083 C C . GLY A 1 386 ? 4.126 -13.134 1.319 1.00 90.56 386 GLY A C 1
ATOM 3084 O O . GLY A 1 386 ? 3.291 -13.601 0.545 1.00 90.56 386 GLY A O 1
ATOM 3085 N N . ALA A 1 387 ? 4.024 -11.901 1.820 1.00 91.25 387 ALA A N 1
ATOM 3086 C CA . ALA A 1 387 ? 2.928 -10.991 1.505 1.00 91.25 387 ALA A CA 1
ATOM 3087 C C . ALA A 1 387 ? 2.901 -10.596 0.023 1.00 91.25 387 ALA A C 1
ATOM 3089 O O . ALA A 1 387 ? 1.845 -10.671 -0.609 1.00 91.25 387 ALA A O 1
ATOM 3090 N N . THR A 1 388 ? 4.038 -10.192 -0.552 1.00 90.75 388 THR A N 1
ATOM 3091 C CA . THR A 1 388 ? 4.096 -9.737 -1.949 1.00 90.75 388 THR A CA 1
ATOM 3092 C C . THR A 1 388 ? 3.891 -10.886 -2.926 1.00 90.75 388 THR A C 1
ATOM 3094 O O . THR A 1 388 ? 3.127 -10.724 -3.876 1.00 90.75 388 THR A O 1
ATOM 3097 N N . GLY A 1 389 ? 4.466 -12.065 -2.667 1.00 93.75 389 GLY A N 1
ATOM 3098 C CA . GLY A 1 389 ? 4.241 -13.259 -3.485 1.00 93.75 389 GLY A CA 1
ATOM 3099 C C . GLY A 1 389 ? 2.795 -13.760 -3.431 1.00 93.75 389 GLY A C 1
ATOM 3100 O O . GLY A 1 389 ? 2.199 -14.050 -4.472 1.00 93.75 389 GLY A O 1
ATOM 3101 N N . LEU A 1 390 ? 2.195 -13.808 -2.233 1.00 95.19 390 LEU A N 1
ATOM 3102 C CA . LEU A 1 390 ? 0.779 -14.145 -2.056 1.00 95.19 390 LEU A CA 1
ATOM 3103 C C . LEU A 1 390 ? -0.123 -13.133 -2.774 1.00 95.19 390 LEU A C 1
ATOM 3105 O O . LEU A 1 390 ? -1.036 -13.524 -3.503 1.00 95.19 390 LEU A O 1
ATOM 3109 N N . GLY A 1 391 ? 0.152 -11.840 -2.591 1.00 95.00 391 GLY A N 1
ATOM 3110 C CA . GLY A 1 391 ? -0.579 -10.744 -3.218 1.00 95.00 391 GLY A CA 1
ATOM 3111 C C . GLY A 1 391 ? -0.518 -10.794 -4.743 1.00 95.00 391 GLY A C 1
ATOM 3112 O O . GLY A 1 391 ? -1.568 -10.783 -5.378 1.00 95.00 391 GLY A O 1
ATOM 3113 N N . LEU A 1 392 ? 0.679 -10.942 -5.326 1.00 96.19 392 LEU A N 1
ATOM 3114 C CA . LEU A 1 392 ? 0.882 -11.015 -6.777 1.00 96.19 392 LEU A CA 1
ATOM 3115 C C . LEU A 1 392 ? 0.093 -12.159 -7.408 1.00 96.19 392 LEU A C 1
ATOM 3117 O O . LEU A 1 392 ? -0.605 -11.967 -8.402 1.00 96.19 392 LEU A O 1
ATOM 3121 N N . ALA A 1 393 ? 0.169 -13.349 -6.818 1.00 97.31 393 ALA A N 1
ATOM 3122 C CA . ALA A 1 393 ? -0.574 -14.495 -7.316 1.00 97.31 393 ALA A CA 1
ATOM 3123 C C . ALA A 1 393 ? -2.089 -14.221 -7.312 1.00 97.31 393 ALA A C 1
ATOM 3125 O O . ALA A 1 393 ? -2.778 -14.485 -8.294 1.00 97.31 393 ALA A O 1
ATOM 3126 N N . LEU A 1 394 ? -2.620 -13.624 -6.244 1.00 96.56 394 LEU A N 1
ATOM 3127 C CA . LEU A 1 394 ? -4.041 -13.277 -6.166 1.00 96.56 394 LEU A CA 1
ATOM 3128 C C . LEU A 1 394 ? -4.436 -12.137 -7.118 1.00 96.56 394 LEU A C 1
ATOM 3130 O O . LEU A 1 394 ? -5.540 -12.165 -7.663 1.00 96.56 394 LEU A O 1
ATOM 3134 N N . ASP A 1 395 ? -3.547 -11.171 -7.360 1.00 96.31 395 ASP A N 1
ATOM 3135 C CA . ASP A 1 395 ? -3.737 -10.110 -8.354 1.00 96.31 395 ASP A CA 1
ATOM 3136 C C . ASP A 1 395 ? -3.839 -10.695 -9.771 1.00 96.31 395 ASP A C 1
ATOM 3138 O O . ASP A 1 395 ? -4.784 -10.391 -10.500 1.00 96.31 395 ASP A O 1
ATOM 3142 N N . LEU A 1 396 ? -2.937 -11.608 -10.142 1.00 97.19 396 LEU A N 1
ATOM 3143 C CA . LEU A 1 396 ? -2.986 -12.297 -11.434 1.00 97.19 396 LEU A CA 1
ATOM 3144 C C . LEU A 1 396 ? -4.192 -13.231 -11.563 1.00 97.19 396 LEU A C 1
ATOM 3146 O O . LEU A 1 396 ? -4.806 -13.285 -12.631 1.00 97.19 396 LEU A O 1
ATOM 3150 N N . TYR A 1 397 ? -4.583 -13.921 -10.488 1.00 96.25 397 TYR A N 1
ATOM 3151 C CA . TYR A 1 397 ? -5.805 -14.722 -10.482 1.00 96.25 397 TYR A CA 1
ATOM 3152 C C . TYR A 1 397 ? -7.044 -13.872 -10.766 1.00 96.25 397 TYR A C 1
ATOM 3154 O O . TYR A 1 397 ? -7.875 -14.259 -11.583 1.00 96.25 397 TYR A O 1
ATOM 3162 N N . ASP A 1 398 ? -7.163 -12.708 -10.133 1.00 93.31 398 ASP A N 1
ATOM 3163 C CA . ASP A 1 398 ? -8.319 -11.835 -10.329 1.00 93.31 398 ASP A CA 1
ATOM 3164 C C . ASP A 1 398 ? -8.390 -11.263 -11.750 1.00 93.31 398 ASP A C 1
ATOM 3166 O O . ASP A 1 398 ? -9.485 -11.016 -12.258 1.00 93.31 398 ASP A O 1
ATOM 3170 N N . LEU A 1 399 ? -7.238 -11.081 -12.401 1.00 94.56 399 LEU A N 1
ATOM 3171 C CA . LEU A 1 399 ? -7.145 -10.553 -13.761 1.00 94.56 399 LEU A CA 1
ATOM 3172 C C . LEU A 1 399 ? -7.326 -11.624 -14.845 1.00 94.56 399 LEU A C 1
ATOM 3174 O O . LEU A 1 399 ? -7.899 -11.331 -15.892 1.00 94.56 399 LEU A O 1
ATOM 3178 N N . GLN A 1 400 ? -6.832 -12.843 -14.621 1.00 95.38 400 GLN A N 1
ATOM 3179 C CA . GLN A 1 400 ? -6.719 -13.873 -15.666 1.00 95.38 400 GLN A CA 1
ATOM 3180 C C . GLN A 1 400 ? -7.532 -15.145 -15.375 1.00 95.38 400 GLN A C 1
ATOM 3182 O O . GLN A 1 400 ? -7.812 -15.922 -16.283 1.00 95.38 400 GLN A O 1
ATOM 3187 N N . GLY A 1 401 ? -7.928 -15.384 -14.122 1.00 94.00 401 GLY A N 1
ATOM 3188 C CA . GLY A 1 401 ? -8.749 -16.530 -13.717 1.00 94.00 401 GLY A CA 1
ATOM 3189 C C . GLY A 1 401 ? -8.043 -17.892 -13.744 1.00 94.00 401 GLY A C 1
ATOM 3190 O O . GLY A 1 401 ? -8.701 -18.924 -13.592 1.00 94.00 401 GLY A O 1
ATOM 3191 N N . GLU A 1 402 ? -6.721 -17.936 -13.935 1.00 95.56 402 GLU A N 1
ATOM 3192 C CA . GLU A 1 402 ? -5.983 -19.198 -14.051 1.00 95.56 402 GLU A CA 1
ATOM 3193 C C . GLU A 1 402 ? -5.758 -19.866 -12.685 1.00 95.56 402 GLU A C 1
ATOM 3195 O O . GLU A 1 402 ? -5.225 -19.267 -11.750 1.00 95.56 402 GLU A O 1
ATOM 3200 N N . LYS A 1 403 ? -6.107 -21.155 -12.570 1.00 94.94 403 LYS A N 1
ATOM 3201 C CA . LYS A 1 403 ? -6.034 -21.905 -11.300 1.00 94.94 403 LYS A CA 1
ATOM 3202 C C . LYS A 1 403 ? -4.629 -21.980 -10.693 1.00 94.94 403 LYS A C 1
ATOM 3204 O O . LYS A 1 403 ? -4.521 -21.981 -9.468 1.00 94.94 403 LYS A O 1
ATOM 3209 N N . ARG A 1 404 ? -3.573 -21.995 -11.517 1.00 96.50 404 ARG A N 1
ATOM 3210 C CA . ARG A 1 404 ? -2.177 -22.071 -11.047 1.00 96.50 404 ARG A CA 1
ATOM 3211 C C . ARG A 1 404 ? -1.823 -20.956 -10.062 1.00 96.50 404 ARG A C 1
ATOM 3213 O O . ARG A 1 404 ? -1.089 -21.188 -9.108 1.00 96.50 404 ARG A O 1
ATOM 3220 N N . TYR A 1 405 ? -2.409 -19.771 -10.237 1.00 97.31 405 TYR A N 1
ATOM 3221 C CA . TYR A 1 405 ? -2.179 -18.639 -9.350 1.00 97.31 405 TYR A CA 1
ATOM 3222 C C . TYR A 1 405 ? -2.742 -18.897 -7.946 1.00 97.31 405 TYR A C 1
ATOM 3224 O O . TYR A 1 405 ? -2.053 -18.668 -6.954 1.00 97.31 405 TYR A O 1
ATOM 3232 N N . LEU A 1 406 ? -3.954 -19.458 -7.840 1.00 95.06 406 LEU A N 1
ATOM 3233 C CA . LEU A 1 406 ? -4.517 -19.866 -6.545 1.00 95.06 406 LEU A CA 1
ATOM 3234 C C . LEU A 1 406 ? -3.729 -21.007 -5.902 1.00 95.06 406 LEU A C 1
ATOM 3236 O O . LEU A 1 406 ? -3.569 -21.035 -4.681 1.00 95.06 406 LEU A O 1
ATOM 3240 N N . GLU A 1 407 ? -3.249 -21.958 -6.702 1.00 95.00 407 GLU A N 1
ATOM 3241 C CA . GLU A 1 407 ? -2.434 -23.071 -6.211 1.00 95.00 407 GLU A CA 1
ATOM 3242 C C . GLU A 1 407 ? -1.111 -22.566 -5.630 1.00 95.00 407 GLU A C 1
ATOM 3244 O O . GLU A 1 407 ? -0.724 -22.974 -4.534 1.00 95.00 407 GLU A O 1
ATOM 3249 N N . PHE A 1 408 ? -0.451 -21.630 -6.311 1.00 95.81 408 PHE A N 1
ATOM 3250 C CA . PHE A 1 408 ? 0.767 -20.996 -5.822 1.00 95.81 408 PHE A CA 1
ATOM 3251 C C . PHE A 1 408 ? 0.525 -20.149 -4.564 1.00 95.81 408 PHE A C 1
ATOM 3253 O O . PHE A 1 408 ? 1.210 -20.340 -3.558 1.00 95.81 408 PHE A O 1
ATOM 3260 N N . ALA A 1 409 ? -0.512 -19.304 -4.561 1.00 96.19 409 ALA A N 1
ATOM 3261 C CA . ALA A 1 409 ? -0.945 -18.557 -3.377 1.00 96.19 409 ALA A CA 1
ATOM 3262 C C . ALA A 1 409 ? -1.189 -19.486 -2.171 1.00 96.19 409 ALA A C 1
ATOM 3264 O O . ALA A 1 409 ? -0.747 -19.211 -1.054 1.00 96.19 409 ALA A O 1
ATOM 3265 N N . SER A 1 410 ? -1.822 -20.640 -2.405 1.00 95.12 410 SER A N 1
ATOM 3266 C CA . SER A 1 410 ? -2.057 -21.655 -1.373 1.00 95.12 410 SER A CA 1
ATOM 3267 C C . SER A 1 410 ? -0.760 -22.272 -0.844 1.00 95.12 410 SER A C 1
ATOM 3269 O O . SER A 1 410 ? -0.654 -22.501 0.362 1.00 95.12 410 SER A O 1
ATOM 3271 N N . LYS A 1 411 ? 0.240 -22.520 -1.703 1.00 94.25 411 LYS A N 1
ATOM 3272 C CA . LYS A 1 411 ? 1.566 -23.011 -1.279 1.00 94.25 411 LYS A CA 1
ATOM 3273 C C . LYS A 1 411 ? 2.262 -22.007 -0.358 1.00 94.25 411 LYS A C 1
ATOM 3275 O O . LYS A 1 411 ? 2.747 -22.409 0.699 1.00 94.25 411 LYS A O 1
ATOM 3280 N N . ILE A 1 412 ? 2.247 -20.718 -0.708 1.00 93.88 412 ILE A N 1
ATOM 3281 C CA . ILE A 1 412 ? 2.807 -19.644 0.132 1.00 93.88 412 ILE A CA 1
ATOM 3282 C C . ILE A 1 412 ? 2.083 -19.584 1.478 1.00 93.88 412 ILE A C 1
ATOM 3284 O O . ILE A 1 412 ? 2.717 -19.632 2.530 1.00 93.88 412 ILE A O 1
ATOM 3288 N N . ALA A 1 413 ? 0.750 -19.555 1.463 1.00 93.19 413 ALA A N 1
ATOM 3289 C CA . ALA A 1 413 ? -0.055 -19.498 2.678 1.00 93.19 413 ALA A CA 1
ATOM 3290 C C . ALA A 1 413 ? 0.191 -20.704 3.605 1.00 93.19 413 ALA A C 1
ATOM 3292 O O . ALA A 1 413 ? 0.284 -20.554 4.823 1.00 93.19 413 ALA A O 1
ATOM 3293 N N . GLN A 1 414 ? 0.341 -21.907 3.041 1.00 91.38 414 GLN A N 1
ATOM 3294 C CA . GLN A 1 414 ? 0.704 -23.102 3.807 1.00 91.38 414 GLN A CA 1
ATOM 3295 C C . GLN A 1 414 ? 2.114 -23.015 4.393 1.00 91.38 414 GLN A C 1
ATOM 3297 O O . GLN A 1 414 ? 2.318 -23.466 5.518 1.00 91.38 414 GLN A O 1
ATOM 3302 N N . ALA A 1 415 ? 3.080 -22.458 3.661 1.00 90.31 415 ALA A N 1
ATOM 3303 C CA . ALA A 1 415 ? 4.437 -22.267 4.162 1.00 90.31 415 ALA A CA 1
ATOM 3304 C C . ALA A 1 415 ? 4.465 -21.279 5.336 1.00 90.31 415 ALA A C 1
ATOM 3306 O O . ALA A 1 415 ? 4.972 -21.627 6.400 1.00 90.31 415 ALA A O 1
ATOM 3307 N N . LEU A 1 416 ? 3.819 -20.118 5.187 1.00 88.88 416 LEU A N 1
ATOM 3308 C CA . LEU A 1 416 ? 3.667 -19.123 6.255 1.00 88.88 416 LEU A CA 1
ATOM 3309 C C . LEU A 1 416 ? 2.999 -19.719 7.503 1.00 88.88 416 LEU A C 1
ATOM 3311 O O . LEU A 1 416 ? 3.426 -19.449 8.626 1.00 88.88 416 LEU A O 1
ATOM 3315 N N . HIS A 1 417 ? 1.982 -20.567 7.317 1.00 86.00 417 HIS A N 1
ATOM 3316 C CA . HIS A 1 417 ? 1.313 -21.254 8.420 1.00 86.00 417 HIS A CA 1
ATOM 3317 C C . HIS A 1 417 ? 2.212 -22.296 9.103 1.00 86.00 417 HIS A C 1
ATOM 3319 O O . HIS A 1 417 ? 2.347 -22.271 10.320 1.00 86.00 417 HIS A O 1
ATOM 3325 N N . LYS A 1 418 ? 2.866 -23.187 8.342 1.00 85.00 418 LYS A N 1
ATOM 3326 C CA . LYS A 1 418 ? 3.757 -24.237 8.884 1.00 85.00 418 LYS A CA 1
ATOM 3327 C C . LYS A 1 418 ? 4.944 -23.676 9.660 1.00 85.00 418 LYS A C 1
ATOM 3329 O O . LYS A 1 418 ? 5.457 -24.337 10.554 1.00 85.00 418 LYS A O 1
ATOM 3334 N N . GLN A 1 419 ? 5.402 -22.491 9.278 1.00 79.81 419 GLN A N 1
ATOM 3335 C CA . GLN A 1 419 ? 6.524 -21.816 9.915 1.00 79.81 419 GLN A CA 1
ATOM 3336 C C . GLN A 1 419 ? 6.116 -21.055 11.173 1.00 79.81 419 GLN A C 1
ATOM 3338 O O . GLN A 1 419 ? 6.970 -20.404 11.766 1.00 79.81 419 GLN A O 1
ATOM 3343 N N . ASP A 1 420 ? 4.834 -21.085 11.562 1.00 79.19 420 ASP A N 1
ATOM 3344 C CA . ASP A 1 420 ? 4.299 -20.242 12.628 1.00 79.19 420 ASP A CA 1
ATOM 3345 C C . ASP A 1 420 ? 4.647 -18.755 12.390 1.00 79.19 420 ASP A C 1
ATOM 3347 O O . ASP A 1 420 ? 4.801 -17.988 13.336 1.00 79.19 420 ASP A O 1
ATOM 3351 N N . ALA A 1 421 ? 4.781 -18.317 11.127 1.00 75.00 421 ALA A N 1
ATOM 3352 C CA . ALA A 1 421 ? 5.359 -17.012 10.787 1.00 75.00 421 ALA A CA 1
ATOM 3353 C C . ALA A 1 421 ? 4.567 -15.853 11.414 1.00 75.00 421 ALA A C 1
ATOM 3355 O O . ALA A 1 421 ? 5.149 -14.926 11.972 1.00 75.00 421 ALA A O 1
ATOM 3356 N N . LEU A 1 422 ? 3.233 -15.960 11.427 1.00 74.56 422 LEU A N 1
ATOM 3357 C CA . LEU A 1 422 ? 2.345 -15.004 12.099 1.00 74.56 422 LEU A CA 1
ATOM 3358 C C . LEU A 1 422 ? 2.516 -15.000 13.625 1.00 74.56 422 LEU A C 1
ATOM 3360 O O . LEU A 1 422 ? 2.374 -13.958 14.258 1.00 74.56 422 LEU A O 1
ATOM 3364 N N . ARG A 1 423 ? 2.841 -16.148 14.229 1.00 71.62 423 ARG A N 1
ATOM 3365 C CA . ARG A 1 423 ? 3.100 -16.269 15.669 1.00 71.62 423 ARG A CA 1
ATOM 3366 C C . ARG A 1 423 ? 4.488 -15.743 16.032 1.00 71.62 423 ARG A C 1
ATOM 3368 O O . ARG A 1 423 ? 4.624 -15.047 17.034 1.00 71.62 423 ARG A O 1
ATOM 3375 N N . PHE A 1 424 ? 5.502 -16.013 15.211 1.00 63.72 424 PHE A N 1
ATOM 3376 C CA . PHE A 1 424 ? 6.849 -15.465 15.379 1.00 63.72 424 PHE A CA 1
ATOM 3377 C C . PHE A 1 424 ? 6.895 -13.952 15.182 1.00 63.72 424 PHE A C 1
ATOM 3379 O O . PHE A 1 424 ? 7.633 -13.291 15.905 1.00 63.72 424 PHE A O 1
ATOM 3386 N N . ALA A 1 425 ? 6.071 -13.395 14.291 1.00 61.72 425 ALA A N 1
ATOM 3387 C CA . ALA A 1 425 ? 5.919 -11.947 14.134 1.00 61.72 425 ALA A CA 1
ATOM 3388 C C . ALA A 1 425 ? 5.426 -11.251 15.417 1.00 61.72 425 ALA A C 1
ATOM 3390 O O . ALA A 1 425 ? 5.675 -10.065 15.626 1.00 61.72 425 ALA A O 1
ATOM 3391 N N . MET A 1 426 ? 4.737 -11.996 16.287 1.00 57.97 426 MET A N 1
ATOM 3392 C CA . MET A 1 426 ? 4.302 -11.531 17.605 1.00 57.97 426 MET A CA 1
ATOM 3393 C C . MET A 1 426 ? 5.348 -11.788 18.705 1.00 57.97 426 MET A C 1
ATOM 3395 O O . MET A 1 426 ? 5.200 -11.279 19.815 1.00 57.97 426 MET A O 1
ATOM 3399 N N . SER A 1 427 ? 6.409 -12.560 18.433 1.00 57.25 427 SER A N 1
ATOM 3400 C CA . SER A 1 427 ? 7.423 -12.899 19.436 1.00 57.25 427 SER A CA 1
ATOM 3401 C C . SER A 1 427 ? 8.370 -11.717 19.704 1.00 57.25 427 SER A C 1
ATOM 3403 O O . SER A 1 427 ? 8.941 -11.157 18.768 1.00 57.25 427 SER A O 1
ATOM 3405 N N . PRO A 1 428 ? 8.633 -11.363 20.977 1.00 48.72 428 PRO A N 1
ATOM 3406 C CA . PRO A 1 428 ? 9.500 -10.243 21.354 1.00 48.72 428 PRO A CA 1
ATOM 3407 C C . PRO A 1 428 ? 11.004 -10.492 21.126 1.00 48.72 428 PRO A C 1
ATOM 3409 O O . PRO A 1 428 ? 11.813 -9.613 21.419 1.00 48.72 428 PRO A O 1
ATOM 3412 N N . THR A 1 429 ? 11.405 -11.672 20.642 1.00 48.22 429 THR A N 1
ATOM 3413 C CA . THR A 1 429 ? 12.812 -12.110 20.578 1.00 48.22 429 THR A CA 1
ATOM 3414 C C . THR A 1 429 ? 13.631 -11.510 19.432 1.00 48.22 429 THR A C 1
ATOM 3416 O O . THR A 1 429 ? 14.822 -11.798 19.347 1.00 48.22 429 THR A O 1
ATOM 3419 N N . GLN A 1 430 ? 13.048 -10.689 18.552 1.00 50.28 430 GLN A N 1
ATOM 3420 C CA . GLN A 1 430 ? 13.820 -10.010 17.508 1.00 50.28 430 GLN A CA 1
ATOM 3421 C C . GLN A 1 430 ? 14.429 -8.709 18.049 1.00 50.28 430 GLN A C 1
ATOM 3423 O O . GLN A 1 430 ? 13.737 -7.746 18.373 1.00 50.28 430 GLN A O 1
ATOM 3428 N N . THR A 1 431 ? 15.752 -8.720 18.198 1.00 43.34 431 THR A N 1
ATOM 3429 C CA . THR A 1 431 ? 16.568 -7.711 18.889 1.00 43.34 431 THR A CA 1
ATOM 3430 C C . THR A 1 431 ? 16.820 -6.422 18.104 1.00 43.34 431 THR A C 1
ATOM 3432 O O . THR A 1 431 ? 17.452 -5.513 18.636 1.00 43.34 431 THR A O 1
ATOM 3435 N N . GLU A 1 432 ? 16.301 -6.278 16.885 1.00 51.72 432 GLU A N 1
ATOM 3436 C CA . GLU A 1 432 ? 16.495 -5.073 16.075 1.00 51.72 432 GLU A CA 1
ATOM 3437 C C . GLU A 1 432 ? 15.228 -4.205 16.054 1.00 51.72 432 GLU A C 1
ATOM 3439 O O . GLU A 1 432 ? 14.191 -4.563 15.499 1.00 51.72 432 GLU A O 1
ATOM 3444 N N . GLN A 1 433 ? 15.303 -3.029 16.689 1.00 49.38 433 GLN A N 1
ATOM 3445 C CA . GLN A 1 433 ? 14.162 -2.118 16.861 1.00 49.38 433 GLN A CA 1
ATOM 3446 C C . GLN A 1 433 ? 13.560 -1.628 15.530 1.00 49.38 433 GLN A C 1
ATOM 3448 O O . GLN A 1 433 ? 12.352 -1.407 15.467 1.00 49.38 433 GLN A O 1
ATOM 3453 N N . ASN A 1 434 ? 14.363 -1.517 14.465 1.00 47.69 434 ASN A N 1
ATOM 3454 C CA . ASN A 1 434 ? 13.900 -1.020 13.164 1.00 47.69 434 ASN A CA 1
ATOM 3455 C C . ASN A 1 434 ? 13.242 -2.103 12.291 1.00 47.69 434 ASN A C 1
ATOM 3457 O O . ASN A 1 434 ? 12.316 -1.794 11.543 1.00 47.69 434 ASN A O 1
ATOM 3461 N N . SER A 1 435 ? 13.658 -3.370 12.393 1.00 55.41 435 SER A N 1
ATOM 3462 C CA . SER A 1 435 ? 13.072 -4.466 11.605 1.00 55.41 435 SER A CA 1
ATOM 3463 C C . SER A 1 435 ? 11.715 -4.919 12.154 1.00 55.41 435 SER A C 1
ATOM 3465 O O . SER A 1 435 ? 10.844 -5.324 11.387 1.00 55.41 435 SER A O 1
ATOM 3467 N N . ALA A 1 436 ? 11.477 -4.761 13.459 1.00 57.09 436 ALA A N 1
ATOM 3468 C CA . ALA A 1 436 ? 10.222 -5.161 14.094 1.00 57.09 436 ALA A CA 1
ATOM 3469 C C . ALA A 1 436 ? 8.992 -4.368 13.598 1.00 57.09 436 ALA A C 1
ATOM 3471 O O . ALA A 1 436 ? 7.931 -4.953 13.386 1.00 57.09 436 ALA A O 1
ATOM 3472 N N . GLY A 1 437 ? 9.110 -3.048 13.394 1.00 56.44 437 GLY A N 1
ATOM 3473 C CA . GLY A 1 437 ? 8.007 -2.223 12.869 1.00 56.44 437 GLY A CA 1
ATOM 3474 C C . GLY A 1 437 ? 7.653 -2.585 11.424 1.00 56.44 437 GLY A C 1
ATOM 3475 O O . GLY A 1 437 ? 6.491 -2.816 11.096 1.00 56.44 437 GLY A O 1
ATOM 3476 N N . LEU A 1 438 ? 8.686 -2.739 10.596 1.00 59.16 438 LEU A N 1
ATOM 3477 C CA . LEU A 1 438 ? 8.608 -3.240 9.224 1.00 59.16 438 LEU A CA 1
ATOM 3478 C C . LEU A 1 438 ? 7.910 -4.605 9.142 1.00 59.16 438 LEU A C 1
ATOM 3480 O O . LEU A 1 438 ? 6.987 -4.781 8.357 1.00 59.16 438 LEU A O 1
ATOM 3484 N N . GLN A 1 439 ? 8.285 -5.560 9.991 1.00 67.12 439 GLN A N 1
ATOM 3485 C CA . GLN A 1 439 ? 7.642 -6.875 10.004 1.00 67.12 439 GLN A CA 1
ATOM 3486 C C . GLN A 1 439 ? 6.156 -6.807 10.377 1.00 67.12 439 GLN A C 1
ATOM 3488 O O . GLN A 1 439 ? 5.357 -7.543 9.800 1.00 67.12 439 GLN A O 1
ATOM 3493 N N . ARG A 1 440 ? 5.750 -5.905 11.284 1.00 70.19 440 ARG A N 1
ATOM 3494 C CA . ARG A 1 440 ? 4.335 -5.742 11.671 1.00 70.19 440 ARG A CA 1
ATOM 3495 C C . ARG A 1 440 ? 3.449 -5.300 10.513 1.00 70.19 440 ARG A C 1
ATOM 3497 O O . ARG A 1 440 ? 2.352 -5.835 10.371 1.00 70.19 440 ARG A O 1
ATOM 3504 N N . SER A 1 441 ? 3.908 -4.375 9.671 1.00 73.94 441 SER A N 1
ATOM 3505 C CA . SER A 1 441 ? 3.106 -3.958 8.516 1.00 73.94 441 SER A CA 1
ATOM 3506 C C . SER A 1 441 ? 2.907 -5.104 7.527 1.00 73.94 441 SER A C 1
ATOM 3508 O O . SER A 1 441 ? 1.806 -5.278 7.007 1.00 73.94 441 SER A O 1
ATOM 3510 N N . HIS A 1 442 ? 3.914 -5.963 7.363 1.00 84.62 442 HIS A N 1
ATOM 3511 C CA . HIS A 1 442 ? 3.797 -7.167 6.543 1.00 84.62 442 HIS A CA 1
ATOM 3512 C C . HIS A 1 442 ? 2.868 -8.228 7.132 1.00 84.62 442 HIS A C 1
ATOM 3514 O O . HIS A 1 442 ? 2.245 -8.963 6.371 1.00 84.62 442 HIS A O 1
ATOM 3520 N N . VAL A 1 443 ? 2.697 -8.294 8.458 1.00 88.06 443 VAL A N 1
ATOM 3521 C CA . VAL A 1 443 ? 1.671 -9.165 9.055 1.00 88.06 443 VAL A CA 1
ATOM 3522 C C . VAL A 1 443 ? 0.284 -8.795 8.538 1.00 88.06 443 VAL A C 1
ATOM 3524 O O . VAL A 1 443 ? -0.472 -9.680 8.143 1.00 88.06 443 VAL A O 1
ATOM 3527 N N . GLY A 1 444 ? -0.050 -7.503 8.508 1.00 89.00 444 GLY A N 1
ATOM 3528 C CA . GLY A 1 444 ? -1.328 -7.047 7.964 1.00 89.00 444 GLY A CA 1
ATOM 3529 C C . GLY A 1 444 ? -1.511 -7.429 6.494 1.00 89.00 444 GLY A C 1
ATOM 3530 O O . GLY A 1 444 ? -2.572 -7.933 6.131 1.00 89.00 444 GLY A O 1
ATOM 3531 N N . ASP A 1 445 ? -0.461 -7.283 5.684 1.00 90.56 445 ASP A N 1
ATOM 3532 C CA . ASP A 1 445 ? -0.479 -7.637 4.258 1.00 90.56 445 ASP A CA 1
ATOM 3533 C C . ASP A 1 445 ? -0.674 -9.155 4.054 1.00 90.56 445 ASP A C 1
ATOM 3535 O O . ASP A 1 445 ? -1.489 -9.584 3.233 1.00 90.56 445 ASP A O 1
ATOM 3539 N N . VAL A 1 446 ? 0.009 -9.990 4.852 1.00 92.56 446 VAL A N 1
ATOM 3540 C CA . VAL A 1 446 ? -0.196 -11.449 4.856 1.00 92.56 446 VAL A CA 1
ATOM 3541 C C . VAL A 1 446 ? -1.638 -11.783 5.230 1.00 92.56 446 VAL A C 1
ATOM 3543 O O . VAL A 1 446 ? -2.279 -12.567 4.532 1.00 92.56 446 VAL A O 1
ATOM 3546 N N . LEU A 1 447 ? -2.174 -11.199 6.306 1.00 92.12 447 LEU A N 1
ATOM 3547 C CA . LEU A 1 447 ? -3.545 -11.460 6.758 1.00 92.12 447 LEU A CA 1
ATOM 3548 C C . LEU A 1 447 ? -4.574 -11.079 5.688 1.00 92.12 447 LEU A C 1
ATOM 3550 O O . LEU A 1 447 ? -5.480 -11.866 5.414 1.00 92.12 447 LEU A O 1
ATOM 3554 N N . LEU A 1 448 ? -4.410 -9.925 5.037 1.00 92.69 448 LEU A N 1
ATOM 3555 C CA . LEU A 1 448 ? -5.234 -9.509 3.899 1.00 92.69 448 LEU A CA 1
ATOM 3556 C C . LEU A 1 448 ? -5.159 -10.518 2.745 1.00 92.69 448 LEU A C 1
ATOM 3558 O O . LEU A 1 448 ? -6.196 -10.926 2.215 1.00 92.69 448 LEU A O 1
ATOM 3562 N N . GLY A 1 449 ? -3.955 -10.980 2.399 1.00 94.00 449 GLY A N 1
ATOM 3563 C CA . GLY A 1 449 ? -3.752 -12.019 1.390 1.00 94.00 449 GLY A CA 1
ATOM 3564 C C . GLY A 1 449 ? -4.436 -13.344 1.746 1.00 94.00 449 GLY A C 1
ATOM 3565 O O . GLY A 1 449 ? -5.083 -13.950 0.895 1.00 94.00 449 GLY A O 1
ATOM 3566 N N . LEU A 1 450 ? -4.366 -13.774 3.010 1.00 93.88 450 LEU A N 1
ATOM 3567 C CA . LEU A 1 450 ? -5.030 -14.986 3.506 1.00 93.88 450 LEU A CA 1
ATOM 3568 C C . LEU A 1 450 ? -6.558 -14.876 3.423 1.00 93.88 450 LEU A C 1
ATOM 3570 O O . LEU A 1 450 ? -7.222 -15.798 2.945 1.00 93.88 450 LEU A O 1
ATOM 3574 N N . ILE A 1 451 ? -7.113 -13.735 3.836 1.00 93.31 451 ILE A N 1
ATOM 3575 C CA . ILE A 1 451 ? -8.547 -13.434 3.736 1.00 93.31 451 ILE A CA 1
ATOM 3576 C C . ILE A 1 451 ? -8.999 -13.483 2.268 1.00 93.31 451 ILE A C 1
ATOM 3578 O O . ILE A 1 451 ? -10.007 -14.121 1.947 1.00 93.31 451 ILE A O 1
ATOM 3582 N N . ARG A 1 452 ? -8.245 -12.846 1.361 1.00 93.44 452 ARG A N 1
ATOM 3583 C CA . ARG A 1 452 ? -8.537 -12.835 -0.081 1.00 93.44 452 ARG A CA 1
ATOM 3584 C C . ARG A 1 452 ? -8.447 -14.231 -0.691 1.00 93.44 452 ARG A C 1
ATOM 3586 O O . ARG A 1 452 ? -9.329 -14.610 -1.460 1.00 93.44 452 ARG A O 1
ATOM 3593 N N . LEU A 1 453 ? -7.426 -15.011 -0.337 1.00 93.94 453 LEU A N 1
ATOM 3594 C CA . LEU A 1 453 ? -7.256 -16.384 -0.814 1.00 93.94 453 LEU A CA 1
ATOM 3595 C C . LEU A 1 453 ? -8.458 -17.261 -0.442 1.00 93.94 453 LEU A C 1
ATOM 3597 O O . LEU A 1 453 ? -8.994 -17.959 -1.307 1.00 93.94 453 LEU A O 1
ATOM 3601 N N . ASP A 1 454 ? -8.917 -17.202 0.809 1.00 91.75 454 ASP A N 1
ATOM 3602 C CA . ASP A 1 454 ? -10.104 -17.943 1.248 1.00 91.75 454 ASP A CA 1
ATOM 3603 C C . ASP A 1 454 ? -11.353 -17.493 0.476 1.00 91.75 454 ASP A C 1
ATOM 3605 O O . ASP A 1 454 ? -12.097 -18.323 -0.051 1.00 91.75 454 ASP A O 1
ATOM 3609 N N . HIS A 1 455 ? -11.541 -16.171 0.334 1.00 88.94 455 HIS A N 1
ATOM 3610 C CA . HIS A 1 455 ? -12.663 -15.573 -0.398 1.00 88.94 455 HIS A CA 1
ATOM 3611 C C . HIS A 1 455 ? -12.751 -16.095 -1.834 1.00 88.94 455 HIS A C 1
ATOM 3613 O O . HIS A 1 455 ? -13.819 -16.535 -2.277 1.00 88.94 455 HIS A O 1
ATOM 3619 N N . ARG A 1 456 ? -11.615 -16.107 -2.544 1.00 89.50 456 ARG A N 1
ATOM 3620 C CA . ARG A 1 456 ? -11.522 -16.608 -3.922 1.00 89.50 456 ARG A CA 1
ATOM 3621 C C . ARG A 1 456 ? -11.715 -18.113 -4.011 1.00 89.50 456 ARG A C 1
ATOM 3623 O O . ARG A 1 456 ? -12.413 -18.585 -4.910 1.00 89.50 456 ARG A O 1
ATOM 3630 N N . THR A 1 457 ? -11.163 -18.860 -3.064 1.00 88.31 457 THR A N 1
ATOM 3631 C CA . THR A 1 457 ? -11.254 -20.325 -3.037 1.00 88.31 457 THR A CA 1
ATOM 3632 C C . THR A 1 457 ? -12.680 -20.810 -2.769 1.00 88.31 457 THR A C 1
ATOM 3634 O O . THR A 1 457 ? -13.115 -21.804 -3.356 1.00 88.31 457 THR A O 1
ATOM 3637 N N . LEU A 1 458 ? -13.431 -20.098 -1.926 1.00 82.88 458 LEU A N 1
ATOM 3638 C CA . LEU A 1 458 ? -14.830 -20.393 -1.602 1.00 82.88 458 LEU A CA 1
ATOM 3639 C C . LEU A 1 458 ? -15.827 -19.825 -2.626 1.00 82.88 458 LEU A C 1
ATOM 3641 O O . LEU A 1 458 ? -17.029 -20.052 -2.492 1.00 82.88 458 LEU A O 1
ATOM 3645 N N . ARG A 1 459 ? -15.350 -19.103 -3.653 1.00 77.62 459 ARG A N 1
ATOM 3646 C CA . ARG A 1 459 ? -16.179 -18.408 -4.658 1.00 77.62 459 ARG A CA 1
ATOM 3647 C C . ARG A 1 459 ? -17.276 -17.548 -4.022 1.00 77.62 459 ARG A C 1
ATOM 3649 O O . ARG A 1 459 ? -18.394 -17.470 -4.538 1.00 77.62 459 ARG A O 1
ATOM 3656 N N . MET A 1 460 ? -16.971 -16.908 -2.894 1.00 70.19 460 MET A N 1
ATOM 3657 C CA . MET A 1 460 ? -17.924 -15.999 -2.265 1.00 70.19 460 MET A CA 1
ATOM 3658 C C . MET A 1 460 ? -18.196 -14.827 -3.215 1.00 70.19 460 MET A C 1
ATOM 3660 O O . MET A 1 460 ? -17.318 -14.427 -3.987 1.00 70.19 460 MET A O 1
ATOM 3664 N N . ARG A 1 461 ? -19.418 -14.273 -3.193 1.00 60.97 461 ARG A N 1
ATOM 3665 C CA . ARG A 1 461 ? -19.741 -13.095 -4.017 1.00 60.97 461 ARG A CA 1
ATOM 3666 C C . ARG A 1 461 ? -18.697 -12.011 -3.758 1.00 60.97 461 ARG A C 1
ATOM 3668 O O . ARG A 1 461 ? -18.350 -11.745 -2.605 1.00 60.97 461 ARG A O 1
ATOM 3675 N N . SER A 1 462 ? -18.162 -11.430 -4.832 1.00 57.31 462 SER A N 1
ATOM 3676 C CA . SER A 1 462 ? -17.171 -10.372 -4.697 1.00 57.31 462 SER A CA 1
ATOM 3677 C C . SER A 1 462 ? -17.790 -9.195 -3.959 1.00 57.31 462 SER A C 1
ATOM 3679 O O . SER A 1 462 ? -18.824 -8.653 -4.354 1.00 57.31 462 SER A O 1
ATOM 3681 N N . VAL A 1 463 ? -17.139 -8.806 -2.871 1.00 57.88 463 VAL A N 1
ATOM 3682 C CA . VAL A 1 463 ? -17.365 -7.507 -2.265 1.00 57.88 463 VAL A CA 1
ATOM 3683 C C . VAL A 1 463 ? -16.722 -6.502 -3.212 1.00 57.88 463 VAL A C 1
ATOM 3685 O O . VAL A 1 463 ? -15.502 -6.370 -3.261 1.00 57.88 463 VAL A O 1
ATOM 3688 N N . ARG A 1 464 ? -17.538 -5.878 -4.070 1.00 52.38 464 ARG A N 1
ATOM 3689 C CA . ARG A 1 464 ? -17.069 -4.952 -5.121 1.00 52.38 464 ARG A CA 1
ATOM 3690 C C . ARG A 1 464 ? -16.345 -3.718 -4.567 1.00 52.38 464 ARG A C 1
ATOM 3692 O O . ARG A 1 464 ? -15.720 -3.003 -5.339 1.00 52.38 464 ARG A O 1
ATOM 3699 N N . THR A 1 465 ? -16.462 -3.462 -3.270 1.00 60.06 465 THR A N 1
ATOM 3700 C CA . THR A 1 465 ? -15.972 -2.265 -2.584 1.00 60.06 465 THR A CA 1
ATOM 3701 C C . THR A 1 465 ? -14.611 -2.440 -1.921 1.00 60.06 465 THR A C 1
ATOM 3703 O O . THR A 1 465 ? -13.995 -1.433 -1.589 1.00 60.06 465 THR A O 1
ATOM 3706 N N . THR A 1 466 ? -14.120 -3.670 -1.733 1.00 73.50 466 THR A N 1
ATOM 3707 C CA . THR A 1 466 ? -12.824 -3.881 -1.077 1.00 73.50 466 THR A CA 1
ATOM 3708 C C . THR A 1 466 ? -11.687 -3.601 -2.049 1.00 73.50 466 THR A C 1
ATOM 3710 O O . THR A 1 466 ? -11.541 -4.287 -3.065 1.00 73.50 466 THR A O 1
ATOM 3713 N N . ASP A 1 467 ? -10.871 -2.605 -1.722 1.00 76.12 467 ASP A N 1
ATOM 3714 C CA . ASP A 1 467 ? -9.607 -2.386 -2.402 1.00 76.12 467 ASP A CA 1
ATOM 3715 C C . ASP A 1 467 ? -8.569 -3.380 -1.870 1.00 76.12 467 ASP A C 1
ATOM 3717 O O . ASP A 1 467 ? -8.185 -3.315 -0.712 1.00 76.12 467 ASP A O 1
ATOM 3721 N N . TRP A 1 468 ? -8.141 -4.329 -2.701 1.00 81.62 468 TRP A N 1
ATOM 3722 C CA . TRP A 1 468 ? -7.102 -5.308 -2.348 1.00 81.62 468 TRP A CA 1
ATOM 3723 C C . TRP A 1 468 ? -5.697 -4.834 -2.726 1.00 81.62 468 TRP A C 1
ATOM 3725 O O . TRP A 1 468 ? -4.733 -5.599 -2.634 1.00 81.62 468 TRP A O 1
ATOM 3735 N N . THR A 1 469 ? -5.593 -3.604 -3.234 1.00 63.53 469 THR A N 1
ATOM 3736 C CA . THR A 1 469 ? -4.321 -3.032 -3.645 1.00 63.53 469 THR A CA 1
ATOM 3737 C C . THR A 1 469 ? -3.614 -2.493 -2.409 1.00 63.53 469 THR A C 1
ATOM 3739 O O . THR A 1 469 ? -4.064 -1.536 -1.784 1.00 63.53 469 THR A O 1
ATOM 3742 N N . TYR A 1 470 ? -2.515 -3.177 -2.084 1.00 57.62 470 TYR A N 1
ATOM 3743 C CA . TYR A 1 470 ? -1.738 -3.138 -0.842 1.00 57.62 470 TYR A CA 1
ATOM 3744 C C . TYR A 1 470 ? -2.322 -3.944 0.311 1.00 57.62 470 TYR A C 1
ATOM 3746 O O . TYR A 1 470 ? -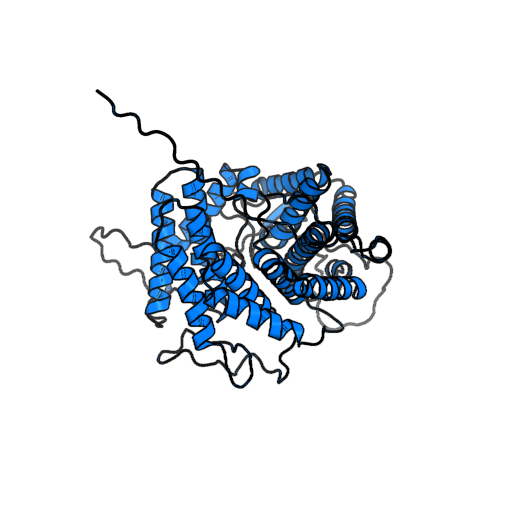3.131 -3.425 1.116 1.00 57.62 470 TYR A O 1
#

Secondary structure (DSSP, 8-state):
-PPP----------------S-S-GGGGGSS--HHHHHHHHHHHHHHHHHTSSS-------------S--------S---------EE-HHHHHHHHHHHHHHHHHH--HHHHHHHHHHHHHHHHHSSPTT----S-SSS-EEETTTTEEE--SSS-----SS---HHHHHTT-HHHHHHHHHHHHHHTGGGS-----S------GGGS--EEHHHHHHHHHHHHHHHHHH--HHHHHHHHHHHHHHHHHHHH--TTSTTEE--STTHHHHHHHHHHHHHHHSTT--SHHHHHHHHHHHHHHHHEETTTTEEPPEETT-SSS-EE-TTS---SS--TT-HHHHHHHHHHHHHHHHH--HHHHHHHHHHHHHHHHSPPPSS--HHHHHHHHHHHHHHHHHH--HHHHHHHHHHHHHHHHTTHHHHTT-TT---HHHHHHHHHHHHHHHHHHHHHHHHHTTPPP-TT-----

Mean predicted aligned error: 10.73 Å

Radius of gyration: 23.7 Å; Cα contacts (8 Å, |Δi|>4): 597; chains: 1; bounding box: 68×75×65 Å

Foldseek 3Di:
DDDDDDDDDDDPPDDPDDDDPPPDPVVVVPADLLLVVLVVLVVVLQVVQVVDPDPARASQDLPCPPPPDDDDDDDDDPDPPDDRFSWAAVLLCQLVLLLLVVSCVVPVVCVSPVSSLRNLLRQLVAQAAVPGLAGQHAQQWTQGVVVSHTDDDPPDQPNRDLDAGPLVSSCVNPVPSSVSNLVSLVVLCVVVDPPPPPPDPPDPPPVPRAQDELSSLLNSLLSLLQVCLVPVDVVSVVSSVSSVVVSVVCLVQLACVVVRYDDPWLLSLLSSLLSLVSSVVSDPPDDCSLVSSQVSLVVSCVQQADPVVLDGAIFDSNDNPGGDRPPPPDPDPDLALQPLSLLSSLLSLLVSCQVVVPVVSPVSNVSSLVSNVPHDDDLDHQLSSLLSNLNSLLSNCVRPVDVVSLVSNSVSLVSCVVSCVLVVLSNSPDPDPSVNSVSSSSSSSNSLSSSSSSCVVVVPPDPPPRDNRD

pLDDT: mean 75.53, std 21.46, range [25.2, 98.06]

Sequence (470 aa):
MKPTIASLLLLSVGFFSGLSPEFTFAQAKLRPQYLKVAGEYYDHLLSQTQSHSSAIPWWGVKSDFLTTTIQAKSSLWPLPTNAPQKQANLAYELSILHGMRVLAELTDRGSYRLASNRYLSFYLQQGFPKGSNRLAWGKANYFDFAKNCPVCDSSESLSIFNRPVPWEMLWDVSPERTKLVILDLESQLQPLWPVQASESKKEIPSADIPKISAVQIGISMQAFAFLYHKSGDLHWLQRARHCGDLLNQSQKKNQSTQGNLQWQHSFDQVTVAYCFMKSWREVAGEQNWGGSAKEMILAFDQSAFEDEEGRWNSVDWNAESHPIPCWESLRSSEVDFTEPSVGELGRIAAYVGGVTRDQRCLNIANRAFQQLERAPIPTRMDLHCGATGLGLALDLYDLQGEKRYLEFASKIAQALHKQDALRFAMSPTQTEQNSAGLQRSHVGDVLLGLIRLDHRTLRMRSVRTTDWTY

Solvent-accessible surface area (backbone atoms only — not comparable to full-atom values): 26930 Å² total; per-residue (Å²): 138,84,84,84,85,79,87,86,86,79,83,80,84,73,87,87,84,86,76,80,86,79,76,56,74,77,62,65,79,74,53,79,59,32,51,55,55,43,47,53,52,51,52,51,50,51,55,66,27,68,76,46,95,58,94,58,77,51,74,42,55,63,52,79,86,64,86,79,80,79,84,84,88,83,94,80,79,89,71,78,88,69,65,78,72,35,42,39,39,58,70,33,41,51,39,43,40,46,33,30,40,52,49,16,70,76,66,72,41,59,66,39,35,51,52,34,47,50,35,51,44,49,45,62,68,53,18,40,38,91,98,46,56,52,59,18,39,28,78,73,14,23,28,33,60,83,78,69,41,34,39,66,54,86,86,57,76,79,44,61,57,96,60,85,74,69,58,66,67,46,34,79,63,35,53,70,50,41,50,36,45,49,50,39,51,52,62,71,48,47,89,76,51,82,73,74,88,69,92,63,90,69,77,73,63,79,88,76,54,74,78,44,43,52,39,59,42,21,48,44,19,27,46,26,18,44,50,16,57,77,66,70,46,62,68,30,44,52,53,17,48,50,36,51,51,54,54,54,49,50,64,72,58,40,49,58,79,61,80,35,56,39,80,88,49,55,61,39,52,49,58,26,21,46,25,29,42,54,23,38,71,40,35,85,86,65,75,58,39,57,53,51,19,48,53,42,52,52,52,47,47,71,68,23,50,38,80,93,79,67,45,73,49,52,33,36,64,67,41,84,86,52,67,42,71,47,83,85,78,70,91,54,103,55,87,52,61,79,54,37,62,51,27,46,48,15,36,45,25,35,51,50,12,65,76,72,66,38,64,66,34,36,49,50,17,52,50,35,47,53,49,56,69,69,27,68,83,59,90,74,68,54,49,54,26,49,19,25,46,28,38,27,23,51,50,49,23,76,73,68,66,47,65,67,28,55,54,50,26,48,52,48,54,49,48,44,55,77,57,40,41,76,59,55,73,59,47,66,82,67,88,48,81,73,58,56,49,59,49,47,26,22,49,12,35,34,42,37,38,35,40,50,50,38,42,61,74,69,64,53,83,77,67,87,79,69,79,80,81,116